Protein AF-A0A2E1I6K4-F1 (afdb_monomer_lite)

Sequence (758 aa):
MSAMRRIFVHVVLMLFLFMPVGGMLGSVEAQEEPMENNSPLDIWSTDYVDDYYPWGGDDAAQFKEYHTYFTMKDRMQHLAENNRNIMTFHEGLNGGENARGQTTTASTYEGWFYNHRSPWVKITVNPQGGDCNDFVGDCGNYPERPDVLLVGNHHAREWMSYEVPMMFLEMVAHYYGKAGVDNDGDGLIDEDPYGDADGDGIIDDDGDCLSLNASSQDSNGDGTPCGPGDHGVDEDISEQWITDLVNTREIYLIPMLNVDGVRYDREVYCGETAWENCAKSGWRKNLRDNTLTDAGPIPNLNEDVDDACDGVDLNRNYQYEWGAPLGATGPLIPGDCIAGTTNNDVYNGPVDTNDDDNDGIYNEDAVDGDDNDGDGLIDEDWVGGNTEPETKMIQDLTEMNDDNGDGASEFKVVFNWHSFSELILYPWGHCTDCQTPDHDFLVYHGDEMAVMTNYENIQSSDLYPTTGDFCDWHYGVHNSYCFTMEIGNNFHEHPDDIDHISVLNMGPTFYMVEVADDPAFRAVFGLGMDEVQWMQSPTNITIPEEGDIPIELCLHPNFPLTNDVNRSHVMHRQVTPTRMQNDFGPTEWKEVQPWSMTGFEQTTIRCELLDGSNGTTAIANIPVPETSVGEIHYRAMLGTTNGAFPINYPAPGEEPGDYYVMTLPYRAGFGSSLLALFMFMIVAGVVWGGLVFTLREMFSGDEEDNYQTEMVEKSMEKSRPSRDYGAMTVAQLRTELSENGLPTSGTKAVLIDRLKGV

Radius of gyration: 45.85 Å; chains: 1; bounding box: 124×93×140 Å

Secondary structure (DSSP, 8-state):
--SHHHHHHHHHHHHSSSS------------------B-HHHHS-HHHHTT--TT--STGGGTSSPPPHHHHHHHHHHHHHH-TTTEEEEES----B-TTS-B--GGGGB-TTT-PBPEEEEE-SSTTSSEEETTTTEEEE-TTSPEEEEEE-SSTT-THHHHHHHHHHHHHHHHTT------SSSS--S---SS-SSSSS-S-SS-TTTTB-TTSS-SS-SS-TT-TTSTTTS-S--HHHHHHHHHH-EEEEES-S-HHHHHHIIIIIS-TTHHHH-TT----S------GGG-SSS--TTPPP-TTT----GGG-SSTTTT--SSSS--SSS----TTS---TT---PBP---SSSSS--S---TTS--SSSSS--S-S-SB---SHHHHHHHHHHHT--SSSSSS--EEEEEEEE-SSSEEEES-SS-SS---TTHHHHHHHHHHHHHTT--EEEEHHHH---SS-HHHHHHHHH--EEEEEE-SS-SS--TTTHHHHHHHTHHHHHHHHHHTT-HHHHHHHHTTTTTS-EEPPTTT----SSS-EEEEEEE-TT------TTTSEEEEEEEEE-----TTS-S--EEEPPPEEEE-EEEEEEEE-TTS-EEEEEEEEE---TT--EEEEEEEEE--SS-SS-EEESPTTTSTTSSEEEEE---S----HHHHHHHHHHHIIIIIHHHHHHHHHHHHGGGS-TTTGGGTTTSSSS-PPP--TTSS-HHHHHHHHHHTT----S-HHHHHHHHHT-

Structure (mmCIF, N/CA/C/O backbone):
data_AF-A0A2E1I6K4-F1
#
_entry.id   AF-A0A2E1I6K4-F1
#
loop_
_atom_site.group_PDB
_atom_site.id
_atom_site.type_symbol
_atom_site.label_atom_id
_atom_site.label_alt_id
_atom_site.label_comp_id
_atom_site.label_asym_id
_atom_site.label_entity_id
_atom_site.label_seq_id
_atom_site.pdbx_PDB_ins_code
_atom_site.Cartn_x
_atom_site.Cartn_y
_atom_site.Cartn_z
_atom_site.occupancy
_atom_site.B_iso_or_equiv
_atom_site.auth_seq_id
_atom_site.auth_comp_id
_atom_site.auth_asym_id
_atom_site.auth_atom_id
_atom_site.pdbx_PDB_model_num
ATOM 1 N N . MET A 1 1 ? -36.941 -48.952 50.793 1.00 47.78 1 MET A N 1
ATOM 2 C CA . MET A 1 1 ? -36.691 -48.078 49.620 1.00 47.78 1 MET A CA 1
ATOM 3 C C . MET A 1 1 ? -35.196 -47.904 49.293 1.00 47.78 1 MET A C 1
ATOM 5 O O . MET A 1 1 ? -34.815 -46.907 48.706 1.00 47.78 1 MET A O 1
ATOM 9 N N . SER A 1 2 ? -34.339 -48.889 49.604 1.00 49.97 2 SER A N 1
ATOM 10 C CA . SER A 1 2 ? -32.887 -48.850 49.322 1.00 49.97 2 SER A CA 1
ATOM 11 C C . SER A 1 2 ? -32.443 -49.924 48.301 1.00 49.97 2 SER A C 1
ATOM 13 O O . SER A 1 2 ? -31.351 -49.852 47.751 1.00 49.97 2 SER A O 1
ATOM 15 N N . ALA A 1 3 ? -33.321 -50.881 47.962 1.00 40.56 3 ALA A N 1
ATOM 16 C CA . ALA A 1 3 ? -33.013 -51.988 47.048 1.00 40.56 3 ALA A CA 1
ATOM 17 C C . ALA A 1 3 ? -33.219 -51.659 45.552 1.00 40.56 3 ALA A C 1
ATOM 19 O O . ALA A 1 3 ? -32.509 -52.197 44.713 1.00 40.56 3 ALA A O 1
ATOM 20 N N . MET A 1 4 ? -34.121 -50.732 45.205 1.00 41.19 4 MET A N 1
ATOM 21 C CA . MET A 1 4 ? -34.384 -50.356 43.801 1.00 41.19 4 MET A CA 1
ATOM 22 C C . MET A 1 4 ? -33.303 -49.431 43.212 1.00 41.19 4 MET A C 1
ATOM 24 O O . MET A 1 4 ? -33.085 -49.425 42.008 1.00 41.19 4 MET A O 1
ATOM 28 N N . ARG A 1 5 ? -32.560 -48.706 44.063 1.00 42.28 5 ARG A N 1
ATOM 29 C CA . ARG A 1 5 ? -31.491 -47.781 43.642 1.00 42.28 5 ARG A CA 1
ATOM 30 C C . ARG A 1 5 ? -30.142 -48.468 43.386 1.00 42.28 5 ARG A C 1
ATOM 32 O O . ARG A 1 5 ? -29.312 -47.911 42.686 1.00 42.28 5 ARG A O 1
ATOM 39 N N . ARG A 1 6 ? -29.921 -49.683 43.911 1.00 41.84 6 ARG A N 1
ATOM 40 C CA . ARG A 1 6 ? -28.684 -50.457 43.667 1.00 41.84 6 ARG A CA 1
ATOM 41 C C . ARG A 1 6 ? -28.729 -51.285 42.380 1.00 41.84 6 ARG A C 1
ATOM 43 O O . ARG A 1 6 ? -27.679 -51.523 41.797 1.00 41.84 6 ARG A O 1
ATOM 50 N N . ILE A 1 7 ? -29.921 -51.667 41.916 1.00 45.66 7 ILE A N 1
ATOM 51 C CA . ILE A 1 7 ? -30.103 -52.445 40.678 1.00 45.66 7 ILE A CA 1
ATOM 52 C C . ILE A 1 7 ? -29.889 -51.563 39.437 1.00 45.66 7 ILE A C 1
ATOM 54 O O . ILE A 1 7 ? -29.285 -52.019 38.474 1.00 45.66 7 ILE A O 1
ATOM 58 N N . PHE A 1 8 ? -30.265 -50.280 39.488 1.00 42.78 8 PHE A N 1
ATOM 59 C CA . PHE A 1 8 ? -30.057 -49.355 38.365 1.00 42.78 8 PHE A CA 1
ATOM 60 C C . PHE A 1 8 ? -28.569 -49.022 38.137 1.00 42.78 8 PHE A C 1
ATOM 62 O O . PHE A 1 8 ? -28.118 -48.946 37.003 1.00 42.78 8 PHE A O 1
ATOM 69 N N . VAL A 1 9 ? -27.774 -48.935 39.212 1.00 48.09 9 VAL A N 1
ATOM 70 C CA . VAL A 1 9 ? -26.325 -48.662 39.128 1.00 48.09 9 VAL A CA 1
ATOM 71 C C . VAL A 1 9 ? -25.533 -49.870 38.601 1.00 48.09 9 VAL A C 1
ATOM 73 O O . VAL A 1 9 ? -24.546 -49.685 37.903 1.00 48.09 9 VAL A O 1
ATOM 76 N N . HIS A 1 10 ? -25.973 -51.107 38.862 1.00 41.62 10 HIS A N 1
ATOM 77 C CA . HIS A 1 10 ? -25.269 -52.308 38.378 1.00 41.62 10 HIS A CA 1
ATOM 78 C C . HIS A 1 10 ? -25.609 -52.679 36.926 1.00 41.62 10 HIS A C 1
ATOM 80 O O . HIS A 1 10 ? -24.786 -53.302 36.265 1.00 41.62 10 HIS A O 1
ATOM 86 N N . VAL A 1 11 ? -26.780 -52.288 36.410 1.00 46.94 11 VAL A N 1
ATOM 87 C CA . VAL A 1 11 ? -27.155 -52.537 35.004 1.00 46.94 11 VAL A CA 1
ATOM 88 C C . VAL A 1 11 ? -26.460 -51.553 34.057 1.00 46.94 11 VAL A C 1
ATOM 90 O O . VAL A 1 11 ? -26.028 -51.961 32.985 1.00 46.94 11 VAL A O 1
ATOM 93 N N . VAL A 1 12 ? -26.257 -50.298 34.473 1.00 49.78 12 VAL A N 1
ATOM 94 C CA . VAL A 1 12 ? -25.535 -49.300 33.661 1.00 49.78 12 VAL A CA 1
ATOM 95 C C . VAL A 1 12 ? -24.022 -49.573 33.640 1.00 49.78 12 VAL A C 1
ATOM 97 O O . VAL A 1 12 ? -23.400 -49.452 32.592 1.00 49.78 12 VAL A O 1
ATOM 100 N N . LEU A 1 13 ? -23.433 -50.064 34.739 1.00 39.19 13 LEU A N 1
ATOM 101 C CA . LEU A 1 13 ? -22.014 -50.465 34.777 1.00 39.19 13 LEU A CA 1
ATOM 102 C C . LEU A 1 13 ? -21.707 -51.757 33.995 1.00 39.19 13 LEU A C 1
ATOM 104 O O . LEU A 1 13 ? -20.587 -51.921 33.520 1.00 39.19 13 LEU A O 1
ATOM 108 N N . MET A 1 14 ? -22.676 -52.665 33.817 1.00 36.84 14 MET A N 1
ATOM 109 C CA . MET A 1 14 ? -22.483 -53.880 33.005 1.00 36.84 14 MET A CA 1
ATOM 110 C C . MET A 1 14 ? -22.569 -53.636 31.491 1.00 36.84 14 MET A C 1
ATOM 112 O O . MET A 1 14 ? -22.054 -54.452 30.730 1.00 36.84 14 MET A O 1
ATOM 116 N N . LEU A 1 15 ? -23.170 -52.524 31.051 1.00 40.12 15 LEU A N 1
ATOM 117 C CA . LEU A 1 15 ? -23.231 -52.134 29.635 1.00 40.12 15 LEU A CA 1
ATOM 118 C C . LEU A 1 15 ? -21.926 -51.491 29.127 1.00 40.12 15 LEU A C 1
ATOM 120 O O . LEU A 1 15 ? -21.690 -51.502 27.926 1.00 40.12 15 LEU A O 1
ATOM 124 N N . PHE A 1 16 ? -21.040 -51.042 30.024 1.00 41.34 16 PHE A N 1
ATOM 125 C CA . PHE A 1 16 ? -19.706 -50.527 29.675 1.00 41.34 16 PHE A CA 1
ATOM 126 C C . PHE A 1 16 ? -18.591 -51.594 29.681 1.00 41.34 16 PHE A C 1
ATOM 128 O O . PHE A 1 16 ? -17.470 -51.308 29.277 1.00 41.34 16 PHE A O 1
ATOM 135 N N . LEU A 1 17 ? -18.871 -52.831 30.115 1.00 35.97 17 LEU A N 1
ATOM 136 C CA . LEU A 1 17 ? -17.870 -53.908 30.251 1.00 35.97 17 LEU A CA 1
ATOM 137 C C . LEU A 1 17 ? -17.866 -54.931 29.096 1.00 35.97 17 LEU A C 1
ATOM 139 O O . LEU A 1 17 ? -17.086 -55.880 29.132 1.00 35.97 17 LEU A O 1
ATOM 143 N N . PHE A 1 18 ? -18.705 -54.746 28.070 1.00 35.41 18 PHE A N 1
ATOM 144 C CA . PHE A 1 18 ? -18.802 -55.636 26.902 1.00 35.41 18 PHE A CA 1
ATOM 145 C C . PHE A 1 18 ? -18.763 -54.889 25.557 1.00 35.41 18 PHE A C 1
ATOM 147 O O . PHE A 1 18 ? -19.497 -55.239 24.635 1.00 35.41 18 PHE A O 1
ATOM 154 N N . MET A 1 19 ? -17.878 -53.901 25.404 1.00 34.75 19 MET A N 1
ATOM 155 C CA . MET A 1 19 ? -17.410 -53.513 24.068 1.00 34.75 19 MET A CA 1
ATOM 156 C C . MET A 1 19 ? -15.907 -53.786 23.958 1.00 34.75 19 MET A C 1
ATOM 158 O O . MET A 1 19 ? -15.156 -53.421 24.865 1.00 34.75 19 MET A O 1
ATOM 162 N N . PRO A 1 20 ? -15.463 -54.528 22.929 1.00 32.62 20 PRO A N 1
ATOM 163 C CA . PRO A 1 20 ? -14.108 -55.042 22.879 1.00 32.62 20 PRO A CA 1
ATOM 164 C C . PRO A 1 20 ? -13.126 -53.929 22.510 1.00 32.62 20 PRO A C 1
ATOM 166 O O . PRO A 1 20 ? -13.200 -53.348 21.434 1.00 32.62 20 PRO A O 1
ATOM 169 N N . VAL A 1 21 ? -12.160 -53.702 23.400 1.00 41.03 21 VAL A N 1
ATOM 170 C CA . VAL A 1 21 ? -10.876 -53.078 23.077 1.00 41.03 21 VAL A CA 1
ATOM 171 C C . VAL A 1 21 ? -10.078 -54.096 22.261 1.00 41.03 21 VAL A C 1
ATOM 173 O O . VAL A 1 21 ? -9.564 -55.078 22.799 1.00 41.03 21 VAL A O 1
ATOM 176 N N . GLY A 1 22 ? -10.020 -53.875 20.953 1.00 31.50 22 GLY A N 1
ATOM 177 C CA . GLY A 1 22 ? -9.116 -54.537 20.023 1.00 31.50 22 GLY A CA 1
ATOM 178 C C . GLY A 1 22 ? -8.504 -53.467 19.135 1.00 31.50 22 GLY A C 1
ATOM 179 O O . GLY A 1 22 ? -9.198 -52.901 18.302 1.00 31.50 22 GLY A O 1
ATOM 180 N N . GLY A 1 23 ? -7.226 -53.161 19.355 1.00 41.59 23 GLY A N 1
ATOM 181 C CA . GLY A 1 23 ? -6.471 -52.276 18.483 1.00 41.59 23 GLY A CA 1
ATOM 182 C C . GLY A 1 23 ? -6.215 -52.933 17.130 1.00 41.59 23 GLY A C 1
ATOM 183 O O . GLY A 1 23 ? -5.705 -54.049 17.074 1.00 41.59 23 GLY A O 1
ATOM 184 N N . MET A 1 24 ? -6.544 -52.209 16.070 1.00 30.83 24 MET A N 1
ATOM 185 C CA . MET A 1 24 ? -5.808 -52.133 14.812 1.00 30.83 24 MET A CA 1
ATOM 186 C C . MET A 1 24 ? -6.120 -50.762 14.214 1.00 30.83 24 MET A C 1
ATOM 188 O O . MET A 1 24 ? -7.252 -50.297 14.309 1.00 30.83 24 MET A O 1
ATOM 192 N N . LEU A 1 25 ? -5.089 -50.132 13.659 1.00 41.72 25 LEU A N 1
ATOM 193 C CA . LEU A 1 25 ? -5.160 -48.950 12.807 1.00 41.72 25 LEU A CA 1
ATOM 194 C C . LEU A 1 25 ? -6.304 -49.124 11.799 1.00 41.72 25 LEU A C 1
ATOM 196 O O . LEU A 1 25 ? -6.245 -50.020 10.959 1.00 41.72 25 LEU A O 1
ATOM 200 N N . GLY A 1 26 ? -7.351 -48.319 11.936 1.00 25.94 26 GLY A N 1
ATOM 201 C CA . GLY A 1 26 ? -8.392 -48.153 10.936 1.00 25.94 26 GLY A CA 1
ATOM 202 C C . GLY A 1 26 ? -8.377 -46.684 10.574 1.00 25.94 26 GLY A C 1
ATOM 203 O O . GLY A 1 26 ? -8.695 -45.856 11.425 1.00 25.94 26 GLY A O 1
ATOM 204 N N . SER A 1 27 ? -7.908 -46.390 9.367 1.00 28.23 27 SER A N 1
ATOM 205 C CA . SER A 1 27 ? -8.111 -45.112 8.701 1.00 28.23 27 SER A CA 1
ATOM 206 C C . SER A 1 27 ? -9.570 -44.701 8.874 1.00 28.23 27 SER A C 1
ATOM 208 O O . SER A 1 27 ? -10.481 -45.504 8.656 1.00 28.23 27 SER A O 1
ATOM 210 N N . VAL A 1 28 ? -9.790 -43.462 9.301 1.00 30.80 28 VAL A N 1
ATOM 211 C CA . VAL A 1 28 ? -11.018 -42.776 8.921 1.00 30.80 28 VAL A CA 1
ATOM 212 C C . VAL A 1 28 ? -10.899 -42.684 7.405 1.00 30.80 28 VAL A C 1
ATOM 214 O O . VAL A 1 28 ? -10.069 -41.936 6.906 1.00 30.80 28 VAL A O 1
ATOM 217 N N . GLU A 1 29 ? -11.593 -43.557 6.677 1.00 30.25 29 GLU A N 1
ATOM 218 C CA . GLU A 1 29 ? -11.907 -43.263 5.284 1.00 30.25 29 GLU A CA 1
ATOM 219 C C . GLU A 1 29 ? -12.803 -42.028 5.374 1.00 30.25 29 GLU A C 1
ATOM 221 O O . GLU A 1 29 ? -13.985 -42.127 5.717 1.00 30.25 29 GLU A O 1
ATOM 226 N N . ALA A 1 30 ? -12.191 -40.856 5.164 1.00 33.91 30 ALA A N 1
ATOM 227 C CA . ALA A 1 30 ? -12.890 -39.756 4.532 1.00 33.91 30 ALA A CA 1
ATOM 228 C C . ALA A 1 30 ? -13.662 -40.378 3.370 1.00 33.91 30 ALA A C 1
ATOM 230 O O . ALA A 1 30 ? -13.156 -41.266 2.674 1.00 33.91 30 ALA A O 1
ATOM 231 N N . GLN A 1 31 ? -14.929 -40.022 3.242 1.00 29.38 31 GLN A N 1
ATOM 232 C CA . GLN A 1 31 ? -15.663 -40.393 2.055 1.00 29.38 31 GLN A CA 1
ATOM 233 C C . GLN A 1 31 ? -15.020 -39.581 0.927 1.00 29.38 31 GLN A C 1
ATOM 235 O O . GLN A 1 31 ? -15.431 -38.455 0.705 1.00 29.38 31 GLN A O 1
ATOM 240 N N . GLU A 1 32 ? -13.955 -40.122 0.320 1.00 36.25 32 GLU A N 1
ATOM 241 C CA . GLU A 1 32 ? -13.401 -39.657 -0.947 1.00 36.25 32 GLU A CA 1
ATOM 242 C C . GLU A 1 32 ? -14.590 -39.660 -1.916 1.00 36.25 32 GLU A C 1
ATOM 244 O O . GLU A 1 32 ? -15.056 -40.721 -2.357 1.00 36.25 32 GLU A O 1
ATOM 249 N N . GLU A 1 33 ? -15.142 -38.470 -2.173 1.00 39.31 33 GLU A N 1
ATOM 250 C CA . GLU A 1 33 ? -15.745 -38.160 -3.467 1.00 39.31 33 GLU A CA 1
ATOM 251 C C . GLU A 1 33 ? -14.795 -38.755 -4.520 1.00 39.31 33 GLU A C 1
ATOM 253 O O . GLU A 1 33 ? -13.571 -38.687 -4.346 1.00 39.31 33 GLU A O 1
ATOM 258 N N . PRO A 1 34 ? -15.296 -39.486 -5.529 1.00 39.22 34 PRO A N 1
ATOM 259 C CA . PRO A 1 34 ? -14.400 -40.088 -6.497 1.00 39.22 34 PRO A CA 1
ATOM 260 C C . PRO A 1 34 ? -13.595 -38.944 -7.103 1.00 39.22 34 PRO A C 1
ATOM 262 O O . PRO A 1 34 ? -14.219 -38.108 -7.739 1.00 39.22 34 PRO A O 1
ATOM 265 N N . MET A 1 35 ? -12.270 -38.916 -6.889 1.00 49.12 35 MET A N 1
ATOM 266 C CA . MET A 1 35 ? -11.374 -38.024 -7.625 1.00 49.12 35 MET A CA 1
ATOM 267 C C . MET A 1 35 ? -11.777 -38.145 -9.089 1.00 49.12 35 MET A C 1
ATOM 269 O O . MET A 1 35 ? -11.538 -39.185 -9.728 1.00 49.12 35 MET A O 1
ATOM 273 N N . GLU A 1 36 ? -12.483 -37.135 -9.588 1.00 57.41 36 GLU A N 1
ATOM 274 C CA . GLU A 1 36 ? -12.584 -36.972 -11.013 1.00 57.41 36 GLU A CA 1
ATOM 275 C C . GLU A 1 36 ? -11.144 -36.784 -11.485 1.00 57.41 36 GLU A C 1
ATOM 277 O O . GLU A 1 36 ? -10.257 -36.368 -10.750 1.00 57.41 36 GLU A O 1
ATOM 282 N N . ASN A 1 37 ? -10.832 -37.345 -12.639 1.00 73.00 37 ASN A N 1
ATOM 283 C CA . ASN A 1 37 ? -9.461 -37.339 -13.129 1.00 73.00 37 ASN A CA 1
ATOM 284 C C . ASN A 1 37 ? -9.452 -36.424 -14.341 1.00 73.00 37 ASN A C 1
ATOM 286 O O . ASN A 1 37 ? -9.089 -36.865 -15.440 1.00 73.00 37 ASN A O 1
ATOM 290 N N . ASN A 1 38 ? -9.981 -35.220 -14.113 1.00 85.06 38 ASN A N 1
ATOM 291 C CA . ASN A 1 38 ? -10.265 -34.220 -15.121 1.00 85.06 38 ASN A CA 1
ATOM 292 C C . ASN A 1 38 ? -8.943 -33.651 -15.642 1.00 85.06 38 ASN A C 1
ATOM 294 O O . ASN A 1 38 ? -7.914 -33.646 -14.954 1.00 85.06 38 ASN A O 1
ATOM 298 N N . SER A 1 39 ? -8.935 -33.288 -16.919 1.00 89.62 39 SER A N 1
ATOM 299 C CA . SER A 1 39 ? -7.906 -32.411 -17.467 1.00 89.62 39 SER A CA 1
ATOM 300 C C . SER A 1 39 ? -8.380 -30.960 -17.375 1.00 89.62 39 SER A C 1
ATOM 302 O O . SER A 1 39 ? -9.590 -30.760 -17.375 1.00 89.62 39 SER A O 1
ATOM 304 N N . PRO A 1 40 ? -7.475 -29.965 -17.367 1.00 89.88 40 PRO A N 1
ATOM 305 C CA . PRO A 1 40 ? -7.857 -28.550 -17.276 1.00 89.88 40 PRO A CA 1
ATOM 306 C C . PRO A 1 40 ? -8.967 -28.151 -18.263 1.00 89.88 40 PRO A C 1
ATOM 308 O O . PRO A 1 40 ? -9.987 -27.606 -17.881 1.00 89.88 40 PRO A O 1
ATOM 311 N N . LEU A 1 41 ? -8.858 -28.576 -19.528 1.00 90.81 41 LEU A N 1
ATOM 312 C CA . LEU A 1 41 ? -9.855 -28.294 -20.577 1.00 90.81 41 LEU A CA 1
ATOM 313 C C . LEU A 1 41 ? -11.182 -29.073 -20.454 1.00 90.81 41 LEU A C 1
ATOM 315 O O . LEU A 1 41 ? -12.042 -28.951 -21.332 1.00 90.81 41 LEU A O 1
ATOM 319 N N . ASP A 1 42 ? -11.318 -29.956 -19.462 1.00 89.31 42 ASP A N 1
ATOM 320 C CA . ASP A 1 42 ? -12.601 -30.582 -19.130 1.00 89.31 42 ASP A CA 1
ATOM 321 C C . ASP A 1 42 ? -13.444 -29.694 -18.197 1.00 89.31 42 ASP A C 1
ATOM 323 O O . ASP A 1 42 ? -14.663 -29.885 -18.174 1.00 89.31 42 ASP A O 1
ATOM 327 N N . ILE A 1 43 ? -12.806 -28.759 -17.481 1.00 87.38 43 ILE A N 1
ATOM 328 C CA . ILE A 1 43 ? -13.412 -27.830 -16.516 1.00 87.38 43 ILE A CA 1
ATOM 329 C C . ILE A 1 43 ? -13.427 -26.435 -17.146 1.00 87.38 43 ILE A C 1
ATOM 331 O O . ILE A 1 43 ? -14.481 -25.956 -17.558 1.00 87.38 43 ILE A O 1
ATOM 335 N N . TRP A 1 44 ? -12.240 -25.888 -17.397 1.00 91.88 44 TRP A N 1
ATOM 336 C CA . TRP A 1 44 ? -12.051 -24.505 -17.803 1.00 91.88 44 TRP A CA 1
ATOM 337 C C . TRP A 1 44 ? -12.025 -24.283 -19.316 1.00 91.88 44 TRP A C 1
ATOM 339 O O . TRP A 1 44 ? -11.786 -25.173 -20.151 1.00 91.88 44 TRP A O 1
ATOM 349 N N . SER A 1 45 ? -12.236 -23.026 -19.684 1.00 91.62 45 SER A N 1
ATOM 350 C CA . SER A 1 45 ? -12.104 -22.516 -21.038 1.00 91.62 45 SER A CA 1
ATOM 351 C C . SER A 1 45 ? -10.655 -22.566 -21.535 1.00 91.62 45 SER A C 1
ATOM 353 O O . SER A 1 45 ? -9.686 -22.583 -20.782 1.00 91.62 45 SER A O 1
ATOM 355 N N . THR A 1 46 ? -10.485 -22.563 -22.860 1.00 92.38 46 THR A N 1
ATOM 356 C CA . THR A 1 46 ? -9.142 -22.491 -23.458 1.00 92.38 46 THR A CA 1
ATOM 357 C C . THR A 1 46 ? -8.442 -21.175 -23.170 1.00 92.38 46 THR A C 1
ATOM 359 O O . THR A 1 46 ? -7.222 -21.148 -23.174 1.00 92.38 46 THR A O 1
ATOM 362 N N . ASP A 1 47 ? -9.206 -20.095 -23.001 1.00 91.44 47 ASP A N 1
ATOM 363 C CA . ASP A 1 47 ? -8.633 -18.768 -22.797 1.00 91.44 47 ASP A CA 1
ATOM 364 C C . ASP A 1 47 ? -8.040 -18.679 -21.384 1.00 91.44 47 ASP A C 1
ATOM 366 O O . ASP A 1 47 ? -6.918 -18.210 -21.251 1.00 91.44 47 ASP A O 1
ATOM 370 N N . TYR A 1 48 ? -8.720 -19.235 -20.377 1.00 90.50 48 TYR A N 1
ATOM 371 C CA . TYR A 1 48 ? -8.197 -19.353 -19.017 1.00 90.50 48 TYR A CA 1
ATOM 372 C C . TYR A 1 48 ? -6.929 -20.218 -18.944 1.00 90.50 48 TYR A C 1
ATOM 374 O O . TYR A 1 48 ? -5.879 -19.742 -18.536 1.00 90.50 48 TYR A O 1
ATOM 382 N N . VAL A 1 49 ? -6.981 -21.450 -19.467 1.00 90.12 49 VAL A N 1
ATOM 383 C CA . VAL A 1 49 ? -5.844 -22.396 -19.417 1.00 90.12 49 VAL A CA 1
ATOM 384 C C . VAL A 1 49 ? -4.596 -21.893 -20.159 1.00 90.12 49 VAL A C 1
ATOM 386 O O . VAL A 1 49 ? -3.485 -22.318 -19.851 1.00 90.12 49 VAL A O 1
ATOM 389 N N . ASP A 1 50 ? -4.766 -21.036 -21.170 1.00 90.12 50 ASP A N 1
ATOM 390 C CA . ASP A 1 50 ? -3.663 -20.437 -21.936 1.00 90.12 50 ASP A CA 1
ATOM 391 C C . ASP A 1 50 ? -3.281 -19.018 -21.417 1.00 90.12 50 ASP A C 1
ATOM 393 O O . ASP A 1 50 ? -2.506 -18.307 -22.076 1.00 90.12 50 ASP A O 1
ATOM 397 N N . ASP A 1 51 ? -3.834 -18.592 -20.274 1.00 90.25 51 ASP A N 1
ATOM 398 C CA . ASP A 1 51 ? -3.649 -17.286 -19.623 1.00 90.25 51 ASP A CA 1
ATOM 399 C C . ASP A 1 51 ? -3.901 -16.103 -20.582 1.00 90.25 51 ASP A C 1
ATOM 401 O O . ASP A 1 51 ? -3.077 -15.197 -20.757 1.00 90.25 51 ASP A O 1
ATOM 405 N N . TYR A 1 52 ? -5.032 -16.149 -21.292 1.00 92.69 52 TYR A N 1
ATOM 406 C CA . TYR A 1 52 ? -5.528 -15.082 -22.160 1.00 92.69 52 TYR A CA 1
ATOM 407 C C . TYR A 1 52 ? -6.642 -14.294 -21.478 1.00 92.69 52 TYR A C 1
ATOM 409 O O . TYR A 1 52 ? -7.780 -14.742 -21.347 1.00 92.69 52 TYR A O 1
ATOM 417 N N . TYR A 1 53 ? -6.335 -13.050 -21.128 1.00 93.38 53 TYR A N 1
ATOM 418 C CA . TYR A 1 53 ? -7.234 -12.217 -20.343 1.00 93.38 53 TYR A CA 1
ATOM 419 C C . TYR A 1 53 ? -8.341 -11.542 -21.172 1.00 93.38 53 TYR A C 1
ATOM 421 O O . TYR A 1 53 ? -8.105 -11.061 -22.292 1.00 93.38 53 TYR A O 1
ATOM 429 N N . PRO A 1 54 ? -9.548 -11.367 -20.601 1.00 91.75 54 PRO A N 1
ATOM 430 C CA . PRO A 1 54 ? -10.748 -10.963 -21.339 1.00 91.75 54 PRO A CA 1
ATOM 431 C C . PRO A 1 54 ? -10.731 -9.520 -21.871 1.00 91.75 54 PRO A C 1
ATOM 433 O O . PRO A 1 54 ? -11.542 -9.164 -22.736 1.00 91.75 54 PRO A O 1
ATOM 436 N N . TRP A 1 55 ? -9.829 -8.655 -21.394 1.00 93.31 55 TRP A N 1
ATOM 437 C CA . TRP A 1 55 ? -9.648 -7.310 -21.957 1.00 93.31 55 TRP A CA 1
ATOM 438 C C . TRP A 1 55 ? -8.951 -7.317 -23.325 1.00 93.31 55 TRP A C 1
ATOM 440 O O . TRP A 1 55 ? -9.145 -6.374 -24.103 1.00 93.31 55 TRP A O 1
ATOM 450 N N . GLY A 1 56 ? -8.202 -8.376 -23.648 1.00 92.38 56 GLY A N 1
ATOM 451 C CA . GLY A 1 56 ? -7.411 -8.499 -24.869 1.00 92.38 56 GLY A CA 1
ATOM 452 C C . GLY A 1 56 ? -6.407 -7.354 -25.075 1.00 92.38 56 GLY A C 1
ATOM 453 O O . GLY A 1 56 ? -6.249 -6.449 -24.256 1.00 92.38 56 GLY A O 1
ATOM 454 N N . GLY A 1 57 ? -5.747 -7.340 -26.232 1.00 92.12 57 GLY A N 1
ATOM 455 C CA . GLY A 1 57 ? -4.804 -6.277 -26.572 1.00 92.12 57 GLY A CA 1
ATOM 456 C C . GLY A 1 57 ? -3.628 -6.778 -27.389 1.00 92.12 57 GLY A C 1
ATOM 457 O O . GLY A 1 57 ? -3.769 -7.714 -28.177 1.00 92.12 57 GLY A O 1
ATOM 458 N N . ASP A 1 58 ? -2.508 -6.081 -27.253 1.00 94.56 58 ASP A N 1
ATOM 459 C CA . ASP A 1 58 ? -1.196 -6.562 -27.668 1.00 94.56 58 ASP A CA 1
ATOM 460 C C . ASP A 1 58 ? -0.578 -7.458 -26.585 1.00 94.56 58 ASP A C 1
ATOM 462 O O . ASP A 1 58 ? -1.189 -7.703 -25.546 1.00 94.56 58 ASP A O 1
ATOM 466 N N . ASP A 1 59 ? 0.617 -7.976 -26.863 1.00 95.12 59 ASP A N 1
ATOM 467 C CA . ASP A 1 59 ? 1.299 -8.932 -25.992 1.00 95.12 59 ASP A CA 1
ATOM 468 C C . ASP A 1 59 ? 1.589 -8.313 -24.608 1.00 95.12 59 ASP A C 1
ATOM 470 O O . ASP A 1 59 ? 1.434 -9.000 -23.602 1.00 95.12 59 ASP A O 1
ATOM 474 N N . ALA A 1 60 ? 1.897 -7.008 -24.536 1.00 94.06 60 ALA A N 1
ATOM 475 C CA . ALA A 1 60 ? 2.091 -6.293 -23.271 1.00 94.06 60 ALA A CA 1
ATOM 476 C C . ALA A 1 60 ? 0.798 -6.230 -22.447 1.00 94.06 60 ALA A C 1
ATOM 478 O O . ALA A 1 60 ? 0.787 -6.610 -21.281 1.00 94.06 60 ALA A O 1
ATOM 479 N N . ALA A 1 61 ? -0.330 -5.855 -23.064 1.00 95.06 61 ALA A N 1
ATOM 480 C CA . ALA A 1 61 ? -1.629 -5.879 -22.390 1.00 95.06 61 ALA A CA 1
ATOM 481 C C . ALA A 1 61 ? -2.099 -7.301 -22.029 1.00 95.06 61 ALA A C 1
ATOM 483 O O . ALA A 1 61 ? -3.083 -7.454 -21.315 1.00 95.06 61 ALA A O 1
ATOM 484 N N . GLN A 1 62 ? -1.463 -8.348 -22.553 1.00 95.62 62 GLN A N 1
ATOM 485 C CA . GLN A 1 62 ? -1.698 -9.741 -22.166 1.00 95.62 62 GLN A CA 1
ATOM 486 C C . GLN A 1 62 ? -0.606 -10.287 -21.240 1.00 95.62 62 GLN A C 1
ATOM 488 O O . GLN A 1 62 ? -0.591 -11.486 -20.998 1.00 95.62 62 GLN A O 1
ATOM 493 N N . PHE A 1 63 ? 0.299 -9.433 -20.748 1.00 96.25 63 PHE A N 1
ATOM 494 C CA . PHE A 1 63 ? 1.399 -9.804 -19.853 1.00 96.25 63 PHE A CA 1
ATOM 495 C C . PHE A 1 63 ? 2.310 -10.902 -20.420 1.00 96.25 63 PHE A C 1
ATOM 497 O O . PHE A 1 63 ? 2.976 -11.609 -19.683 1.00 96.25 63 PHE A O 1
ATOM 504 N N . LYS A 1 64 ? 2.394 -11.012 -21.753 1.00 94.44 64 LYS A N 1
ATOM 505 C CA . LYS A 1 64 ? 3.336 -11.906 -22.454 1.00 94.44 64 LYS A CA 1
ATOM 506 C C . LYS A 1 64 ? 4.648 -11.192 -22.822 1.00 94.44 64 LYS A C 1
ATOM 508 O O . LYS A 1 64 ? 5.562 -11.796 -23.380 1.00 94.44 64 LYS A O 1
ATOM 513 N N . GLU A 1 65 ? 4.736 -9.886 -22.563 1.00 94.94 65 GLU A N 1
ATOM 514 C CA . GLU A 1 65 ? 5.954 -9.076 -22.652 1.00 94.94 65 GLU A CA 1
ATOM 515 C C . GLU A 1 65 ? 5.900 -7.902 -21.662 1.00 94.94 65 GLU A C 1
ATOM 517 O O . GLU A 1 65 ? 4.824 -7.444 -21.285 1.00 94.94 65 GLU A O 1
ATOM 522 N N . TYR A 1 66 ? 7.067 -7.366 -21.301 1.00 96.88 66 TYR A N 1
ATOM 523 C CA . TYR A 1 66 ? 7.172 -6.217 -20.403 1.00 96.88 66 TYR A CA 1
ATOM 524 C C . TYR A 1 66 ? 6.763 -4.889 -21.057 1.00 96.88 66 TYR A C 1
ATOM 526 O O . TYR A 1 66 ? 7.332 -4.472 -22.078 1.00 96.88 66 TYR A O 1
ATOM 534 N N . HIS A 1 67 ? 5.908 -4.124 -20.386 1.00 96.88 67 HIS A N 1
ATOM 535 C CA . HIS A 1 67 ? 5.536 -2.764 -20.739 1.00 96.88 67 HIS A CA 1
ATOM 536 C C . HIS A 1 67 ? 6.737 -1.813 -20.711 1.00 96.88 67 HIS A C 1
ATOM 538 O O . HIS A 1 67 ? 7.365 -1.568 -19.685 1.00 96.88 67 HIS A O 1
ATOM 544 N N . THR A 1 68 ? 7.060 -1.208 -21.854 1.00 96.56 68 THR A N 1
ATOM 545 C CA . THR A 1 68 ? 7.966 -0.047 -21.895 1.00 96.56 68 THR A CA 1
ATOM 546 C C . THR A 1 68 ? 7.310 1.155 -21.220 1.00 96.56 68 THR A C 1
ATOM 548 O O . THR A 1 68 ? 6.085 1.239 -21.169 1.00 96.56 68 THR A O 1
ATOM 551 N N . TYR A 1 69 ? 8.094 2.165 -20.828 1.00 96.44 69 TYR A N 1
ATOM 552 C CA . TYR A 1 69 ? 7.543 3.435 -20.330 1.00 96.44 69 TYR A CA 1
ATOM 553 C C . TYR A 1 69 ? 6.424 3.997 -21.228 1.00 96.44 69 TYR A C 1
ATOM 555 O O . TYR A 1 69 ? 5.379 4.425 -20.743 1.00 96.44 69 TYR A O 1
ATOM 563 N N . PHE A 1 70 ? 6.627 3.981 -22.550 1.00 96.50 70 PHE A N 1
ATOM 564 C CA . PHE A 1 70 ? 5.661 4.546 -23.491 1.00 96.50 70 PHE A CA 1
ATOM 565 C C . PHE A 1 70 ? 4.414 3.675 -23.643 1.00 96.50 70 PHE A C 1
ATOM 567 O O . PHE A 1 70 ? 3.312 4.214 -23.649 1.00 96.50 70 PHE A O 1
ATOM 574 N N . THR A 1 71 ? 4.566 2.351 -23.743 1.00 96.50 71 THR A N 1
ATOM 575 C CA . THR A 1 71 ? 3.413 1.444 -23.870 1.00 96.50 71 THR A CA 1
ATOM 576 C C . THR A 1 71 ? 2.602 1.392 -22.579 1.00 96.50 71 THR A C 1
ATOM 578 O O . THR A 1 71 ? 1.379 1.471 -22.647 1.00 96.50 71 THR A O 1
ATOM 581 N N . MET A 1 72 ? 3.262 1.378 -21.416 1.00 97.31 72 MET A N 1
ATOM 582 C CA . MET A 1 72 ? 2.620 1.477 -20.103 1.00 97.31 72 MET A CA 1
ATOM 583 C C . MET A 1 72 ? 1.797 2.762 -19.997 1.00 97.31 72 MET A C 1
ATOM 585 O O . MET A 1 72 ? 0.597 2.725 -19.742 1.00 97.31 72 MET A O 1
ATOM 589 N N . LYS A 1 73 ? 2.425 3.912 -20.270 1.00 97.56 73 LYS A N 1
ATOM 590 C CA . LYS A 1 73 ? 1.772 5.221 -20.211 1.00 97.56 73 LYS A CA 1
ATOM 591 C C . LYS A 1 73 ? 0.576 5.311 -21.159 1.00 97.56 73 LYS A C 1
ATOM 593 O O . LYS A 1 73 ? -0.499 5.741 -20.741 1.00 97.56 73 LYS A O 1
ATOM 598 N N . ASP A 1 74 ? 0.752 4.922 -22.421 1.00 97.44 74 ASP A N 1
ATOM 599 C CA . ASP A 1 74 ? -0.323 4.953 -23.416 1.00 97.44 74 ASP A CA 1
ATOM 600 C C . ASP A 1 74 ? -1.486 4.039 -22.990 1.00 97.44 74 ASP A C 1
ATOM 602 O O . ASP A 1 74 ? -2.655 4.402 -23.160 1.00 97.44 74 ASP A O 1
ATOM 606 N N . ARG A 1 75 ? -1.187 2.884 -22.375 1.00 97.38 75 ARG A N 1
ATOM 607 C CA . ARG A 1 75 ? -2.200 1.965 -21.850 1.00 97.38 75 ARG A CA 1
ATOM 608 C C . ARG A 1 75 ? -2.934 2.543 -20.640 1.00 97.38 75 ARG A C 1
ATOM 610 O O . ARG A 1 75 ? -4.162 2.570 -20.654 1.00 97.38 75 ARG A O 1
ATOM 617 N N . MET A 1 76 ? -2.225 3.097 -19.657 1.00 98.38 76 MET A N 1
ATOM 618 C CA . MET A 1 76 ? -2.829 3.772 -18.498 1.00 98.38 76 MET A CA 1
ATOM 619 C C . MET A 1 76 ? -3.764 4.912 -18.932 1.00 98.38 76 MET A C 1
ATOM 621 O O . MET A 1 76 ? -4.896 5.016 -18.452 1.00 98.38 76 MET A O 1
ATOM 625 N N . GLN A 1 77 ? -3.332 5.736 -19.893 1.00 98.00 77 GLN A N 1
ATOM 626 C CA . GLN A 1 77 ? -4.166 6.791 -20.476 1.00 98.00 77 GLN A CA 1
ATOM 627 C C . GLN A 1 77 ? -5.415 6.218 -21.143 1.00 98.00 77 GLN A C 1
ATOM 629 O O . GLN A 1 77 ? -6.519 6.720 -20.925 1.00 98.00 77 GLN A O 1
ATOM 634 N N . HIS A 1 78 ? -5.259 5.155 -21.933 1.00 97.56 78 HIS A N 1
ATOM 635 C CA . HIS A 1 78 ? -6.374 4.491 -22.597 1.00 97.56 78 HIS A CA 1
ATOM 636 C C . HIS A 1 78 ? -7.418 3.965 -21.601 1.00 97.56 78 HIS A C 1
ATOM 638 O O . HIS A 1 78 ? -8.617 4.198 -21.786 1.00 97.56 78 HIS A O 1
ATOM 644 N N . LEU A 1 79 ? -6.974 3.297 -20.534 1.00 97.94 79 LEU A N 1
ATOM 645 C CA . LEU A 1 79 ? -7.849 2.758 -19.493 1.00 97.94 79 LEU A CA 1
ATOM 646 C C . LEU A 1 79 ? -8.590 3.878 -18.755 1.00 97.94 79 LEU A C 1
ATOM 648 O O . LEU A 1 79 ? -9.817 3.820 -18.636 1.00 97.94 79 LEU A O 1
ATOM 652 N N . ALA A 1 80 ? -7.891 4.944 -18.358 1.00 97.69 80 ALA A N 1
ATOM 653 C CA . ALA A 1 80 ? -8.511 6.088 -17.694 1.00 97.69 80 ALA A CA 1
ATOM 654 C C . ALA A 1 80 ? -9.514 6.829 -18.600 1.00 97.69 80 ALA A C 1
ATOM 656 O O . ALA A 1 80 ? -10.587 7.249 -18.158 1.00 97.69 80 ALA A O 1
ATOM 657 N N . GLU A 1 81 ? -9.217 6.968 -19.896 1.00 96.88 81 GLU A N 1
ATOM 658 C CA . GLU A 1 81 ? -10.120 7.611 -20.852 1.00 96.88 81 GLU A CA 1
ATOM 659 C C . GLU A 1 81 ? -11.410 6.826 -21.102 1.00 96.88 81 GLU A C 1
ATOM 661 O O . GLU A 1 81 ? -12.442 7.454 -21.386 1.00 96.88 81 GLU A O 1
ATOM 666 N N . ASN A 1 82 ? -11.357 5.496 -20.998 1.00 97.00 82 ASN A N 1
ATOM 667 C CA . ASN A 1 82 ? -12.508 4.609 -21.143 1.00 97.00 82 ASN A CA 1
ATOM 668 C C . ASN A 1 82 ? -13.298 4.443 -19.837 1.00 97.00 82 ASN A C 1
ATOM 670 O O . ASN A 1 82 ? -14.507 4.223 -19.898 1.00 97.00 82 ASN A O 1
ATOM 674 N N . ASN A 1 83 ? -12.656 4.644 -18.683 1.00 97.62 83 ASN A N 1
ATOM 675 C CA . ASN A 1 83 ? -13.234 4.467 -17.348 1.00 97.62 83 ASN A CA 1
ATOM 676 C C . ASN A 1 83 ? -13.307 5.777 -16.542 1.00 97.62 83 ASN A C 1
ATOM 678 O O . ASN A 1 83 ? -13.089 5.806 -15.334 1.00 97.62 83 ASN A O 1
ATOM 682 N N . ARG A 1 84 ? -13.663 6.897 -17.187 1.00 95.94 84 ARG A N 1
ATOM 683 C CA . ARG A 1 84 ? -13.681 8.250 -16.568 1.00 95.94 84 ARG A CA 1
ATOM 684 C C . ARG A 1 84 ? -14.603 8.404 -15.356 1.00 95.94 84 ARG A C 1
ATOM 686 O O . ARG A 1 84 ? -14.551 9.419 -14.665 1.00 95.94 84 ARG A O 1
ATOM 693 N N . ASN A 1 85 ? -15.525 7.466 -15.163 1.00 96.06 85 ASN A N 1
ATOM 694 C CA . ASN A 1 85 ? -16.407 7.407 -14.001 1.00 96.06 85 ASN A CA 1
ATOM 695 C C . ASN A 1 85 ? -15.685 6.959 -12.725 1.00 96.06 85 ASN A C 1
ATOM 697 O O . ASN A 1 85 ? -16.235 7.198 -11.649 1.00 96.06 85 ASN A O 1
ATOM 701 N N . ILE A 1 86 ? -14.509 6.336 -12.855 1.00 97.50 86 ILE A N 1
ATOM 702 C CA . ILE A 1 86 ? -13.700 5.851 -11.733 1.00 97.50 86 ILE A CA 1
ATOM 703 C C . ILE A 1 86 ? -12.215 6.220 -11.804 1.00 97.50 86 ILE A C 1
ATOM 705 O O . ILE A 1 86 ? -11.563 6.217 -10.775 1.00 97.50 86 ILE A O 1
ATOM 709 N N . MET A 1 87 ? -11.666 6.553 -12.974 1.00 98.00 87 MET A N 1
ATOM 710 C CA . MET A 1 87 ? -10.225 6.758 -13.148 1.00 98.00 87 MET A CA 1
ATOM 711 C C . MET A 1 87 ? -9.882 8.172 -13.619 1.00 98.00 87 MET A C 1
ATOM 713 O O . MET A 1 87 ? -10.553 8.736 -14.493 1.00 98.00 87 MET A O 1
ATOM 717 N N . THR A 1 88 ? -8.788 8.720 -13.087 1.00 97.62 88 THR A N 1
ATOM 718 C CA . THR A 1 88 ? -8.100 9.898 -13.635 1.00 97.62 88 THR A CA 1
ATOM 719 C C . THR A 1 88 ? -6.612 9.620 -13.793 1.00 97.62 88 THR A C 1
ATOM 721 O O . THR A 1 88 ? -5.985 9.058 -12.904 1.00 97.62 88 THR A O 1
ATOM 724 N N . PHE A 1 89 ? -6.065 9.979 -14.954 1.00 97.94 89 PHE A N 1
ATOM 725 C CA . PHE A 1 89 ? -4.654 9.790 -15.285 1.00 97.94 89 PHE A CA 1
ATOM 726 C C . PHE A 1 89 ? -3.873 11.086 -15.071 1.00 97.94 89 PHE A C 1
ATOM 728 O O . PHE A 1 89 ? -4.334 12.155 -15.484 1.00 97.94 89 PHE A O 1
ATOM 735 N N . HIS A 1 90 ? -2.669 10.956 -14.518 1.00 97.00 90 HIS A N 1
ATOM 736 C CA . HIS A 1 90 ? -1.786 12.051 -14.134 1.00 97.00 90 HIS A CA 1
ATOM 737 C C . HIS A 1 90 ? -0.322 11.736 -14.471 1.00 97.00 90 HIS A C 1
ATOM 739 O O . HIS A 1 90 ? 0.053 10.584 -14.693 1.00 97.00 90 HIS A O 1
ATOM 745 N N . GLU A 1 91 ? 0.518 12.774 -14.519 1.00 93.88 91 GLU A N 1
ATOM 746 C CA . GLU A 1 91 ? 1.964 12.643 -14.751 1.00 93.88 91 GLU A CA 1
ATOM 747 C C . GLU A 1 91 ? 2.755 13.628 -13.892 1.00 93.88 91 GLU A C 1
ATOM 749 O O . GLU A 1 91 ? 2.691 14.847 -14.109 1.00 93.88 91 GLU A O 1
ATOM 754 N N . GLY A 1 92 ? 3.548 13.098 -12.959 1.00 93.94 92 GLY A N 1
ATOM 755 C CA . GLY A 1 92 ? 4.146 13.903 -11.896 1.00 93.94 92 GLY A CA 1
ATOM 756 C C . GLY A 1 92 ? 3.067 14.664 -11.122 1.00 93.94 92 GLY A C 1
ATOM 757 O O . GLY A 1 92 ? 1.915 14.232 -11.077 1.00 93.94 92 GLY A O 1
ATOM 758 N N . LEU A 1 93 ? 3.427 15.818 -10.562 1.00 96.19 93 LEU A N 1
ATOM 759 C CA . LEU A 1 93 ? 2.494 16.730 -9.891 1.00 96.19 93 LEU A CA 1
ATOM 760 C C . LEU A 1 93 ? 2.454 18.083 -10.621 1.00 96.19 93 LEU A C 1
ATOM 762 O O . LEU A 1 93 ? 3.381 18.435 -11.361 1.00 96.19 93 LEU A O 1
ATOM 766 N N . ASN A 1 94 ? 1.399 18.876 -10.417 1.00 94.75 94 ASN A N 1
ATOM 767 C CA . ASN A 1 94 ? 1.316 20.229 -10.988 1.00 94.75 94 ASN A CA 1
ATOM 768 C C . ASN A 1 94 ? 2.324 21.195 -10.340 1.00 94.75 94 ASN A C 1
ATOM 770 O O . ASN A 1 94 ? 2.848 22.097 -11.011 1.00 94.75 94 ASN A O 1
ATOM 774 N N . GLY A 1 95 ? 2.608 20.986 -9.053 1.00 91.25 95 GLY A N 1
ATOM 775 C CA . GLY A 1 95 ? 3.458 21.837 -8.232 1.00 91.25 95 GLY A CA 1
ATOM 776 C C . GLY A 1 95 ? 2.765 23.125 -7.782 1.00 91.25 95 GLY A C 1
ATOM 777 O O . GLY A 1 95 ? 1.677 23.487 -8.232 1.00 91.25 95 GLY A O 1
ATOM 778 N N . GLY A 1 96 ? 3.409 23.839 -6.869 1.00 93.31 96 GLY A N 1
ATOM 779 C CA . GLY A 1 96 ? 2.836 24.988 -6.178 1.00 93.31 96 GLY A CA 1
ATOM 780 C C . GLY A 1 96 ? 3.572 25.218 -4.868 1.00 93.31 96 GLY A C 1
ATOM 781 O O . GLY A 1 96 ? 4.762 24.957 -4.790 1.00 93.31 96 GLY A O 1
ATOM 782 N N . GLU A 1 97 ? 2.889 25.712 -3.844 1.00 94.06 97 GLU A N 1
ATOM 783 C CA . GLU A 1 97 ? 3.433 25.713 -2.482 1.00 94.06 97 GLU A CA 1
ATOM 784 C C . GLU A 1 97 ? 3.041 24.386 -1.821 1.00 94.06 97 GLU A C 1
ATOM 786 O O . GLU A 1 97 ? 1.849 24.081 -1.776 1.00 94.06 97 GLU A O 1
ATOM 791 N N . ASN A 1 98 ? 4.020 23.578 -1.403 1.00 90.88 98 ASN A N 1
ATOM 792 C CA . ASN A 1 98 ? 3.764 22.310 -0.708 1.00 90.88 98 ASN A CA 1
ATOM 793 C C . ASN A 1 98 ? 3.449 22.539 0.785 1.00 90.88 98 ASN A C 1
ATOM 795 O O . ASN A 1 98 ? 3.515 23.671 1.273 1.00 90.88 98 ASN A O 1
ATOM 799 N N . ALA A 1 99 ? 3.138 21.466 1.520 1.00 87.56 99 ALA A N 1
ATOM 800 C CA . ALA A 1 99 ? 2.811 21.509 2.950 1.00 87.56 99 ALA A CA 1
ATOM 801 C C . ALA A 1 99 ? 3.918 22.167 3.799 1.00 87.56 99 ALA A C 1
ATOM 803 O O . ALA A 1 99 ? 3.641 22.814 4.809 1.00 87.56 99 ALA A O 1
ATOM 804 N N . ARG A 1 100 ? 5.166 22.088 3.323 1.00 86.75 100 ARG A N 1
ATOM 805 C CA . ARG A 1 100 ? 6.378 22.638 3.947 1.00 86.75 100 ARG A CA 1
ATOM 806 C C . ARG A 1 100 ? 6.660 24.099 3.553 1.00 86.75 100 ARG A C 1
ATOM 808 O O . ARG A 1 100 ? 7.700 24.648 3.905 1.00 86.75 100 ARG A O 1
ATOM 815 N N . GLY A 1 101 ? 5.773 24.756 2.796 1.00 86.69 101 GLY A N 1
ATOM 816 C CA . GLY A 1 101 ? 5.934 26.152 2.357 1.00 86.69 101 GLY A CA 1
ATOM 817 C C . GLY A 1 101 ? 6.954 26.357 1.226 1.00 86.69 101 GLY A C 1
ATOM 818 O O . GLY A 1 101 ? 7.319 27.490 0.894 1.00 86.69 101 GLY A O 1
ATOM 819 N N . GLN A 1 102 ? 7.432 25.276 0.608 1.00 86.81 102 GLN A N 1
ATOM 820 C CA . GLN A 1 102 ? 8.397 25.316 -0.485 1.00 86.81 102 GLN A CA 1
ATOM 821 C C . GLN A 1 102 ? 7.669 25.453 -1.825 1.00 86.81 102 GLN A C 1
ATOM 823 O O . GLN A 1 102 ? 6.676 24.782 -2.095 1.00 86.81 102 GLN A O 1
ATOM 828 N N . THR A 1 103 ? 8.170 26.329 -2.701 1.00 90.88 103 THR A N 1
ATOM 829 C CA . THR A 1 103 ? 7.592 26.505 -4.042 1.00 90.88 103 THR A CA 1
ATOM 830 C C . THR A 1 103 ? 8.194 25.512 -5.035 1.00 90.88 103 THR A C 1
ATOM 832 O O . THR A 1 103 ? 9.359 25.639 -5.417 1.00 90.88 103 THR A O 1
ATOM 835 N N . THR A 1 104 ? 7.376 24.586 -5.521 1.00 93.25 104 THR A N 1
ATOM 836 C CA . THR A 1 104 ? 7.694 23.616 -6.568 1.00 93.25 104 THR A CA 1
ATOM 837 C C . THR A 1 104 ? 7.010 23.974 -7.888 1.00 93.25 104 THR A C 1
ATOM 839 O O . THR A 1 104 ? 6.182 24.883 -7.995 1.00 93.25 104 THR A O 1
ATOM 842 N N . THR A 1 105 ? 7.404 23.281 -8.950 1.00 93.06 105 THR A N 1
ATOM 843 C CA . THR A 1 105 ? 6.790 23.394 -10.275 1.00 93.06 105 THR A CA 1
ATOM 844 C C . THR A 1 105 ? 6.616 22.006 -10.858 1.00 93.06 105 THR A C 1
ATOM 846 O O . THR A 1 105 ? 7.275 21.070 -10.428 1.00 93.06 105 THR A O 1
ATOM 849 N N . ALA A 1 106 ? 5.818 21.874 -11.908 1.00 90.94 106 ALA A N 1
ATOM 850 C CA . ALA A 1 106 ? 5.635 20.584 -12.557 1.00 90.94 106 ALA A CA 1
ATOM 851 C C . ALA A 1 106 ? 6.947 19.934 -13.071 1.00 90.94 106 ALA A C 1
ATOM 853 O O . ALA A 1 106 ? 7.037 18.716 -13.154 1.00 90.94 106 ALA A O 1
ATOM 854 N N . SER A 1 107 ? 7.979 20.731 -13.385 1.00 91.12 107 SER A N 1
ATOM 855 C CA . SER A 1 107 ? 9.313 20.230 -13.765 1.00 91.12 107 SER A CA 1
ATOM 856 C C . SER A 1 107 ? 10.185 19.804 -12.580 1.00 91.12 107 SER A C 1
ATOM 858 O O . SER A 1 107 ? 11.266 19.271 -12.782 1.00 91.12 107 SER A O 1
ATOM 860 N N . THR A 1 108 ? 9.754 20.059 -11.342 1.00 90.50 108 THR A N 1
ATOM 861 C CA . THR A 1 108 ? 10.452 19.601 -10.129 1.00 90.50 108 THR A CA 1
ATOM 862 C C . THR A 1 108 ? 10.447 18.075 -10.016 1.00 90.50 108 THR A C 1
ATOM 864 O O . THR A 1 108 ? 11.354 17.524 -9.407 1.00 90.50 108 THR A O 1
ATOM 867 N N . TYR A 1 109 ? 9.462 17.416 -10.631 1.00 92.50 109 TYR A N 1
ATOM 868 C CA . TYR A 1 109 ? 9.228 15.968 -10.574 1.00 92.50 109 TYR A CA 1
ATOM 869 C C . TYR A 1 109 ? 9.603 15.260 -11.888 1.00 92.50 109 TYR A C 1
ATOM 871 O O . TYR A 1 109 ? 9.098 14.182 -12.191 1.00 92.50 109 TYR A O 1
ATOM 879 N N . GLU A 1 110 ? 10.415 15.905 -12.727 1.00 92.62 110 GLU A N 1
ATOM 880 C CA . GLU A 1 110 ? 10.962 15.301 -13.945 1.00 92.62 110 GLU A CA 1
ATOM 881 C C . GLU A 1 110 ? 12.291 14.611 -13.608 1.00 92.62 110 GLU A C 1
ATOM 883 O O . GLU A 1 110 ? 13.134 15.199 -12.930 1.00 92.62 110 GLU A O 1
ATOM 888 N N . GLY A 1 111 ? 12.476 13.377 -14.085 1.00 88.56 111 GLY A N 1
ATOM 889 C CA . GLY A 1 111 ? 13.718 12.621 -13.902 1.00 88.56 111 GLY A CA 1
ATOM 890 C C . GLY A 1 111 ? 14.941 13.340 -14.485 1.00 88.56 111 GLY A C 1
ATOM 891 O O . GLY A 1 111 ? 14.837 14.120 -15.436 1.00 88.56 111 GLY A O 1
ATOM 892 N N . TRP A 1 112 ? 16.119 13.086 -13.915 1.00 88.12 112 TRP A N 1
ATOM 893 C CA . TRP A 1 112 ? 17.339 13.856 -14.191 1.00 88.12 112 TRP A CA 1
ATOM 894 C C . TRP A 1 112 ? 17.848 13.805 -15.636 1.00 88.12 112 TRP A C 1
ATOM 896 O O . TRP A 1 112 ? 18.442 14.778 -16.106 1.00 88.12 112 TRP A O 1
ATOM 906 N N . PHE A 1 113 ? 17.655 12.690 -16.338 1.00 89.00 113 PHE A N 1
ATOM 907 C CA . PHE A 1 113 ? 18.305 12.427 -17.619 1.00 89.00 113 PHE A CA 1
ATOM 908 C C . PHE A 1 113 ? 17.324 12.522 -18.786 1.00 89.00 113 PHE A C 1
ATOM 910 O O . PHE A 1 113 ? 17.532 13.298 -19.724 1.00 89.00 113 PHE A O 1
ATOM 917 N N . TYR A 1 114 ? 16.216 11.777 -18.738 1.00 90.81 114 TYR A N 1
ATOM 918 C CA . TYR A 1 114 ? 15.222 11.807 -19.815 1.00 90.81 114 TYR A CA 1
ATOM 919 C C . TYR A 1 114 ? 14.157 12.887 -19.619 1.00 90.81 114 TYR A C 1
ATOM 921 O O . TYR A 1 114 ? 13.431 13.179 -20.573 1.00 90.81 114 TYR A O 1
ATOM 929 N N . ASN A 1 115 ? 14.104 13.534 -18.448 1.00 91.44 115 ASN A N 1
ATOM 930 C CA . ASN A 1 115 ? 13.105 14.551 -18.099 1.00 91.44 115 ASN A CA 1
ATOM 931 C C . ASN A 1 115 ? 11.670 14.028 -18.263 1.00 91.44 115 ASN A C 1
ATOM 933 O O . ASN A 1 115 ? 10.770 14.739 -18.719 1.00 91.44 115 ASN A O 1
ATOM 937 N N . HIS A 1 116 ? 11.465 12.747 -17.961 1.00 92.12 116 HIS A N 1
ATOM 938 C CA . HIS A 1 116 ? 10.144 12.145 -17.945 1.00 92.12 116 HIS A CA 1
ATOM 939 C C . HIS A 1 116 ? 9.552 12.227 -16.544 1.00 92.12 116 HIS A C 1
ATOM 941 O O . HIS A 1 116 ? 10.266 12.181 -15.548 1.00 92.12 116 HIS A O 1
ATOM 947 N N . ARG A 1 117 ? 8.229 12.350 -16.487 1.00 93.00 117 ARG A N 1
ATOM 948 C CA . ARG A 1 117 ? 7.475 12.301 -15.238 1.00 93.00 117 ARG A CA 1
ATOM 949 C C . ARG A 1 117 ? 6.914 10.908 -15.039 1.00 93.00 117 ARG A C 1
ATOM 951 O O . ARG A 1 117 ? 6.514 10.265 -16.017 1.00 93.00 117 ARG A O 1
ATOM 958 N N . SER A 1 118 ? 6.839 10.495 -13.784 1.00 96.56 118 SER A N 1
ATOM 959 C CA . SER A 1 118 ? 6.236 9.226 -13.393 1.00 96.56 118 SER A CA 1
ATOM 960 C C . SER A 1 118 ? 4.717 9.287 -13.623 1.00 96.56 118 SER A C 1
ATOM 962 O O . SER A 1 118 ? 4.059 10.220 -13.141 1.00 96.56 118 SER A O 1
ATOM 964 N N . PRO A 1 119 ? 4.149 8.368 -14.424 1.00 97.56 119 PRO A N 1
ATOM 965 C CA . PRO A 1 119 ? 2.719 8.318 -14.683 1.00 97.56 119 PRO A CA 1
ATOM 966 C C . PRO A 1 119 ? 2.003 7.648 -13.509 1.00 97.56 119 PRO A C 1
ATOM 968 O O . PRO A 1 119 ? 2.513 6.689 -12.931 1.00 97.56 119 PRO A O 1
ATOM 971 N N . TRP A 1 120 ? 0.803 8.119 -13.187 1.00 98.19 120 TRP A N 1
ATOM 972 C CA . TRP A 1 120 ? -0.004 7.534 -12.120 1.00 98.19 120 TRP A CA 1
ATOM 973 C C . TRP A 1 120 ? -1.502 7.691 -12.385 1.00 98.19 120 TRP A C 1
ATOM 975 O O . TRP A 1 120 ? -1.927 8.511 -13.206 1.00 98.19 120 TRP A O 1
ATOM 985 N N . VAL A 1 121 ? -2.311 6.859 -11.732 1.00 98.44 121 VAL A N 1
ATOM 986 C CA . VAL A 1 121 ? -3.774 6.862 -11.858 1.00 98.44 121 VAL A CA 1
ATOM 987 C C . VAL A 1 121 ? -4.397 6.957 -10.471 1.00 98.44 121 VAL A C 1
ATOM 989 O O . VAL A 1 121 ? -4.034 6.192 -9.582 1.00 98.44 121 VAL A O 1
ATOM 992 N N . LYS A 1 122 ? -5.372 7.857 -10.307 1.00 98.00 122 LYS A N 1
ATOM 993 C CA . LYS A 1 122 ? -6.300 7.833 -9.169 1.00 98.00 122 LYS A CA 1
ATOM 994 C C . LYS A 1 122 ? -7.537 7.033 -9.553 1.00 98.00 122 LYS A C 1
ATOM 996 O O . LYS A 1 122 ? -8.156 7.325 -10.584 1.00 98.00 122 LYS A O 1
ATOM 1001 N N . ILE A 1 123 ? -7.904 6.060 -8.725 1.00 98.56 123 ILE A N 1
ATOM 1002 C CA . ILE A 1 123 ? -9.062 5.187 -8.899 1.00 98.56 123 ILE A CA 1
ATOM 1003 C C . ILE A 1 123 ? -10.011 5.390 -7.713 1.00 98.56 123 ILE A C 1
ATOM 1005 O O . ILE A 1 123 ? -9.695 5.045 -6.580 1.00 98.56 123 ILE A O 1
ATOM 1009 N N . THR A 1 124 ? -11.182 5.966 -7.968 1.00 97.62 124 THR A N 1
ATOM 1010 C CA . THR A 1 124 ? -12.251 6.133 -6.974 1.00 97.62 124 THR A CA 1
ATOM 1011 C C . THR A 1 124 ? -13.573 6.430 -7.666 1.00 97.62 124 THR A C 1
ATOM 1013 O O . THR A 1 124 ? -13.605 7.054 -8.729 1.00 97.62 124 THR A O 1
ATOM 1016 N N . VAL A 1 125 ? -14.704 6.039 -7.078 1.00 96.75 125 VAL A N 1
ATOM 1017 C CA . VAL A 1 125 ? -16.008 6.399 -7.647 1.00 96.75 125 VAL A CA 1
ATOM 1018 C C . VAL A 1 125 ? -16.240 7.910 -7.634 1.00 96.75 125 VAL A C 1
ATOM 1020 O O . VAL A 1 125 ? -16.087 8.585 -6.615 1.00 96.75 125 VAL A O 1
ATOM 1023 N N . ASN A 1 126 ? -16.718 8.436 -8.766 1.00 94.56 126 ASN A N 1
ATOM 1024 C CA . ASN A 1 126 ? -16.951 9.867 -8.970 1.00 94.56 126 ASN A CA 1
ATOM 1025 C C . ASN A 1 126 ? -15.674 10.716 -8.757 1.00 94.56 126 ASN A C 1
ATOM 1027 O O . ASN A 1 126 ? -15.688 11.645 -7.942 1.00 94.56 126 ASN A O 1
ATOM 1031 N N . PRO A 1 127 ? -14.607 10.478 -9.546 1.00 93.38 127 PRO A N 1
ATOM 1032 C CA . PRO A 1 127 ? -13.312 11.151 -9.399 1.00 93.38 127 PRO A CA 1
ATOM 1033 C C . PRO A 1 127 ? -13.346 12.627 -9.843 1.00 93.38 127 PRO A C 1
ATOM 1035 O O . PRO A 1 127 ? -12.347 13.327 -9.805 1.00 93.38 127 PRO A O 1
ATOM 1038 N N . GLN A 1 128 ? -14.500 13.106 -10.321 1.00 90.25 128 GLN A N 1
ATOM 1039 C CA . GLN A 1 128 ? -14.733 14.504 -10.710 1.00 90.25 128 GLN A CA 1
ATOM 1040 C C . GLN A 1 128 ? -15.573 15.272 -9.679 1.00 90.25 128 GLN A C 1
ATOM 1042 O O . GLN A 1 128 ? -15.935 16.427 -9.913 1.00 90.25 128 GLN A O 1
ATOM 1047 N N . GLY A 1 129 ? -15.988 14.595 -8.604 1.00 90.88 129 GLY A N 1
ATOM 1048 C CA . GLY A 1 129 ? -16.601 15.213 -7.434 1.00 90.88 129 GLY A CA 1
ATOM 1049 C C . GLY A 1 129 ? -15.544 15.570 -6.395 1.00 90.88 129 GLY A C 1
ATOM 1050 O O . GLY A 1 129 ? -14.428 15.912 -6.768 1.00 90.88 129 GLY A O 1
ATOM 1051 N N . GLY A 1 130 ? -15.917 15.460 -5.118 1.00 91.06 130 GLY A N 1
ATOM 1052 C CA . GLY A 1 130 ? -15.023 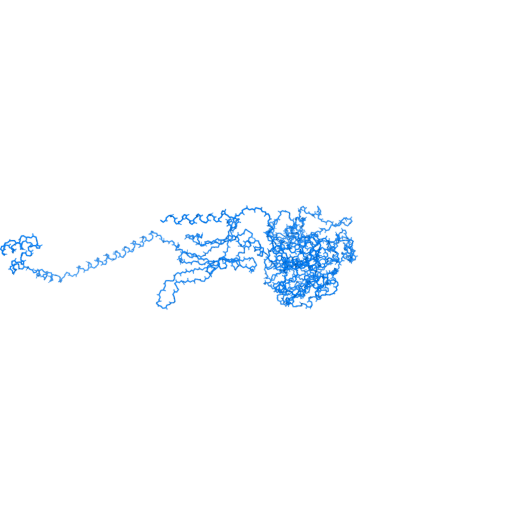15.713 -3.988 1.00 91.06 130 GLY A CA 1
ATOM 1053 C C . GLY A 1 130 ? -14.423 17.116 -3.977 1.00 91.06 130 GLY A C 1
ATOM 1054 O O . GLY A 1 130 ? -14.861 18.008 -4.718 1.00 91.06 130 GLY A O 1
ATOM 1055 N N . ASP A 1 131 ? -13.424 17.284 -3.123 1.00 94.19 131 ASP A N 1
ATOM 1056 C CA . ASP A 1 131 ? -12.508 18.413 -3.197 1.00 94.19 131 ASP A CA 1
ATOM 1057 C C . ASP A 1 131 ? -11.417 18.140 -4.249 1.00 94.19 131 ASP A C 1
ATOM 1059 O O . ASP A 1 131 ? -11.265 17.022 -4.749 1.00 94.19 131 ASP A O 1
ATOM 1063 N N . CYS A 1 132 ? -10.727 19.202 -4.668 1.00 94.31 132 CYS A N 1
ATOM 1064 C CA . CYS A 1 132 ? -9.635 19.128 -5.637 1.00 94.31 132 CYS A CA 1
ATOM 1065 C C . CYS A 1 132 ? -8.379 19.741 -5.035 1.00 94.31 132 CYS A C 1
ATOM 1067 O O . CYS A 1 132 ? -8.431 20.861 -4.512 1.00 94.31 132 CYS A O 1
ATOM 1069 N N . ASN A 1 133 ? -7.255 19.053 -5.194 1.00 93.56 133 ASN A N 1
ATOM 1070 C CA . ASN A 1 133 ? -5.949 19.549 -4.812 1.00 93.56 133 ASN A CA 1
ATOM 1071 C C . ASN A 1 133 ? -5.221 20.061 -6.065 1.00 93.56 133 ASN A C 1
ATOM 1073 O O . ASN A 1 133 ? -4.718 19.298 -6.885 1.00 93.56 133 ASN A O 1
ATOM 1077 N N . ASP A 1 134 ? -5.154 21.387 -6.227 1.00 92.50 134 ASP A N 1
ATOM 1078 C CA . ASP A 1 134 ? -4.524 22.012 -7.400 1.00 92.50 134 ASP A CA 1
ATOM 1079 C C . ASP A 1 134 ? -3.016 21.696 -7.509 1.00 92.50 134 ASP A C 1
ATOM 1081 O O . ASP A 1 134 ? -2.481 21.665 -8.623 1.00 92.50 134 ASP A O 1
ATOM 1085 N N . PHE A 1 135 ? -2.337 21.480 -6.372 1.00 94.38 135 PHE A N 1
ATOM 1086 C CA . PHE A 1 135 ? -0.901 21.195 -6.300 1.00 94.38 135 PHE A CA 1
ATOM 1087 C C . PHE A 1 135 ? -0.587 19.787 -6.818 1.00 94.38 135 PHE A C 1
ATOM 1089 O O . PHE A 1 135 ? 0.305 19.624 -7.656 1.00 94.38 135 PHE A O 1
ATOM 1096 N N . VAL A 1 136 ? -1.333 18.786 -6.345 1.00 93.06 136 VAL A N 1
ATOM 1097 C CA . VAL A 1 136 ? -1.213 17.392 -6.804 1.00 93.06 136 VAL A CA 1
ATOM 1098 C C . VAL A 1 136 ? -1.756 17.285 -8.228 1.00 93.06 136 VAL A C 1
ATOM 1100 O O . VAL A 1 136 ? -1.112 16.724 -9.113 1.00 93.06 136 VAL A O 1
ATOM 1103 N N . GLY A 1 137 ? -2.883 17.949 -8.479 1.00 90.88 137 GLY A N 1
ATOM 1104 C CA . GLY A 1 137 ? -3.593 17.952 -9.749 1.00 90.88 137 GLY A CA 1
ATOM 1105 C C . GLY A 1 137 ? -4.757 16.975 -9.811 1.00 90.88 137 GLY A C 1
ATOM 1106 O O . GLY A 1 137 ? -5.275 16.746 -10.905 1.00 90.88 137 GLY A O 1
ATOM 1107 N N . ASP A 1 138 ? -5.187 16.438 -8.673 1.00 92.88 138 ASP A N 1
ATOM 1108 C CA . ASP A 1 138 ? -6.305 15.516 -8.557 1.00 92.88 138 ASP A CA 1
ATOM 1109 C C . ASP A 1 138 ? -7.572 16.163 -7.980 1.00 92.88 138 ASP A C 1
ATOM 1111 O O . ASP A 1 138 ? -7.607 17.296 -7.495 1.00 92.88 138 ASP A O 1
ATOM 1115 N N . CYS A 1 139 ? -8.659 15.423 -8.149 1.00 93.56 139 CYS A N 1
ATOM 1116 C CA . CYS A 1 139 ? -9.992 15.722 -7.659 1.00 93.56 139 CYS A CA 1
ATOM 1117 C C . CYS A 1 139 ? -10.627 14.419 -7.177 1.00 93.56 139 CYS A C 1
ATOM 1119 O O . CYS A 1 139 ? -10.106 13.325 -7.420 1.00 93.56 139 CYS A O 1
ATOM 1121 N N . GLY A 1 140 ? -11.813 14.535 -6.583 1.00 94.00 140 GLY A N 1
ATOM 1122 C CA . GLY A 1 140 ? -12.525 13.378 -6.062 1.00 94.00 140 GLY A CA 1
ATOM 1123 C C . GLY A 1 140 ? -11.949 12.913 -4.737 1.00 94.00 140 GLY A C 1
ATOM 1124 O O . GLY A 1 140 ? -11.899 11.710 -4.538 1.00 94.00 140 GLY A O 1
ATOM 1125 N N . ASN A 1 141 ? -11.531 13.875 -3.916 1.00 95.06 141 ASN A N 1
ATOM 1126 C CA . ASN A 1 141 ? -11.036 13.720 -2.555 1.00 95.06 141 ASN A CA 1
ATOM 1127 C C . ASN A 1 141 ? -12.214 13.787 -1.573 1.00 95.06 141 ASN A C 1
ATOM 1129 O O . ASN A 1 141 ? -13.012 14.741 -1.629 1.00 95.06 141 ASN A O 1
ATOM 1133 N N . TYR A 1 142 ? -12.376 12.766 -0.739 1.00 94.06 142 TYR A N 1
ATOM 1134 C CA . TYR A 1 142 ? -13.499 12.563 0.169 1.00 94.06 142 TYR A CA 1
ATOM 1135 C C . TYR A 1 142 ? -12.984 12.196 1.573 1.00 94.06 142 TYR A C 1
ATOM 1137 O O . TYR A 1 142 ? -12.544 11.070 1.780 1.00 94.06 142 TYR A O 1
ATOM 1145 N N . PRO A 1 143 ? -13.186 13.056 2.592 1.00 91.25 143 PRO A N 1
ATOM 1146 C CA . PRO A 1 143 ? -12.663 12.830 3.948 1.00 91.25 143 PRO A CA 1
ATOM 1147 C C . PRO A 1 143 ? -13.123 11.527 4.620 1.00 91.25 143 PRO A C 1
ATOM 1149 O O . PRO A 1 143 ? -12.543 11.080 5.605 1.00 91.25 143 PRO A O 1
ATOM 1152 N N . GLU A 1 144 ? -14.251 10.964 4.179 1.00 87.50 144 GLU A N 1
ATOM 1153 C CA . GLU A 1 144 ? -14.791 9.711 4.702 1.00 87.50 144 GLU A CA 1
ATOM 1154 C C . GLU A 1 144 ? -14.238 8.445 4.031 1.00 87.50 144 GLU A C 1
ATOM 1156 O O . GLU A 1 144 ? -14.584 7.344 4.471 1.00 87.50 144 GLU A O 1
ATOM 1161 N N . ARG A 1 145 ? -13.464 8.580 2.949 1.00 90.88 145 ARG A N 1
ATOM 1162 C CA . ARG A 1 145 ? -12.877 7.454 2.226 1.00 90.88 145 ARG A CA 1
ATOM 1163 C C . ARG A 1 145 ? -11.417 7.306 2.644 1.00 90.88 145 ARG A C 1
ATOM 1165 O O . ARG A 1 145 ? -10.705 8.293 2.674 1.00 90.88 145 ARG A O 1
ATOM 1172 N N . PRO A 1 146 ? -10.985 6.096 3.011 1.00 91.38 146 PRO A N 1
ATOM 1173 C CA . PRO A 1 146 ? -9.581 5.823 3.243 1.00 91.38 146 PRO A CA 1
ATOM 1174 C C . PRO A 1 146 ? -8.800 5.787 1.932 1.00 91.38 146 PRO A C 1
ATOM 1176 O O . PRO A 1 146 ? -9.266 5.207 0.936 1.00 91.38 146 PRO A O 1
ATOM 1179 N N . ASP A 1 147 ? -7.581 6.307 2.000 1.00 95.38 147 ASP A N 1
ATOM 1180 C CA . ASP A 1 147 ? -6.684 6.411 0.863 1.00 95.38 147 ASP A CA 1
ATOM 1181 C C . ASP A 1 147 ? -5.621 5.316 0.911 1.00 95.38 147 ASP A C 1
ATOM 1183 O O . ASP A 1 147 ? -5.153 4.896 1.977 1.00 95.38 147 ASP A O 1
ATOM 1187 N N . VAL A 1 148 ? -5.243 4.843 -0.275 1.00 97.38 148 VAL A N 1
ATOM 1188 C CA . VAL A 1 148 ? -4.268 3.767 -0.472 1.00 97.38 148 VAL A CA 1
ATOM 1189 C C . VAL A 1 148 ? -3.242 4.214 -1.491 1.00 97.38 148 VAL A C 1
ATOM 1191 O O . VAL A 1 148 ? -3.612 4.606 -2.598 1.00 97.38 148 VAL A O 1
ATOM 1194 N N . LEU A 1 149 ? -1.961 4.113 -1.144 1.00 98.44 149 LEU A N 1
ATOM 1195 C CA . LEU A 1 149 ? -0.867 4.397 -2.068 1.00 98.44 149 LEU A CA 1
ATOM 1196 C C . LEU A 1 149 ? -0.177 3.095 -2.479 1.00 98.44 149 LEU A C 1
ATOM 1198 O O . LEU A 1 149 ? 0.349 2.358 -1.652 1.00 98.44 149 LEU A O 1
ATOM 1202 N N . LEU A 1 150 ? -0.178 2.824 -3.776 1.00 98.62 150 LEU A N 1
ATOM 1203 C CA . LEU A 1 150 ? 0.374 1.630 -4.396 1.00 98.62 150 LEU A CA 1
ATOM 1204 C C . LEU A 1 150 ? 1.504 2.056 -5.340 1.00 98.62 150 LEU A C 1
ATOM 1206 O O . LEU A 1 150 ? 1.253 2.762 -6.321 1.00 98.62 150 LEU A O 1
ATOM 1210 N N . VAL A 1 151 ? 2.745 1.659 -5.052 1.00 98.56 151 VAL A N 1
ATOM 1211 C CA . VAL A 1 151 ? 3.939 2.149 -5.762 1.00 98.56 151 VAL A CA 1
ATOM 1212 C C . VAL A 1 151 ? 4.812 0.995 -6.218 1.00 98.56 151 VAL A C 1
ATOM 1214 O O . VAL A 1 151 ? 5.161 0.119 -5.438 1.00 98.56 151 VAL A O 1
ATOM 1217 N N . GLY A 1 152 ? 5.182 1.007 -7.492 1.00 97.94 152 GLY A N 1
ATOM 1218 C CA . GLY A 1 152 ? 6.162 0.097 -8.060 1.00 97.94 152 GLY A CA 1
ATOM 1219 C C . GLY A 1 152 ? 7.441 0.814 -8.474 1.00 97.94 152 GLY A C 1
ATOM 1220 O O . GLY A 1 152 ? 7.463 2.022 -8.747 1.00 97.94 152 GLY A O 1
ATOM 1221 N N . ASN A 1 153 ? 8.501 0.022 -8.623 1.00 97.38 153 ASN A N 1
ATOM 1222 C CA . ASN A 1 153 ? 9.706 0.399 -9.351 1.00 97.38 153 ASN A CA 1
ATOM 1223 C C . ASN A 1 153 ? 10.516 1.553 -8.733 1.00 97.38 153 ASN A C 1
ATOM 1225 O O . ASN A 1 153 ? 10.925 2.493 -9.418 1.00 97.38 153 ASN A O 1
ATOM 1229 N N . HIS A 1 154 ? 10.853 1.465 -7.446 1.00 98.00 154 HIS A N 1
ATOM 1230 C CA . HIS A 1 154 ? 11.929 2.304 -6.894 1.00 98.00 154 HIS A CA 1
ATOM 1231 C C . HIS A 1 154 ? 13.285 1.945 -7.512 1.00 98.00 154 HIS A C 1
ATOM 1233 O O . HIS A 1 154 ? 14.113 2.828 -7.751 1.00 98.00 154 HIS A O 1
ATOM 1239 N N . HIS A 1 155 ? 13.517 0.664 -7.824 1.00 98.19 155 HIS A N 1
ATOM 1240 C CA . HIS A 1 155 ? 14.733 0.229 -8.507 1.00 98.19 155 HIS A CA 1
ATOM 1241 C C . HIS A 1 155 ? 14.480 -0.161 -9.965 1.00 98.19 155 HIS A C 1
ATOM 1243 O O . HIS A 1 155 ? 13.601 -0.953 -10.286 1.00 98.19 155 HIS A O 1
ATOM 1249 N N . ALA A 1 156 ? 15.332 0.345 -10.850 1.00 97.75 156 ALA A N 1
ATOM 1250 C CA . ALA A 1 156 ? 15.162 0.269 -12.296 1.00 97.75 156 ALA A CA 1
ATOM 1251 C C . ALA A 1 156 ? 15.071 -1.153 -12.881 1.00 97.75 156 ALA A C 1
ATOM 1253 O O . ALA A 1 156 ? 14.200 -1.418 -13.703 1.00 97.75 156 ALA A O 1
ATOM 1254 N N . ARG A 1 157 ? 15.949 -2.062 -12.453 1.00 97.12 157 ARG A N 1
ATOM 1255 C CA . ARG A 1 157 ? 16.017 -3.455 -12.934 1.00 97.12 157 ARG A CA 1
ATOM 1256 C C . ARG A 1 157 ? 14.841 -4.337 -12.528 1.00 97.12 157 ARG A C 1
ATOM 1258 O O . ARG A 1 157 ? 14.740 -5.453 -13.000 1.00 97.12 157 ARG A O 1
ATOM 1265 N N . GLU A 1 158 ? 13.976 -3.886 -11.631 1.00 97.88 158 GLU A N 1
ATOM 1266 C CA . GLU A 1 158 ? 12.970 -4.739 -10.995 1.00 97.88 158 GLU A CA 1
ATOM 1267 C C . GLU A 1 158 ? 11.692 -4.763 -11.832 1.00 97.88 158 GLU A C 1
ATOM 1269 O O . GLU A 1 158 ? 10.718 -4.094 -11.499 1.00 97.88 158 GLU A O 1
ATOM 1274 N N . TRP A 1 159 ? 11.698 -5.449 -12.979 1.00 97.62 159 TRP A N 1
ATOM 1275 C CA . TRP A 1 159 ? 10.665 -5.202 -13.991 1.00 97.62 159 TRP A CA 1
ATOM 1276 C C . TRP A 1 159 ? 9.276 -5.714 -13.600 1.00 97.62 159 TRP A C 1
ATOM 1278 O O . TRP A 1 159 ? 8.288 -5.049 -13.899 1.00 97.62 159 TRP A O 1
ATOM 1288 N N . MET A 1 160 ? 9.180 -6.809 -12.838 1.00 97.88 160 MET A N 1
ATOM 1289 C CA . MET A 1 160 ? 7.884 -7.275 -12.321 1.00 97.88 160 MET A CA 1
ATOM 1290 C C . MET A 1 160 ? 7.208 -6.259 -11.390 1.00 97.88 160 MET A C 1
ATOM 1292 O O . MET A 1 160 ? 5.981 -6.229 -11.314 1.00 97.88 160 MET A O 1
ATOM 1296 N N . SER A 1 161 ? 7.980 -5.374 -10.746 1.00 97.81 161 SER A N 1
ATOM 1297 C CA . SER A 1 161 ? 7.431 -4.373 -9.823 1.00 97.81 161 SER A CA 1
ATOM 1298 C C . SER A 1 161 ? 6.541 -3.319 -10.482 1.00 97.81 161 SER A C 1
ATOM 1300 O O . SER A 1 161 ? 5.757 -2.692 -9.779 1.00 97.81 161 SER A O 1
ATOM 1302 N N . TYR A 1 162 ? 6.631 -3.122 -11.805 1.00 97.50 162 TYR A N 1
ATOM 1303 C CA . TYR A 1 162 ? 5.706 -2.261 -12.553 1.00 97.50 162 TYR A CA 1
ATOM 1304 C C . TYR A 1 162 ? 4.674 -3.045 -13.376 1.00 97.50 162 TYR A C 1
ATOM 1306 O O . TYR A 1 162 ? 3.664 -2.468 -13.772 1.00 97.50 162 TYR A O 1
ATOM 1314 N N . GLU A 1 163 ? 4.877 -4.350 -13.588 1.00 97.88 163 GLU A N 1
ATOM 1315 C CA . GLU A 1 163 ? 3.899 -5.222 -14.254 1.00 97.88 163 GLU A CA 1
ATOM 1316 C C . GLU A 1 163 ? 2.745 -5.617 -13.333 1.00 97.88 163 GLU A C 1
ATOM 1318 O O . GLU A 1 163 ? 1.584 -5.509 -13.723 1.00 97.88 163 GLU A O 1
ATOM 1323 N N . VAL A 1 164 ? 3.033 -6.009 -12.088 1.00 98.00 164 VAL A N 1
ATOM 1324 C CA . VAL A 1 164 ? 2.001 -6.347 -11.089 1.00 98.00 164 VAL A CA 1
ATOM 1325 C C . VAL A 1 164 ? 0.992 -5.192 -10.898 1.00 98.00 164 VAL A C 1
ATOM 1327 O O . VAL A 1 164 ? -0.210 -5.422 -11.045 1.00 98.00 164 VAL A O 1
ATOM 1330 N N . PRO A 1 165 ? 1.417 -3.924 -10.705 1.00 98.12 165 PRO A N 1
ATOM 1331 C CA . PRO A 1 165 ? 0.504 -2.776 -10.700 1.00 98.12 165 PRO A CA 1
ATOM 1332 C C . PRO A 1 165 ? -0.348 -2.631 -11.968 1.00 98.12 165 PRO A C 1
ATOM 1334 O O . PRO A 1 165 ? -1.506 -2.214 -11.897 1.00 98.12 165 PRO A O 1
ATOM 1337 N N . MET A 1 166 ? 0.213 -2.934 -13.143 1.00 98.25 166 MET A N 1
ATOM 1338 C CA . MET A 1 166 ? -0.522 -2.854 -14.405 1.00 98.25 166 MET A CA 1
ATOM 1339 C C . MET A 1 166 ? -1.600 -3.935 -14.496 1.00 98.25 166 MET A C 1
ATOM 1341 O O . MET A 1 166 ? -2.690 -3.636 -14.984 1.00 98.25 166 MET A O 1
ATOM 1345 N N . MET A 1 167 ? -1.345 -5.140 -13.976 1.00 97.56 167 MET A N 1
ATOM 1346 C CA . MET A 1 167 ? -2.351 -6.206 -13.880 1.00 97.56 167 MET A CA 1
ATOM 1347 C C . MET A 1 167 ? -3.531 -5.761 -13.015 1.00 97.56 167 MET A C 1
ATOM 1349 O O . MET A 1 167 ? -4.679 -5.801 -13.461 1.00 97.56 167 MET A O 1
ATOM 1353 N N . PHE A 1 168 ? -3.249 -5.206 -11.834 1.00 98.06 168 PHE A N 1
ATOM 1354 C CA . PHE A 1 168 ? -4.277 -4.644 -10.960 1.00 98.06 168 PHE A CA 1
ATOM 1355 C C . PHE A 1 168 ? -5.121 -3.572 -11.673 1.00 98.06 168 PHE A C 1
ATOM 1357 O O . PHE A 1 168 ? -6.354 -3.582 -11.601 1.00 98.06 168 PHE A O 1
ATOM 1364 N N . LEU A 1 169 ? -4.479 -2.665 -12.422 1.00 98.38 169 LEU A N 1
ATOM 1365 C CA . LEU A 1 169 ? -5.184 -1.626 -13.176 1.00 98.38 169 LEU A CA 1
ATOM 1366 C C . LEU A 1 169 ? -6.108 -2.204 -14.261 1.00 98.38 169 LEU A C 1
ATOM 1368 O O . LEU A 1 169 ? -7.222 -1.699 -14.433 1.00 98.38 169 LEU A O 1
ATOM 1372 N N . GLU A 1 170 ? -5.669 -3.235 -14.989 1.00 97.75 170 GLU A N 1
ATOM 1373 C CA . GLU A 1 170 ? -6.479 -3.931 -15.998 1.00 97.75 170 GLU A CA 1
ATOM 1374 C C . GLU A 1 170 ? -7.689 -4.620 -15.369 1.00 97.75 170 GLU A C 1
ATOM 1376 O O . GLU A 1 170 ? -8.814 -4.416 -15.837 1.00 97.75 170 GLU A O 1
ATOM 1381 N N . MET A 1 171 ? -7.485 -5.364 -14.276 1.00 95.75 171 MET A N 1
ATOM 1382 C CA . MET A 1 171 ? -8.564 -6.049 -13.562 1.00 95.75 171 MET A CA 1
ATOM 1383 C C . MET A 1 171 ? -9.623 -5.052 -13.091 1.00 95.75 171 MET A C 1
ATOM 1385 O O . MET A 1 171 ? -10.804 -5.200 -13.414 1.00 95.75 171 MET A O 1
ATOM 1389 N N . VAL A 1 172 ? -9.219 -3.969 -12.420 1.00 97.62 172 VAL A N 1
ATOM 1390 C CA . VAL A 1 172 ? -10.163 -2.944 -11.951 1.00 97.62 172 VAL A CA 1
ATOM 1391 C C . VAL A 1 172 ? -10.879 -2.262 -13.122 1.00 97.62 172 VAL A C 1
ATOM 1393 O O . VAL A 1 172 ? -12.098 -2.077 -13.081 1.00 97.62 172 VAL A O 1
ATOM 1396 N N . ALA A 1 173 ? -10.160 -1.911 -14.192 1.00 97.44 173 ALA A N 1
ATOM 1397 C CA . ALA A 1 173 ? -10.748 -1.296 -15.382 1.00 97.44 173 ALA A CA 1
ATOM 1398 C C . ALA A 1 173 ? -11.750 -2.217 -16.096 1.00 97.44 173 ALA A C 1
ATOM 1400 O O . ALA A 1 173 ? -12.719 -1.730 -16.687 1.00 97.44 173 ALA A O 1
ATOM 1401 N N . HIS A 1 174 ? -11.501 -3.526 -16.091 1.00 95.56 174 HIS A N 1
ATOM 1402 C CA . HIS A 1 174 ? -12.310 -4.507 -16.795 1.00 95.56 174 HIS A CA 1
ATOM 1403 C C . HIS A 1 174 ? -13.539 -4.941 -15.995 1.00 95.56 174 HIS A C 1
ATOM 1405 O O . HIS A 1 174 ? -14.615 -5.091 -16.581 1.00 95.56 174 HIS A O 1
ATOM 1411 N N . TYR A 1 175 ? -13.386 -5.161 -14.690 1.00 95.19 175 TYR A N 1
ATOM 1412 C CA . TYR A 1 175 ? -14.395 -5.798 -13.845 1.00 95.19 175 TYR A CA 1
ATOM 1413 C C . TYR A 1 175 ? -15.301 -4.815 -13.097 1.00 95.19 175 TYR A C 1
ATOM 1415 O O . TYR A 1 175 ? -16.443 -5.157 -12.784 1.00 95.19 175 TYR A O 1
ATOM 1423 N N . TYR A 1 176 ? -14.879 -3.562 -12.891 1.00 96.12 176 TYR A N 1
ATOM 1424 C CA . TYR A 1 176 ? -15.701 -2.580 -12.179 1.00 96.12 176 TYR A CA 1
ATOM 1425 C C . TYR A 1 176 ? -17.110 -2.420 -12.782 1.00 96.12 176 TYR A C 1
ATOM 1427 O O . TYR A 1 176 ? -17.295 -2.096 -13.960 1.00 96.12 176 TYR A O 1
ATOM 1435 N N . GLY A 1 177 ? -18.131 -2.575 -11.934 1.00 93.81 177 GLY A N 1
ATOM 1436 C CA . GLY A 1 177 ? -19.536 -2.398 -12.295 1.00 93.81 177 GLY A CA 1
ATOM 1437 C C . GLY A 1 177 ? -20.132 -3.527 -13.140 1.00 93.81 177 GLY A C 1
ATOM 1438 O O . GLY A 1 177 ? -21.265 -3.382 -13.621 1.00 93.81 177 GLY A O 1
ATOM 1439 N N . LYS A 1 178 ? -19.403 -4.631 -13.337 1.00 91.88 178 LYS A N 1
ATOM 1440 C CA . LYS A 1 178 ? -19.971 -5.871 -13.865 1.00 91.88 178 LYS A CA 1
ATOM 1441 C C . LYS A 1 178 ? -20.725 -6.630 -12.773 1.00 91.88 178 LYS A C 1
ATOM 1443 O O . LYS A 1 178 ? -20.647 -6.310 -11.594 1.00 91.88 178 LYS A O 1
ATOM 1448 N N . ALA A 1 179 ? -21.553 -7.565 -13.213 1.00 83.62 179 ALA A N 1
ATOM 1449 C CA . ALA A 1 179 ? -22.159 -8.567 -12.346 1.00 83.62 179 ALA A CA 1
ATOM 1450 C C . ALA A 1 179 ? -21.404 -9.877 -12.572 1.00 83.62 179 ALA A C 1
ATOM 1452 O O . ALA A 1 179 ? -20.989 -10.047 -13.719 1.00 83.62 179 ALA A O 1
ATOM 1453 N N . GLY A 1 180 ? -21.345 -10.741 -11.547 1.00 83.00 180 GLY A N 1
ATOM 1454 C CA . GLY A 1 180 ? -20.677 -12.053 -11.544 1.00 83.00 180 GLY A CA 1
ATOM 1455 C C . GLY A 1 180 ? -20.455 -12.633 -12.936 1.00 83.00 180 GLY A C 1
ATOM 1456 O O . GLY A 1 180 ? -21.443 -12.909 -13.643 1.00 83.00 180 GLY A O 1
ATOM 1457 N N . VAL A 1 181 ? -19.191 -12.717 -13.348 1.00 85.62 181 VAL A N 1
ATOM 1458 C CA . VAL A 1 181 ? -18.777 -13.228 -14.656 1.00 85.62 181 VAL A CA 1
ATOM 1459 C C . VAL A 1 181 ? -17.991 -14.513 -14.477 1.00 85.62 181 VAL A C 1
ATOM 1461 O O . VAL A 1 181 ? -16.845 -14.442 -14.112 1.00 85.62 181 VAL A O 1
ATOM 1464 N N . ASP A 1 182 ? -18.562 -15.619 -14.936 1.00 86.25 182 ASP A N 1
ATOM 1465 C CA . ASP A 1 182 ? -17.866 -16.883 -15.221 1.00 86.25 182 ASP A CA 1
ATOM 1466 C C . ASP A 1 182 ? -16.660 -16.620 -16.154 1.00 86.25 182 ASP A C 1
ATOM 1468 O O . ASP A 1 182 ? -16.842 -16.396 -17.367 1.00 86.25 182 ASP A O 1
ATOM 1472 N N . ASN A 1 183 ? -15.466 -16.471 -15.572 1.00 81.81 183 ASN A N 1
ATOM 1473 C CA . ASN A 1 183 ? -14.284 -15.917 -16.242 1.00 81.81 183 ASN A CA 1
ATOM 1474 C C . ASN A 1 183 ? -13.269 -16.989 -16.665 1.00 81.81 183 ASN A C 1
ATOM 1476 O O . ASN A 1 183 ? -12.548 -16.803 -17.652 1.00 81.81 183 ASN A O 1
ATOM 1480 N N . ASP A 1 184 ? -13.313 -18.120 -15.989 1.00 80.88 184 ASP A N 1
ATOM 1481 C CA . ASP A 1 184 ? -12.576 -19.355 -16.178 1.00 80.88 184 ASP A CA 1
ATOM 1482 C C . ASP A 1 184 ? -13.359 -20.309 -17.105 1.00 80.88 184 ASP A C 1
ATOM 1484 O O . ASP A 1 184 ? -12.766 -20.937 -17.990 1.00 80.88 184 ASP A O 1
ATOM 1488 N N . GLY A 1 185 ? -14.698 -20.283 -17.080 1.00 83.00 185 GLY A N 1
ATOM 1489 C CA . GLY A 1 185 ? -15.579 -20.937 -18.050 1.00 83.00 185 GLY A CA 1
ATOM 1490 C C . GLY A 1 185 ? -16.203 -22.256 -17.594 1.00 83.00 185 GLY A C 1
ATOM 1491 O O . GLY A 1 185 ? -16.738 -22.974 -18.460 1.00 83.00 185 GLY A O 1
ATOM 1492 N N . ASP A 1 186 ? -16.120 -22.602 -16.312 1.00 82.25 186 ASP A N 1
ATOM 1493 C CA . ASP A 1 186 ? -16.665 -23.832 -15.734 1.00 82.25 186 ASP A CA 1
ATOM 1494 C C . ASP A 1 186 ? -18.215 -23.800 -15.581 1.00 82.25 186 ASP A C 1
ATOM 1496 O O . ASP A 1 186 ? -18.899 -24.840 -15.588 1.00 82.25 186 ASP A O 1
ATOM 1500 N N . GLY A 1 187 ? -18.808 -22.598 -15.604 1.00 82.50 187 GLY A N 1
ATOM 1501 C CA . GLY A 1 187 ? -20.241 -22.339 -15.482 1.00 82.50 187 GLY A CA 1
ATOM 1502 C C . GLY A 1 187 ? -20.734 -21.914 -14.095 1.00 82.50 187 GLY A C 1
ATOM 1503 O O . GLY A 1 187 ? -21.968 -21.844 -13.913 1.00 82.50 187 GLY A O 1
ATOM 1504 N N . LEU A 1 188 ? -19.838 -21.661 -13.150 1.00 83.75 188 LEU A N 1
ATOM 1505 C CA . LEU A 1 188 ? -20.089 -21.105 -11.829 1.00 83.75 188 LEU A CA 1
ATOM 1506 C C . LEU A 1 188 ? -19.719 -19.598 -11.805 1.00 83.75 188 LEU A C 1
ATOM 1508 O O . LEU A 1 188 ? -19.556 -18.990 -12.863 1.00 83.75 188 LEU A O 1
ATOM 1512 N N . ILE A 1 189 ? -19.944 -18.945 -10.655 1.00 85.88 189 ILE A N 1
ATOM 1513 C CA . ILE A 1 189 ? -19.607 -17.527 -10.440 1.00 85.88 189 ILE A CA 1
ATOM 1514 C C . ILE A 1 189 ? -19.226 -17.281 -8.973 1.00 85.88 189 ILE A C 1
ATOM 1516 O O . ILE A 1 189 ? -19.890 -17.841 -8.090 1.00 85.88 189 ILE A O 1
ATOM 1520 N N . ASP A 1 190 ? -18.348 -16.307 -8.721 1.00 80.94 190 ASP A N 1
ATOM 1521 C CA . ASP A 1 190 ? -17.916 -15.867 -7.385 1.00 80.94 190 ASP A CA 1
ATOM 1522 C C . ASP A 1 190 ? -17.406 -17.061 -6.537 1.00 80.94 190 ASP A C 1
ATOM 1524 O O . ASP A 1 190 ? -17.945 -17.318 -5.451 1.00 80.94 190 ASP A O 1
ATOM 1528 N N . GLU A 1 191 ? -16.440 -17.816 -7.065 1.00 77.19 191 GLU A N 1
ATOM 1529 C CA . GLU A 1 191 ? -15.980 -19.101 -6.510 1.00 77.19 191 GLU A CA 1
ATOM 1530 C C . GLU A 1 191 ? -14.900 -18.940 -5.452 1.00 77.19 191 GLU A C 1
ATOM 1532 O O . GLU A 1 191 ? -15.207 -19.116 -4.268 1.00 77.19 191 GLU A O 1
ATOM 1537 N N . ASP A 1 192 ? -13.702 -18.516 -5.861 1.00 77.81 192 ASP A N 1
ATOM 1538 C CA . ASP A 1 192 ? -12.536 -18.490 -4.986 1.00 77.81 192 ASP A CA 1
ATOM 1539 C C . ASP A 1 192 ? -12.119 -17.050 -4.650 1.00 77.81 192 ASP A C 1
ATOM 1541 O O . ASP A 1 192 ? -11.567 -16.299 -5.463 1.00 77.81 192 ASP A O 1
ATOM 1545 N N . PRO A 1 193 ? -12.385 -16.573 -3.426 1.00 81.00 193 PRO A N 1
ATOM 1546 C CA . PRO A 1 193 ? -11.689 -15.398 -2.921 1.00 81.00 193 PRO A CA 1
ATOM 1547 C C . PRO A 1 193 ? -10.194 -15.706 -2.719 1.00 81.00 193 PRO A C 1
ATOM 1549 O O . PRO A 1 193 ? -9.786 -16.840 -2.525 1.00 81.00 193 PRO A O 1
ATOM 1552 N N . TYR A 1 194 ? -9.352 -14.672 -2.677 1.00 84.75 194 TYR A N 1
ATOM 1553 C CA . TYR A 1 194 ? -7.934 -14.882 -2.376 1.00 84.75 194 TYR A CA 1
ATOM 1554 C C . TYR A 1 194 ? -7.717 -15.410 -0.949 1.00 84.75 194 TYR A C 1
ATOM 1556 O O . TYR A 1 194 ? -8.129 -14.764 0.020 1.00 84.75 194 TYR A O 1
ATOM 1564 N N . GLY A 1 195 ? -6.949 -16.493 -0.827 1.00 84.44 195 GLY A N 1
ATOM 1565 C CA . GLY A 1 195 ? -6.569 -17.099 0.451 1.00 84.44 195 GLY A CA 1
ATOM 1566 C C . GLY A 1 195 ? -7.465 -18.280 0.832 1.00 84.44 195 GLY A C 1
ATOM 1567 O O . GLY A 1 195 ? -8.105 -18.864 -0.018 1.00 84.44 195 GLY A O 1
ATOM 1568 N N . ASP A 1 196 ? -7.464 -18.655 2.112 1.00 82.31 196 ASP A N 1
ATOM 1569 C CA . ASP A 1 196 ? -8.295 -19.742 2.663 1.00 82.31 196 ASP A CA 1
ATOM 1570 C C . ASP A 1 196 ? -9.539 -19.116 3.309 1.00 82.31 196 ASP A C 1
ATOM 1572 O O . ASP A 1 196 ? -9.503 -18.714 4.482 1.00 82.31 196 ASP A O 1
ATOM 1576 N N . ALA A 1 197 ? -10.610 -18.906 2.535 1.00 79.75 197 ALA A N 1
ATOM 1577 C CA . ALA A 1 197 ? -11.755 -18.153 3.041 1.00 79.75 197 ALA A CA 1
ATOM 1578 C C . ALA A 1 197 ? -12.696 -18.982 3.914 1.00 79.75 197 ALA A C 1
ATOM 1580 O O . ALA A 1 197 ? -13.414 -18.406 4.749 1.00 79.75 197 ALA A O 1
ATOM 1581 N N . ASP A 1 198 ? -12.715 -20.307 3.762 1.00 80.00 198 ASP A N 1
ATOM 1582 C CA . ASP A 1 198 ? -13.523 -21.190 4.602 1.00 80.00 198 ASP A CA 1
ATOM 1583 C C . ASP A 1 198 ? -12.813 -21.633 5.905 1.00 80.00 198 ASP A C 1
ATOM 1585 O O . ASP A 1 198 ? -13.475 -22.021 6.887 1.00 80.00 198 ASP A O 1
ATOM 1589 N N . GLY A 1 199 ? -11.492 -21.438 5.969 1.00 80.19 199 GLY A N 1
ATOM 1590 C CA . GLY A 1 199 ? -10.632 -21.653 7.126 1.00 80.19 199 GLY A CA 1
ATOM 1591 C C . GLY A 1 199 ? -10.288 -23.122 7.376 1.00 80.19 199 GLY A C 1
ATOM 1592 O O . GLY A 1 199 ? -10.032 -23.499 8.534 1.00 80.19 199 GLY A O 1
ATOM 1593 N N . ASP A 1 200 ? -10.359 -23.981 6.358 1.00 81.56 200 ASP A N 1
ATOM 1594 C CA . ASP A 1 200 ? -10.064 -25.407 6.471 1.00 81.56 200 ASP A CA 1
ATOM 1595 C C . ASP A 1 200 ? -8.575 -25.764 6.264 1.00 81.56 200 ASP A C 1
ATOM 1597 O O . ASP A 1 200 ? -8.147 -26.879 6.614 1.00 81.56 200 ASP A O 1
ATOM 1601 N N . GLY A 1 201 ? -7.766 -24.787 5.843 1.00 81.25 201 GLY A N 1
ATOM 1602 C CA . GLY A 1 201 ? -6.339 -24.905 5.563 1.00 81.25 201 GLY A CA 1
ATOM 1603 C C . GLY A 1 201 ? -6.008 -25.275 4.115 1.00 81.25 201 GLY A C 1
ATOM 1604 O O . GLY A 1 201 ? -4.851 -25.626 3.849 1.00 81.25 201 GLY A O 1
ATOM 1605 N N . ILE A 1 202 ? -6.994 -25.259 3.223 1.00 82.69 202 ILE A N 1
ATOM 1606 C CA . ILE A 1 202 ? -6.888 -25.410 1.773 1.00 82.69 202 ILE A CA 1
ATOM 1607 C C . ILE A 1 202 ? -7.381 -24.098 1.157 1.00 82.69 202 ILE A C 1
ATOM 1609 O O . ILE A 1 202 ? -8.317 -23.495 1.647 1.00 82.69 202 ILE A O 1
ATOM 1613 N N . ILE A 1 203 ? -6.693 -23.634 0.121 1.00 84.94 203 ILE A N 1
ATOM 1614 C CA . ILE A 1 203 ? -7.004 -22.361 -0.549 1.00 84.94 203 ILE A CA 1
ATOM 1615 C C . ILE A 1 203 ? -7.876 -22.539 -1.800 1.00 84.94 203 ILE A C 1
ATOM 1617 O O . ILE A 1 203 ? -8.474 -21.582 -2.251 1.00 84.94 203 ILE A O 1
ATOM 1621 N N . ASP A 1 204 ? -7.943 -23.757 -2.343 1.00 84.50 204 ASP A N 1
ATOM 1622 C CA . ASP A 1 204 ? -8.934 -24.176 -3.343 1.00 84.50 204 ASP A CA 1
ATOM 1623 C C . ASP A 1 204 ? -10.284 -24.384 -2.628 1.00 84.50 204 ASP A C 1
ATOM 1625 O O . ASP A 1 204 ? -10.553 -25.474 -2.100 1.00 84.50 204 ASP A O 1
ATOM 1629 N N . ASP A 1 205 ? -11.062 -23.303 -2.506 1.00 82.12 205 ASP A N 1
ATOM 1630 C CA . ASP A 1 205 ? -12.298 -23.237 -1.715 1.00 82.12 205 ASP A CA 1
ATOM 1631 C C . ASP A 1 205 ? -13.464 -23.976 -2.413 1.00 82.12 205 ASP A C 1
ATOM 1633 O O . ASP A 1 205 ? -14.367 -24.520 -1.751 1.00 82.12 205 ASP A O 1
ATOM 1637 N N . ASP A 1 206 ? -13.464 -24.034 -3.746 1.00 81.38 206 ASP A N 1
ATOM 1638 C CA . ASP A 1 206 ? -14.503 -24.678 -4.552 1.00 81.38 206 ASP A CA 1
ATOM 1639 C C . ASP A 1 206 ? -14.185 -26.157 -4.917 1.00 81.38 206 ASP A C 1
ATOM 1641 O O . ASP A 1 206 ? -15.098 -26.991 -5.082 1.00 81.38 206 ASP A O 1
ATOM 1645 N N . GLY A 1 207 ? -12.903 -26.531 -4.883 1.00 85.00 207 GLY A N 1
ATOM 1646 C CA . GLY A 1 207 ? -12.367 -27.879 -5.034 1.00 85.00 207 GLY A CA 1
ATOM 1647 C C . GLY A 1 207 ? -12.060 -28.298 -6.474 1.00 85.00 207 GLY A C 1
ATOM 1648 O O . GLY A 1 207 ? -11.918 -29.511 -6.728 1.00 85.00 207 GLY A O 1
ATOM 1649 N N . ASP A 1 208 ? -12.031 -27.380 -7.432 1.00 86.62 208 ASP A N 1
ATOM 1650 C CA . ASP A 1 208 ? -11.913 -27.700 -8.845 1.00 86.62 208 ASP A CA 1
ATOM 1651 C C . ASP A 1 208 ? -10.475 -28.077 -9.261 1.00 86.62 208 ASP A C 1
ATOM 1653 O O . ASP A 1 208 ? -10.292 -29.085 -9.971 1.00 86.62 208 ASP A O 1
ATOM 1657 N N . CYS A 1 209 ? -9.449 -27.444 -8.685 1.00 89.12 209 CYS A N 1
ATOM 1658 C CA . CYS A 1 209 ? -8.054 -27.836 -8.823 1.00 89.12 209 CYS A CA 1
ATOM 1659 C C . CYS A 1 209 ? -7.845 -29.210 -8.184 1.00 89.12 209 CYS A C 1
ATOM 1661 O O . CYS A 1 209 ? -7.252 -30.129 -8.778 1.00 89.12 209 CYS A O 1
ATOM 1663 N N . LEU A 1 210 ? -8.405 -29.438 -6.996 1.00 89.75 210 LEU A N 1
ATOM 1664 C CA . LEU A 1 210 ? -8.377 -30.733 -6.321 1.00 89.75 210 LEU A CA 1
ATOM 1665 C C . LEU A 1 210 ? -9.084 -31.831 -7.132 1.00 89.75 210 LEU A C 1
ATOM 1667 O O . LEU A 1 210 ? -8.746 -33.016 -6.987 1.00 89.75 210 LEU A O 1
ATOM 1671 N N . SER A 1 211 ? -10.009 -31.463 -8.024 1.00 89.56 211 SER A N 1
ATOM 1672 C CA . SER A 1 211 ? -10.677 -32.367 -8.967 1.00 89.56 211 SER A CA 1
ATOM 1673 C C . SER A 1 211 ? -9.825 -32.735 -10.196 1.00 89.56 211 SER A C 1
ATOM 1675 O O . SER A 1 211 ? -10.174 -33.650 -10.958 1.00 89.56 211 SER A O 1
ATOM 1677 N N . LEU A 1 212 ? -8.688 -32.068 -10.413 1.00 90.12 212 LEU A N 1
ATOM 1678 C CA . LEU A 1 212 ? -7.775 -32.390 -11.502 1.00 90.12 212 LEU A CA 1
ATOM 1679 C C . LEU A 1 212 ? -6.993 -33.683 -11.258 1.00 90.12 212 LEU A C 1
ATOM 1681 O O . LEU A 1 212 ? -6.770 -34.183 -10.155 1.00 90.12 212 LEU A O 1
ATOM 1685 N N . ASN A 1 213 ? -6.472 -34.234 -12.352 1.00 89.50 213 ASN A N 1
ATOM 1686 C CA . ASN A 1 213 ? -5.448 -35.262 -12.264 1.00 89.50 213 ASN A CA 1
ATOM 1687 C C . ASN A 1 213 ? -4.180 -34.703 -11.584 1.00 89.50 213 ASN A C 1
ATOM 1689 O O . ASN A 1 213 ? -3.674 -33.668 -11.997 1.00 89.50 213 ASN A O 1
ATOM 1693 N N . ALA A 1 214 ? -3.568 -35.456 -10.665 1.00 87.81 214 ALA A N 1
ATOM 1694 C CA . ALA A 1 214 ? -2.413 -35.021 -9.858 1.00 87.81 214 ALA A CA 1
ATOM 1695 C C . ALA A 1 214 ? -1.167 -34.526 -10.633 1.00 87.81 214 ALA A C 1
ATOM 1697 O O . ALA A 1 214 ? -0.222 -34.031 -10.035 1.00 87.81 214 ALA A O 1
ATOM 1698 N N . SER A 1 215 ? -1.101 -34.718 -11.955 1.00 88.00 215 SER A N 1
ATOM 1699 C CA . SER A 1 215 ? -0.046 -34.144 -12.806 1.00 88.00 215 SER A CA 1
ATOM 1700 C C . SER A 1 215 ? -0.332 -32.720 -13.291 1.00 88.00 215 SER A C 1
ATOM 1702 O O . SER A 1 215 ? 0.500 -32.173 -14.004 1.00 88.00 215 SER A O 1
ATOM 1704 N N . SER A 1 216 ? -1.533 -32.214 -13.030 1.00 89.50 216 SER A N 1
ATOM 1705 C CA . SER A 1 216 ? -2.060 -30.932 -13.503 1.00 89.50 216 SER A CA 1
ATOM 1706 C C . SER A 1 216 ? -2.447 -30.003 -12.353 1.00 89.50 216 SER A C 1
ATOM 1708 O O . SER A 1 216 ? -2.846 -28.891 -12.631 1.00 89.50 216 SER A O 1
ATOM 1710 N N . GLN A 1 217 ? -2.308 -30.467 -11.109 1.00 91.19 217 GLN A N 1
ATOM 1711 C CA . GLN A 1 217 ? -2.558 -29.692 -9.892 1.00 91.19 217 GLN A CA 1
ATOM 1712 C C . GLN A 1 217 ? -1.408 -28.745 -9.537 1.00 91.19 217 GLN A C 1
ATOM 1714 O O . GLN A 1 217 ? -1.580 -27.908 -8.685 1.00 91.19 217 GLN A O 1
ATOM 1719 N N . ASP A 1 218 ? -0.226 -28.932 -10.124 1.00 90.75 218 ASP A N 1
ATOM 1720 C CA . ASP A 1 218 ? 0.967 -28.098 -9.906 1.00 90.75 218 ASP A CA 1
ATOM 1721 C C . ASP A 1 218 ? 1.285 -27.463 -11.263 1.00 90.75 218 ASP A C 1
ATOM 1723 O O . ASP A 1 218 ? 2.108 -27.959 -12.044 1.00 90.75 218 ASP A O 1
ATOM 1727 N N . SER A 1 219 ? 0.441 -26.500 -11.622 1.00 88.44 219 SER A N 1
ATOM 1728 C CA . SER A 1 219 ? 0.422 -25.810 -12.911 1.00 88.44 219 SER A CA 1
ATOM 1729 C C . SER A 1 219 ? 1.581 -24.819 -13.030 1.00 88.44 219 SER A C 1
ATOM 1731 O O . SER A 1 219 ? 2.200 -24.747 -14.096 1.00 88.44 219 SER A O 1
ATOM 1733 N N . ASN A 1 220 ? 1.948 -24.164 -11.924 1.00 87.25 220 ASN A N 1
ATOM 1734 C CA . ASN A 1 220 ? 3.085 -23.249 -11.844 1.00 87.25 220 ASN A CA 1
ATOM 1735 C C . ASN A 1 220 ? 4.438 -23.965 -11.613 1.00 87.25 220 ASN A C 1
ATOM 1737 O O . ASN A 1 220 ? 5.502 -23.417 -11.912 1.00 87.25 220 ASN A O 1
ATOM 1741 N N . GLY A 1 221 ? 4.425 -25.228 -11.171 1.00 85.94 221 GLY A N 1
ATOM 1742 C CA . GLY A 1 221 ? 5.624 -26.046 -11.000 1.00 85.94 221 GLY A CA 1
ATOM 1743 C C . GLY A 1 221 ? 6.440 -25.727 -9.744 1.00 85.94 221 GLY A C 1
ATOM 1744 O O . GLY A 1 221 ? 7.626 -26.096 -9.698 1.00 85.94 221 GLY A O 1
ATOM 1745 N N . ASP A 1 222 ? 5.854 -25.056 -8.750 1.00 85.19 222 ASP A N 1
ATOM 1746 C CA . ASP A 1 222 ? 6.493 -24.719 -7.474 1.00 85.19 222 ASP A CA 1
ATOM 1747 C C . ASP A 1 222 ? 6.617 -25.943 -6.534 1.00 85.19 222 ASP A C 1
ATOM 1749 O O . ASP A 1 222 ? 7.443 -25.969 -5.610 1.00 85.19 222 ASP A O 1
ATOM 1753 N N . GLY A 1 223 ? 5.888 -27.024 -6.841 1.00 87.38 223 GLY A N 1
ATOM 1754 C CA . GLY A 1 223 ? 5.890 -28.284 -6.104 1.00 87.38 223 GLY A CA 1
ATOM 1755 C C . GLY A 1 223 ? 4.827 -28.396 -5.007 1.00 87.38 223 GLY A C 1
ATOM 1756 O O . GLY A 1 223 ? 4.862 -29.387 -4.259 1.00 87.38 223 GLY A O 1
ATOM 1757 N N . THR A 1 224 ? 3.904 -27.439 -4.921 1.00 89.50 224 THR A N 1
ATOM 1758 C CA . THR A 1 224 ? 2.752 -27.388 -4.017 1.00 89.50 224 THR A CA 1
ATOM 1759 C C . THR A 1 224 ? 1.473 -27.576 -4.836 1.00 89.50 224 THR A C 1
ATOM 1761 O O . THR A 1 224 ? 0.980 -26.619 -5.397 1.00 89.50 224 THR A O 1
ATOM 1764 N N . PRO A 1 225 ? 0.905 -28.795 -4.923 1.00 90.56 225 PRO A N 1
ATOM 1765 C CA . PRO A 1 225 ? -0.300 -29.016 -5.722 1.00 90.56 225 PRO A CA 1
ATOM 1766 C C . PRO A 1 225 ? -1.501 -28.238 -5.171 1.00 90.56 225 PRO A C 1
ATOM 1768 O O . PRO A 1 225 ? -1.793 -28.386 -3.980 1.00 90.56 225 PRO A O 1
ATOM 1771 N N . CYS A 1 226 ? -2.207 -27.518 -6.044 1.00 90.38 226 CYS A N 1
ATOM 1772 C CA . CYS A 1 226 ? -3.302 -26.602 -5.718 1.00 90.38 226 CYS A CA 1
ATOM 1773 C C . CYS A 1 226 ? -2.862 -25.581 -4.664 1.00 90.38 226 CYS A C 1
ATOM 1775 O O . CYS A 1 226 ? -3.515 -25.386 -3.638 1.00 90.38 226 CYS A O 1
ATOM 1777 N N . GLY A 1 227 ? -1.661 -25.042 -4.880 1.00 89.62 227 GLY A N 1
ATOM 1778 C CA . GLY A 1 227 ? -1.057 -23.974 -4.103 1.00 89.62 227 GLY A CA 1
ATOM 1779 C C . GLY A 1 227 ? -1.343 -22.597 -4.713 1.00 89.62 227 GLY A C 1
ATOM 1780 O O . GLY A 1 227 ? -1.963 -22.499 -5.768 1.00 89.62 227 GLY A O 1
ATOM 1781 N N . PRO A 1 228 ? -0.900 -21.509 -4.059 1.00 89.56 228 PRO A N 1
ATOM 1782 C CA . PRO A 1 228 ? -1.135 -20.164 -4.569 1.00 89.56 228 PRO A CA 1
ATOM 1783 C C . PRO A 1 228 ? -0.615 -19.976 -5.998 1.00 89.56 228 PRO A C 1
ATOM 1785 O O . PRO A 1 228 ? 0.517 -20.357 -6.311 1.00 89.56 228 PRO A O 1
ATOM 1788 N N . GLY A 1 229 ? -1.436 -19.365 -6.854 1.00 86.75 229 GLY A N 1
ATOM 1789 C CA . GLY A 1 229 ? -1.145 -19.145 -8.269 1.00 86.75 229 GLY A CA 1
ATOM 1790 C C . GLY A 1 229 ? -1.223 -20.393 -9.152 1.00 86.75 229 GLY A C 1
ATOM 1791 O O . GLY A 1 229 ? -0.862 -20.305 -10.329 1.00 86.75 229 GLY A O 1
ATOM 1792 N N . ASP A 1 230 ? -1.642 -21.546 -8.623 1.00 90.06 230 ASP A N 1
ATOM 1793 C CA . ASP A 1 230 ? -2.106 -22.632 -9.478 1.00 90.06 230 ASP A CA 1
ATOM 1794 C C . ASP A 1 230 ? -3.470 -22.301 -10.092 1.00 90.06 230 ASP A C 1
ATOM 1796 O O . ASP A 1 230 ? -4.293 -21.631 -9.479 1.00 90.06 230 ASP A O 1
ATOM 1800 N N . HIS A 1 231 ? -3.729 -22.802 -11.301 1.00 89.31 231 HIS A N 1
ATOM 1801 C CA . HIS A 1 231 ? -5.065 -22.735 -11.900 1.00 89.31 231 HIS A CA 1
ATOM 1802 C C . HIS A 1 231 ? -6.103 -23.426 -10.995 1.00 89.31 231 HIS A C 1
ATOM 1804 O O . HIS A 1 231 ? -5.871 -24.571 -10.592 1.00 89.31 231 HIS A O 1
ATOM 1810 N N . GLY A 1 232 ? -7.229 -22.756 -10.729 1.00 84.81 232 GLY A N 1
ATOM 1811 C CA . GLY A 1 232 ? -8.315 -23.256 -9.871 1.00 84.81 232 GLY A CA 1
ATOM 1812 C C . GLY A 1 232 ? -8.121 -23.052 -8.372 1.00 84.81 232 GLY A C 1
ATOM 1813 O O . GLY A 1 232 ? -8.407 -23.946 -7.588 1.00 84.81 232 GLY A O 1
ATOM 1814 N N . VAL A 1 233 ? -7.450 -21.975 -7.962 1.00 85.25 233 VAL A N 1
ATOM 1815 C CA . VAL A 1 233 ? -7.152 -21.724 -6.540 1.00 85.25 233 VAL A CA 1
ATOM 1816 C C . VAL A 1 233 ? -7.506 -20.304 -6.119 1.00 85.25 233 VAL A C 1
ATOM 1818 O O . VAL A 1 233 ? -7.958 -20.070 -5.008 1.00 85.25 233 VAL A O 1
ATOM 1821 N N . ASP A 1 234 ? -7.237 -19.328 -6.975 1.00 77.75 234 ASP A N 1
ATOM 1822 C CA . ASP A 1 234 ? -7.504 -17.916 -6.723 1.00 77.75 234 ASP A CA 1
ATOM 1823 C C . ASP A 1 234 ? -8.211 -17.279 -7.923 1.00 77.75 234 ASP A C 1
ATOM 1825 O O . ASP A 1 234 ? -7.866 -16.185 -8.393 1.00 77.75 234 ASP A O 1
ATOM 1829 N N . GLU A 1 235 ? -9.210 -18.000 -8.435 1.00 77.62 235 GLU A N 1
ATOM 1830 C CA . GLU A 1 235 ? -9.979 -17.628 -9.611 1.00 77.62 235 GLU A CA 1
ATOM 1831 C C . GLU A 1 235 ? -11.400 -17.145 -9.317 1.00 77.62 235 GLU A C 1
ATOM 1833 O O . GLU A 1 235 ? -11.899 -17.157 -8.203 1.00 77.62 235 GLU A O 1
ATOM 1838 N N . ASP A 1 236 ? -12.024 -16.579 -10.344 1.00 79.94 236 ASP A N 1
ATOM 1839 C CA . ASP A 1 236 ? -13.359 -15.989 -10.273 1.00 79.94 236 ASP A CA 1
ATOM 1840 C C . ASP A 1 236 ? -13.737 -15.155 -9.036 1.00 79.94 236 ASP A C 1
ATOM 1842 O O . ASP A 1 236 ? -14.822 -15.249 -8.457 1.00 79.94 236 ASP A O 1
ATOM 1846 N N . ILE A 1 237 ? -12.843 -14.231 -8.680 1.00 85.38 237 ILE A N 1
ATOM 1847 C CA . ILE A 1 237 ? -13.094 -13.254 -7.624 1.00 85.38 237 ILE A CA 1
ATOM 1848 C C . ILE A 1 237 ? -14.326 -12.383 -7.897 1.00 85.38 237 ILE A C 1
ATOM 1850 O O . ILE A 1 237 ? -14.587 -11.918 -9.009 1.00 85.38 237 ILE A O 1
ATOM 1854 N N . SER A 1 238 ? -15.027 -12.013 -6.824 1.00 89.50 238 SER A N 1
ATOM 1855 C CA . SER A 1 238 ? -16.272 -11.265 -6.975 1.00 89.50 238 SER A CA 1
ATOM 1856 C C . SER A 1 238 ? -16.098 -9.852 -7.542 1.00 89.50 238 SER A C 1
ATOM 1858 O O . SER A 1 238 ? -15.544 -8.953 -6.896 1.00 89.50 238 SER A O 1
ATOM 1860 N N . GLU A 1 239 ? -16.698 -9.558 -8.702 1.00 92.12 239 GLU A N 1
ATOM 1861 C CA . GLU A 1 239 ? -16.667 -8.192 -9.247 1.00 92.12 239 GLU A CA 1
ATOM 1862 C C . GLU A 1 239 ? -17.470 -7.192 -8.423 1.00 92.12 239 GLU A C 1
ATOM 1864 O O . GLU A 1 239 ? -17.215 -5.978 -8.470 1.00 92.12 239 GLU A O 1
ATOM 1869 N N . GLN A 1 240 ? -18.453 -7.678 -7.661 1.00 92.12 240 GLN A N 1
ATOM 1870 C CA . GLN A 1 240 ? -19.172 -6.841 -6.712 1.00 92.12 240 GLN A CA 1
ATOM 1871 C C . GLN A 1 240 ? -18.224 -6.374 -5.604 1.00 92.12 240 GLN A C 1
ATOM 1873 O O . GLN A 1 240 ? -18.253 -5.193 -5.256 1.00 92.12 240 GLN A O 1
ATOM 1878 N N . TRP A 1 241 ? -17.343 -7.250 -5.121 1.00 92.44 241 TRP A N 1
ATOM 1879 C CA . TRP A 1 241 ? -16.316 -6.891 -4.147 1.00 92.44 241 TRP A CA 1
ATOM 1880 C C . TRP A 1 241 ? -15.330 -5.860 -4.714 1.00 92.44 241 TRP A C 1
ATOM 1882 O O . TRP A 1 241 ? -15.166 -4.800 -4.108 1.00 92.44 241 TRP A O 1
ATOM 1892 N N . ILE A 1 242 ? -14.802 -6.058 -5.932 1.00 94.94 242 ILE A N 1
ATOM 1893 C CA . ILE A 1 242 ? -13.960 -5.050 -6.621 1.00 94.94 242 ILE A CA 1
ATOM 1894 C C . ILE A 1 242 ? -14.693 -3.703 -6.731 1.00 94.94 242 ILE A C 1
ATOM 1896 O O . ILE A 1 242 ? -14.131 -2.631 -6.484 1.00 94.94 242 ILE A O 1
ATOM 1900 N N . THR A 1 243 ? -15.976 -3.742 -7.099 1.00 96.19 243 THR A N 1
ATOM 1901 C CA . THR A 1 243 ? -16.813 -2.544 -7.221 1.00 96.19 243 THR A CA 1
ATOM 1902 C C . THR A 1 243 ? -16.966 -1.827 -5.879 1.00 96.19 243 THR A C 1
ATOM 1904 O O . THR A 1 243 ? -16.914 -0.595 -5.837 1.00 96.19 243 THR A O 1
ATOM 1907 N N . ASP A 1 244 ? -17.135 -2.568 -4.787 1.00 95.19 244 ASP A N 1
ATOM 1908 C CA . ASP A 1 244 ? -17.263 -2.014 -3.442 1.00 95.19 244 ASP A CA 1
ATOM 1909 C C . ASP A 1 244 ? -15.946 -1.419 -2.934 1.00 95.19 244 ASP A C 1
ATOM 1911 O O . ASP A 1 244 ? -15.973 -0.321 -2.368 1.00 95.19 244 ASP A O 1
ATOM 1915 N N . LEU A 1 245 ? -14.798 -2.038 -3.230 1.00 96.19 245 LEU A N 1
ATOM 1916 C CA . LEU A 1 245 ? -13.479 -1.459 -2.950 1.00 96.19 245 LEU A CA 1
ATOM 1917 C C . LEU A 1 245 ? -13.317 -0.097 -3.640 1.00 96.19 245 LEU A C 1
ATOM 1919 O O . LEU A 1 245 ? -13.103 0.914 -2.974 1.00 96.19 245 LEU A O 1
ATOM 1923 N N . VAL A 1 246 ? -13.547 -0.014 -4.956 1.00 97.69 246 VAL A N 1
ATOM 1924 C CA . VAL A 1 246 ? -13.447 1.258 -5.707 1.00 97.69 246 VAL A CA 1
ATOM 1925 C C . VAL A 1 246 ? -14.467 2.304 -5.232 1.00 97.69 246 VAL A C 1
ATOM 1927 O O . VAL A 1 246 ? -14.220 3.511 -5.302 1.00 97.69 246 VAL A O 1
ATOM 1930 N N . ASN A 1 247 ? -15.638 1.873 -4.756 1.00 96.75 247 ASN A N 1
ATOM 1931 C CA . ASN A 1 247 ? -16.664 2.789 -4.259 1.00 96.75 247 ASN A CA 1
ATOM 1932 C C . ASN A 1 247 ? -16.358 3.354 -2.865 1.00 96.75 247 ASN A C 1
ATOM 1934 O O . ASN A 1 247 ? -16.936 4.380 -2.492 1.00 96.75 247 ASN A O 1
ATOM 1938 N N . THR A 1 248 ? -15.506 2.679 -2.095 1.00 95.38 248 THR A N 1
ATOM 1939 C CA . THR A 1 248 ? -15.244 2.984 -0.682 1.00 95.38 248 THR A CA 1
ATOM 1940 C C . THR A 1 248 ? -13.801 3.384 -0.397 1.00 95.38 248 THR A C 1
ATOM 1942 O O . THR A 1 248 ? -13.479 3.607 0.767 1.00 95.38 248 THR A O 1
ATOM 1945 N N . ARG A 1 249 ? -12.947 3.487 -1.421 1.00 96.12 249 ARG A N 1
ATOM 1946 C CA . ARG A 1 249 ? -11.529 3.849 -1.309 1.00 96.12 249 ARG A CA 1
ATOM 1947 C C . ARG A 1 249 ? -11.139 4.933 -2.305 1.00 96.12 249 ARG A C 1
ATOM 1949 O O . ARG A 1 249 ? -11.823 5.156 -3.315 1.00 96.12 249 ARG A O 1
ATOM 1956 N N . GLU A 1 250 ? -10.002 5.553 -2.038 1.00 97.38 250 GLU A N 1
ATOM 1957 C CA . GLU A 1 250 ? -9.257 6.341 -3.012 1.00 97.38 250 GLU A CA 1
ATOM 1958 C C . GLU A 1 250 ? -7.904 5.681 -3.241 1.00 97.38 250 GLU A C 1
ATOM 1960 O O . GLU A 1 250 ? -7.058 5.621 -2.356 1.00 97.38 250 GLU A O 1
ATOM 1965 N N . ILE A 1 251 ? -7.723 5.104 -4.425 1.00 98.44 251 ILE A N 1
ATOM 1966 C CA . ILE A 1 251 ? -6.556 4.274 -4.717 1.00 98.44 251 ILE A CA 1
ATOM 1967 C C . ILE A 1 251 ? -5.637 5.056 -5.647 1.00 98.44 251 ILE A C 1
ATOM 1969 O O . ILE A 1 251 ? -6.024 5.412 -6.764 1.00 98.44 251 ILE A O 1
ATOM 1973 N N . TYR A 1 252 ? -4.420 5.308 -5.189 1.00 98.56 252 TYR A N 1
ATOM 1974 C CA . TYR A 1 252 ? -3.364 5.985 -5.923 1.00 98.56 252 TYR A CA 1
ATOM 1975 C C . TYR A 1 252 ? -2.373 4.939 -6.413 1.00 98.56 252 TYR A C 1
ATOM 1977 O O . TYR A 1 252 ? -1.698 4.298 -5.616 1.00 98.56 252 TYR A O 1
ATOM 1985 N N . LEU A 1 253 ? -2.293 4.759 -7.729 1.00 98.69 253 LEU A N 1
ATOM 1986 C CA . LEU A 1 253 ? -1.453 3.743 -8.351 1.00 98.69 253 LEU A CA 1
ATOM 1987 C C . LEU A 1 253 ? -0.331 4.395 -9.159 1.00 98.69 253 LEU A C 1
ATOM 1989 O O . LEU A 1 253 ? -0.598 5.074 -10.155 1.00 98.69 253 LEU A O 1
ATOM 1993 N N . ILE A 1 254 ? 0.916 4.139 -8.763 1.00 98.62 254 ILE A N 1
ATOM 1994 C CA . ILE A 1 254 ? 2.143 4.581 -9.436 1.00 98.62 254 ILE A CA 1
ATOM 1995 C C . ILE A 1 254 ? 2.928 3.335 -9.880 1.00 98.62 254 ILE A C 1
ATOM 1997 O O . ILE A 1 254 ? 3.790 2.867 -9.140 1.00 98.62 254 ILE A O 1
ATOM 2001 N N . PRO A 1 255 ? 2.671 2.776 -11.078 1.00 98.12 255 PRO A N 1
ATOM 2002 C CA . PRO A 1 255 ? 3.367 1.570 -11.527 1.00 98.12 255 PRO A CA 1
ATOM 2003 C C . PRO A 1 255 ? 4.882 1.752 -11.675 1.00 98.12 255 PRO A C 1
ATOM 2005 O O . PRO A 1 255 ? 5.646 0.872 -11.305 1.00 98.12 255 PRO A O 1
ATOM 2008 N N . MET A 1 256 ? 5.323 2.894 -12.216 1.00 98.06 256 MET A N 1
ATOM 2009 C CA . MET A 1 256 ? 6.731 3.146 -12.534 1.00 98.06 256 MET A CA 1
ATOM 2010 C C . MET A 1 256 ? 7.207 4.459 -11.918 1.00 98.06 256 MET A C 1
ATOM 2012 O O . MET A 1 256 ? 7.066 5.523 -12.530 1.00 98.06 256 MET A O 1
ATOM 2016 N N . LEU A 1 257 ? 7.783 4.383 -10.716 1.00 98.00 257 LEU A N 1
ATOM 2017 C CA . LEU A 1 257 ? 8.376 5.543 -10.056 1.00 98.00 257 LEU A CA 1
ATOM 2018 C C . LEU A 1 257 ? 9.690 5.968 -10.738 1.00 98.00 257 LEU A C 1
ATOM 2020 O O . LEU A 1 257 ? 9.812 7.124 -11.145 1.00 98.00 257 LEU A O 1
ATOM 2024 N N . ASN A 1 258 ? 10.639 5.046 -10.935 1.00 97.62 258 ASN A N 1
ATOM 2025 C CA . ASN A 1 258 ? 11.964 5.310 -11.512 1.00 97.62 258 ASN A CA 1
ATOM 2026 C C . ASN A 1 258 ? 11.992 5.159 -13.046 1.00 97.62 258 ASN A C 1
ATOM 2028 O O . ASN A 1 258 ? 12.694 4.313 -13.611 1.00 97.62 258 ASN A O 1
ATOM 2032 N N . VAL A 1 259 ? 11.239 6.019 -13.739 1.00 96.69 259 VAL A N 1
ATOM 2033 C CA . VAL A 1 259 ? 11.127 5.999 -15.211 1.00 96.69 259 VAL A CA 1
ATOM 2034 C C . VAL A 1 259 ? 12.492 6.079 -15.893 1.00 96.69 259 VAL A C 1
ATOM 2036 O O . VAL A 1 259 ? 12.764 5.350 -16.851 1.00 96.69 259 VAL A O 1
ATOM 2039 N N . ASP A 1 260 ? 13.345 6.982 -15.420 1.00 94.88 260 ASP A N 1
ATOM 2040 C CA . ASP A 1 260 ? 14.642 7.231 -16.034 1.00 94.88 260 ASP A CA 1
ATOM 2041 C C . ASP A 1 260 ? 15.538 5.995 -15.946 1.00 94.88 260 ASP A C 1
ATOM 2043 O O . ASP A 1 260 ? 16.086 5.544 -16.958 1.00 94.88 260 ASP A O 1
ATOM 2047 N N . GLY A 1 261 ? 15.620 5.405 -14.754 1.00 96.12 261 GLY A N 1
ATOM 2048 C CA . GLY A 1 261 ? 16.383 4.197 -14.514 1.00 96.12 261 GLY A CA 1
ATOM 2049 C C . GLY A 1 261 ? 15.879 3.007 -15.334 1.00 96.12 261 GLY A C 1
ATOM 2050 O O . GLY A 1 261 ? 16.701 2.358 -15.980 1.00 96.12 261 GLY A O 1
ATOM 2051 N N . VAL A 1 262 ? 14.564 2.739 -15.381 1.00 96.56 262 VAL A N 1
ATOM 2052 C CA . VAL A 1 262 ? 14.001 1.625 -16.183 1.00 96.56 262 VAL A CA 1
ATOM 2053 C C . VAL A 1 262 ? 14.372 1.765 -17.648 1.00 96.56 262 VAL A C 1
ATOM 2055 O O . VAL A 1 262 ? 14.817 0.809 -18.282 1.00 96.56 262 VAL A O 1
ATOM 2058 N N . ARG A 1 263 ? 14.214 2.969 -18.206 1.00 96.31 263 ARG A N 1
ATOM 2059 C CA . ARG A 1 263 ? 14.560 3.212 -19.607 1.00 96.31 263 ARG A CA 1
ATOM 2060 C C . ARG A 1 263 ? 16.038 2.971 -19.865 1.00 96.31 263 ARG A C 1
ATOM 2062 O O . ARG A 1 263 ? 16.381 2.387 -20.885 1.00 96.31 263 ARG A O 1
ATOM 2069 N N . TYR A 1 264 ? 16.918 3.391 -18.962 1.00 95.81 264 TYR A N 1
ATOM 2070 C CA . TYR A 1 264 ? 18.346 3.127 -19.112 1.00 95.81 264 TYR A CA 1
ATOM 2071 C C . TYR A 1 264 ? 18.683 1.640 -19.017 1.00 95.81 264 TYR A C 1
ATOM 2073 O O . TYR A 1 264 ? 19.432 1.129 -19.852 1.00 95.81 264 TYR A O 1
ATOM 2081 N N . ASP A 1 265 ? 18.082 0.934 -18.063 1.00 96.31 265 ASP A N 1
ATOM 2082 C CA . ASP A 1 265 ? 18.278 -0.499 -17.890 1.00 96.31 265 ASP A CA 1
ATOM 2083 C C . ASP A 1 265 ? 17.865 -1.292 -19.144 1.00 96.31 265 ASP A C 1
ATOM 2085 O O . ASP A 1 265 ? 18.646 -2.073 -19.700 1.00 96.31 265 ASP A O 1
ATOM 2089 N N . ARG A 1 266 ? 16.674 -0.986 -19.666 1.00 94.44 266 ARG A N 1
ATOM 2090 C CA . ARG A 1 266 ? 16.086 -1.615 -20.856 1.00 94.44 266 ARG A CA 1
ATOM 2091 C C . ARG A 1 266 ? 16.757 -1.234 -22.164 1.00 94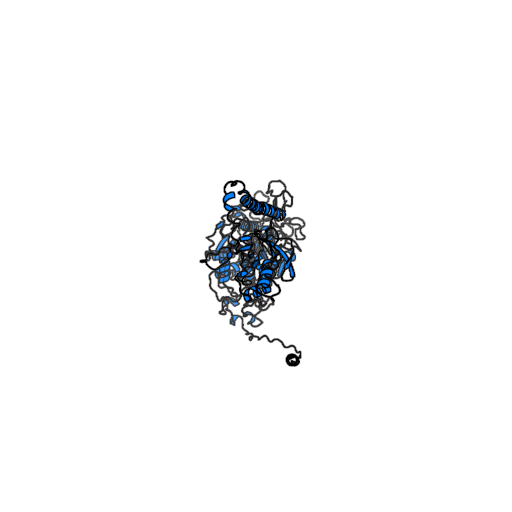.44 266 ARG A C 1
ATOM 2093 O O . ARG A 1 266 ? 16.999 -2.088 -23.010 1.00 94.44 266 ARG A O 1
ATOM 2100 N N . GLU A 1 267 ? 17.022 0.050 -22.378 1.00 94.81 267 GLU A N 1
ATOM 2101 C CA . GLU A 1 267 ? 17.448 0.549 -23.689 1.00 94.81 267 GLU A CA 1
ATOM 2102 C C . GLU A 1 267 ? 18.975 0.504 -23.859 1.00 94.81 267 GLU A C 1
ATOM 2104 O O . GLU A 1 267 ? 19.464 0.448 -24.993 1.00 94.81 267 GLU A O 1
ATOM 2109 N N . VAL A 1 268 ? 19.738 0.537 -22.756 1.00 93.44 268 VAL A N 1
ATOM 2110 C CA . VAL A 1 268 ? 21.197 0.737 -22.785 1.00 93.44 268 VAL A CA 1
ATOM 2111 C C . VAL A 1 268 ? 21.970 -0.319 -21.991 1.00 93.44 268 VAL A C 1
ATOM 2113 O O . VAL A 1 268 ? 22.898 -0.908 -22.550 1.00 93.44 268 VAL A O 1
ATOM 2116 N N . TYR A 1 269 ? 21.626 -0.558 -20.723 1.00 92.94 269 TYR A N 1
ATOM 2117 C CA . TYR A 1 269 ? 22.459 -1.346 -19.807 1.00 92.94 269 TYR A CA 1
ATOM 2118 C C . TYR A 1 269 ? 22.332 -2.862 -20.043 1.00 92.94 269 TYR A C 1
ATOM 2120 O O . TYR A 1 269 ? 23.310 -3.525 -20.403 1.00 92.94 269 TYR A O 1
ATOM 2128 N N . CYS A 1 270 ? 21.127 -3.414 -19.885 1.00 94.00 270 CYS A N 1
ATOM 2129 C CA . CYS A 1 270 ? 20.830 -4.836 -20.065 1.00 94.00 270 CYS A CA 1
ATOM 2130 C C . CYS A 1 270 ? 20.270 -5.154 -21.455 1.00 94.00 270 CYS A C 1
ATOM 2132 O O . CYS A 1 270 ? 20.618 -6.192 -22.031 1.00 94.00 270 CYS A O 1
ATOM 2134 N N . GLY A 1 271 ? 19.471 -4.245 -22.020 1.00 93.94 271 GLY A N 1
ATOM 2135 C CA . GLY A 1 271 ? 18.764 -4.464 -23.281 1.00 93.94 271 GLY A CA 1
ATOM 2136 C C . GLY A 1 271 ? 17.374 -5.079 -23.080 1.00 93.94 271 GLY A C 1
ATOM 2137 O O . GLY A 1 271 ? 17.082 -5.652 -22.039 1.00 93.94 271 GLY A O 1
ATOM 2138 N N . GLU A 1 272 ? 16.537 -5.035 -24.119 1.00 91.69 272 GLU A N 1
ATOM 2139 C CA . GLU A 1 272 ? 15.146 -5.532 -24.083 1.00 91.69 272 GLU A CA 1
ATOM 2140 C C . GLU A 1 272 ? 15.001 -7.033 -23.796 1.00 91.69 272 GLU A C 1
ATOM 2142 O O . GLU A 1 272 ? 13.908 -7.477 -23.493 1.00 91.69 272 GLU A O 1
ATOM 2147 N N . THR A 1 273 ? 16.073 -7.824 -23.908 1.00 93.75 273 THR A N 1
ATOM 2148 C CA . THR A 1 273 ? 16.078 -9.271 -23.623 1.00 93.75 273 THR A CA 1
ATOM 2149 C C . THR A 1 273 ? 16.868 -9.584 -22.352 1.00 93.75 273 THR A C 1
ATOM 2151 O O . THR A 1 273 ? 17.639 -10.547 -22.322 1.00 93.75 273 THR A O 1
ATOM 2154 N N . ALA A 1 274 ? 16.741 -8.730 -21.330 1.00 94.50 274 ALA A N 1
ATOM 2155 C CA . ALA A 1 274 ? 17.548 -8.766 -20.110 1.00 94.50 274 ALA A CA 1
ATOM 2156 C C . ALA A 1 274 ? 17.483 -10.111 -19.366 1.00 94.50 274 ALA A C 1
ATOM 2158 O O . ALA A 1 274 ? 18.458 -10.512 -18.731 1.00 94.50 274 ALA A O 1
ATOM 2159 N N . TRP A 1 275 ? 16.390 -10.862 -19.501 1.00 94.69 275 TRP A N 1
ATOM 2160 C CA . TRP A 1 275 ? 16.251 -12.217 -18.959 1.00 94.69 275 TRP A CA 1
ATOM 2161 C C . TRP A 1 275 ? 17.278 -13.218 -19.530 1.00 94.69 275 TRP A C 1
ATOM 2163 O O . TRP A 1 275 ? 17.638 -14.187 -18.864 1.00 94.69 275 TRP A O 1
ATOM 2173 N N . GLU A 1 276 ? 17.834 -12.995 -20.729 1.00 93.88 276 GLU A N 1
ATOM 2174 C CA . GLU A 1 276 ? 18.825 -13.906 -21.327 1.00 93.88 276 GLU A CA 1
ATOM 2175 C C . GLU A 1 276 ? 20.261 -13.669 -20.825 1.00 93.88 276 GLU A C 1
ATOM 2177 O O . GLU A 1 276 ? 21.069 -14.601 -20.744 1.00 93.88 276 GLU A O 1
ATOM 2182 N N . ASN A 1 277 ? 20.619 -12.415 -20.543 1.00 93.50 277 ASN A N 1
ATOM 2183 C CA . ASN A 1 277 ? 21.997 -11.984 -20.275 1.00 93.50 277 ASN A CA 1
ATOM 2184 C C . ASN A 1 277 ? 22.201 -11.367 -18.886 1.00 93.50 277 ASN A C 1
ATOM 2186 O O . ASN A 1 277 ? 23.335 -11.356 -18.399 1.00 93.50 277 ASN A O 1
ATOM 2190 N N . CYS A 1 278 ? 21.133 -10.882 -18.258 1.00 93.44 278 CYS A N 1
ATOM 2191 C CA . CYS A 1 278 ? 21.149 -10.071 -17.049 1.00 93.44 278 CYS A CA 1
ATOM 2192 C C . CYS A 1 278 ? 20.018 -10.416 -16.060 1.00 93.44 278 CYS A C 1
ATOM 2194 O O . CYS A 1 278 ? 19.705 -9.588 -15.222 1.00 93.44 278 CYS A O 1
ATOM 2196 N N . ALA A 1 279 ? 19.448 -11.625 -16.067 1.00 93.62 279 ALA A N 1
ATOM 2197 C CA . ALA A 1 279 ? 18.302 -11.991 -15.213 1.00 93.62 279 ALA A CA 1
ATOM 2198 C C . ALA A 1 279 ? 18.410 -11.569 -13.726 1.00 93.62 279 ALA A C 1
ATOM 2200 O O . ALA A 1 279 ? 17.447 -11.088 -13.143 1.00 93.62 279 ALA A O 1
ATOM 2201 N N . LYS A 1 280 ? 19.601 -11.693 -13.115 1.00 94.62 280 LYS A N 1
ATOM 2202 C CA . LYS A 1 280 ? 19.873 -11.340 -11.700 1.00 94.62 280 LYS A CA 1
ATOM 2203 C C . LYS A 1 280 ? 20.831 -10.155 -11.516 1.00 94.62 280 LYS A C 1
ATOM 2205 O O . LYS A 1 280 ? 21.504 -10.043 -10.493 1.00 94.62 280 LYS A O 1
ATOM 2210 N N . SER A 1 281 ? 20.958 -9.293 -12.517 1.00 92.62 281 SER A N 1
ATOM 2211 C CA . SER A 1 281 ? 21.775 -8.072 -12.468 1.00 92.62 281 SER A CA 1
ATOM 2212 C C . SER A 1 281 ? 21.069 -6.951 -13.220 1.00 92.62 281 SER A C 1
ATOM 2214 O O . SER A 1 281 ? 20.149 -7.230 -13.961 1.00 92.62 281 SER A O 1
ATOM 2216 N N . GLY A 1 282 ? 21.527 -5.713 -13.117 1.00 92.88 282 GLY A N 1
ATOM 2217 C CA . GLY A 1 282 ? 20.963 -4.615 -13.901 1.00 92.88 282 GLY A CA 1
ATOM 2218 C C . GLY A 1 282 ? 21.216 -3.281 -13.233 1.00 92.88 282 GLY A C 1
ATOM 2219 O O . GLY A 1 282 ? 21.766 -3.233 -12.122 1.00 92.88 282 GLY A O 1
ATOM 2220 N N . TRP A 1 283 ? 20.809 -2.215 -13.905 1.00 95.12 283 TRP A N 1
ATOM 2221 C CA . TRP A 1 283 ? 20.823 -0.875 -13.352 1.00 95.12 283 TRP A CA 1
ATOM 2222 C C . TRP A 1 283 ? 19.795 -0.762 -12.226 1.00 95.12 283 TRP A C 1
ATOM 2224 O O . TRP A 1 283 ? 18.674 -1.240 -12.337 1.00 95.12 283 TRP A O 1
ATOM 2234 N N . ARG A 1 284 ? 20.176 -0.160 -11.100 1.00 94.81 284 ARG A N 1
ATOM 2235 C CA . ARG A 1 284 ? 19.321 -0.096 -9.902 1.00 94.81 284 ARG A CA 1
ATOM 2236 C C . ARG A 1 284 ? 18.775 1.302 -9.638 1.00 94.81 284 ARG A C 1
ATOM 2238 O O . ARG A 1 284 ? 17.593 1.456 -9.369 1.00 94.81 284 ARG A O 1
ATOM 2245 N N . LYS A 1 285 ? 19.658 2.293 -9.661 1.00 93.62 285 LYS A N 1
ATOM 2246 C CA . LYS A 1 285 ? 19.423 3.647 -9.147 1.00 93.62 285 LYS A CA 1
ATOM 2247 C C . LYS A 1 285 ? 18.611 4.501 -10.129 1.00 93.62 285 LYS A C 1
ATOM 2249 O O . LYS A 1 285 ? 18.282 4.049 -11.227 1.00 93.62 285 LYS A O 1
ATOM 2254 N N . ASN A 1 286 ? 18.296 5.742 -9.765 1.00 93.44 286 ASN A N 1
ATOM 2255 C CA . ASN A 1 286 ? 17.897 6.741 -10.764 1.00 93.44 286 ASN A CA 1
ATOM 2256 C C . ASN A 1 286 ? 19.117 7.182 -11.607 1.00 93.44 286 ASN A C 1
ATOM 2258 O O . ASN A 1 286 ? 20.170 6.542 -11.559 1.00 93.44 286 ASN A O 1
ATOM 2262 N N . LEU A 1 287 ? 18.993 8.254 -12.394 1.00 92.00 287 LEU A N 1
ATOM 2263 C CA . LEU A 1 287 ? 20.063 8.744 -13.280 1.00 92.00 287 LEU A CA 1
ATOM 2264 C C . LEU A 1 287 ? 20.599 10.126 -12.895 1.00 92.00 287 LEU A C 1
ATOM 2266 O O . LEU A 1 287 ? 20.978 10.912 -13.761 1.00 92.00 287 LEU A O 1
ATOM 2270 N N . ARG A 1 288 ? 20.623 10.449 -11.598 1.00 87.06 288 ARG A N 1
ATOM 2271 C CA . ARG A 1 288 ? 21.272 11.672 -11.120 1.00 87.06 288 ARG A CA 1
ATOM 2272 C C . ARG A 1 288 ? 22.742 11.705 -11.536 1.00 87.06 288 ARG A C 1
ATOM 2274 O O . ARG A 1 288 ? 23.498 10.816 -11.153 1.00 87.06 288 ARG A O 1
ATOM 2281 N N . ASP A 1 289 ? 23.157 12.764 -12.220 1.00 82.88 289 ASP A N 1
ATOM 2282 C CA . ASP A 1 289 ? 24.576 13.014 -12.468 1.00 82.88 289 ASP A CA 1
ATOM 2283 C C . ASP A 1 289 ? 25.281 13.384 -11.154 1.00 82.88 289 ASP A C 1
ATOM 2285 O O . ASP A 1 289 ? 25.001 14.416 -10.530 1.00 82.88 289 ASP A O 1
ATOM 2289 N N . ASN A 1 290 ? 26.185 12.509 -10.720 1.00 76.81 290 ASN A N 1
ATOM 2290 C CA . ASN A 1 290 ? 27.016 12.730 -9.537 1.00 76.81 290 ASN A CA 1
ATOM 2291 C C . ASN A 1 290 ? 28.450 13.124 -9.914 1.00 76.81 290 ASN A C 1
ATOM 2293 O O . ASN A 1 290 ? 29.287 13.399 -9.042 1.00 76.81 290 ASN A O 1
ATOM 2297 N N . THR A 1 291 ? 28.763 13.157 -11.207 1.00 65.50 291 THR A N 1
ATOM 2298 C CA . THR A 1 291 ? 30.086 13.484 -11.702 1.00 65.50 291 THR A CA 1
ATOM 2299 C C . THR A 1 291 ? 30.289 15.003 -11.693 1.00 65.50 291 THR A C 1
ATOM 2301 O O . THR A 1 291 ? 29.597 15.804 -12.304 1.00 65.50 291 THR A O 1
ATOM 2304 N N . LEU A 1 292 ? 31.298 15.474 -10.951 1.00 60.19 292 LEU A N 1
ATOM 2305 C CA . LEU A 1 292 ? 31.632 16.910 -10.877 1.00 60.19 292 LEU A CA 1
ATOM 2306 C C . LEU A 1 292 ? 32.266 17.457 -12.180 1.00 60.19 292 LEU A C 1
ATOM 2308 O O . LEU A 1 292 ? 32.876 18.534 -12.179 1.00 60.19 292 LEU A O 1
ATOM 2312 N N . THR A 1 293 ? 32.195 16.705 -13.280 1.00 56.69 293 THR A N 1
ATOM 2313 C CA . THR A 1 293 ? 32.664 17.058 -14.632 1.00 56.69 293 THR A CA 1
ATOM 2314 C C . THR A 1 293 ? 31.918 18.271 -15.189 1.00 56.69 293 THR A C 1
ATOM 2316 O O . THR A 1 293 ? 32.520 19.062 -15.926 1.00 56.69 293 THR A O 1
ATOM 2319 N N . ASP A 1 294 ? 30.704 18.503 -14.692 1.00 53.06 294 ASP A N 1
ATOM 2320 C CA . ASP A 1 294 ? 29.797 19.582 -15.073 1.00 53.06 294 ASP A CA 1
ATOM 2321 C C . ASP A 1 294 ? 29.875 20.866 -14.243 1.00 53.06 294 ASP A C 1
ATOM 2323 O O . ASP A 1 294 ? 29.141 21.827 -14.482 1.00 53.06 294 ASP A O 1
ATOM 2327 N N . ALA A 1 295 ? 30.876 20.994 -13.364 1.00 50.91 295 ALA A N 1
ATOM 2328 C CA . ALA A 1 295 ? 31.155 22.220 -12.600 1.00 50.91 295 ALA A CA 1
ATOM 2329 C C . ALA A 1 295 ? 31.594 23.443 -13.459 1.00 50.91 295 ALA A C 1
ATOM 2331 O O . ALA A 1 295 ? 32.117 24.442 -12.946 1.00 50.91 295 ALA A O 1
ATOM 2332 N N . GLY A 1 296 ? 31.432 23.378 -14.783 1.00 50.38 296 GLY A N 1
ATOM 2333 C CA . GLY A 1 296 ? 31.621 24.486 -15.711 1.00 50.38 296 GLY A CA 1
ATOM 2334 C C . GLY A 1 296 ? 30.423 25.452 -15.746 1.00 50.38 296 GLY A C 1
ATOM 2335 O O . GLY A 1 296 ? 29.321 25.126 -15.333 1.00 50.38 296 GLY A O 1
ATOM 2336 N N . PRO A 1 297 ? 30.585 26.675 -16.287 1.00 47.31 297 PRO A N 1
ATOM 2337 C CA . PRO A 1 297 ? 29.498 27.661 -16.386 1.00 47.31 297 PRO A CA 1
ATOM 2338 C C . PRO A 1 297 ? 28.397 27.303 -17.409 1.00 47.31 297 PRO A C 1
ATOM 2340 O O . PRO A 1 297 ? 27.502 28.116 -17.640 1.00 47.31 297 PRO A O 1
ATOM 2343 N N . ILE A 1 298 ? 28.498 26.150 -18.076 1.00 50.84 298 ILE A N 1
ATOM 2344 C CA . ILE A 1 298 ? 27.521 25.617 -19.029 1.00 50.84 298 ILE A CA 1
ATOM 2345 C C . ILE A 1 298 ? 27.368 24.131 -18.673 1.00 50.84 298 ILE A C 1
ATOM 2347 O O . ILE A 1 298 ? 28.358 23.422 -18.854 1.00 50.84 298 ILE A O 1
ATOM 2351 N N . PRO A 1 299 ? 26.193 23.686 -18.193 1.00 51.88 299 PRO A N 1
ATOM 2352 C CA . PRO A 1 299 ? 25.919 22.269 -17.957 1.00 51.88 299 PRO A CA 1
ATOM 2353 C C . PRO A 1 299 ? 26.125 21.472 -19.249 1.00 51.88 299 PRO A C 1
ATOM 2355 O O . PRO A 1 299 ? 25.711 21.932 -20.327 1.00 51.88 299 PRO A O 1
ATOM 2358 N N . ASN A 1 300 ? 26.772 20.314 -19.180 1.00 57.97 300 ASN A N 1
ATOM 2359 C CA . ASN A 1 300 ? 26.893 19.411 -20.310 1.00 57.97 300 ASN A CA 1
ATOM 2360 C C . ASN A 1 300 ? 25.605 18.602 -20.446 1.00 57.97 300 ASN A C 1
ATOM 2362 O O . ASN A 1 300 ? 25.501 17.451 -20.057 1.00 57.97 300 ASN A O 1
ATOM 2366 N N . LEU A 1 301 ? 24.632 19.185 -21.140 1.00 51.97 301 LEU A N 1
ATOM 2367 C CA . LEU A 1 301 ? 23.358 18.533 -21.467 1.00 51.97 301 LEU A CA 1
ATOM 2368 C C . LEU A 1 301 ? 23.490 17.273 -22.367 1.00 51.97 301 LEU A C 1
ATOM 2370 O O . LEU A 1 301 ? 22.488 16.815 -22.901 1.00 51.97 301 LEU A O 1
ATOM 2374 N N . ASN A 1 302 ? 24.707 16.780 -22.634 1.00 56.16 302 ASN A N 1
ATOM 2375 C CA . ASN A 1 302 ? 24.983 15.550 -23.386 1.00 56.16 302 ASN A CA 1
ATOM 2376 C C . ASN A 1 302 ? 26.058 14.688 -22.688 1.00 56.16 302 ASN A C 1
ATOM 2378 O O . ASN A 1 302 ? 26.864 14.056 -23.377 1.00 56.16 302 ASN A O 1
ATOM 2382 N N . GLU A 1 303 ? 26.169 14.746 -21.361 1.00 69.50 303 GLU A N 1
ATOM 2383 C CA . GLU A 1 303 ? 26.949 13.753 -20.618 1.00 69.50 303 GLU A CA 1
ATOM 2384 C C . GLU A 1 303 ? 26.259 12.389 -20.733 1.00 69.50 303 GLU A C 1
ATOM 2386 O O . GLU A 1 303 ? 25.040 12.303 -20.616 1.00 69.50 303 GLU A O 1
ATOM 2391 N N . ASP A 1 304 ? 27.023 11.352 -21.077 1.00 78.06 304 ASP A N 1
ATOM 2392 C CA . ASP A 1 304 ? 26.529 9.975 -21.053 1.00 78.06 304 ASP A CA 1
ATOM 2393 C C . ASP A 1 304 ? 26.551 9.495 -19.594 1.00 78.06 304 ASP A C 1
ATOM 2395 O O . ASP A 1 304 ? 27.471 9.857 -18.863 1.00 78.06 304 ASP A O 1
ATOM 2399 N N . VAL A 1 305 ? 25.588 8.656 -19.201 1.00 82.12 305 VAL A N 1
ATOM 2400 C CA . VAL A 1 305 ? 25.514 8.081 -17.845 1.00 82.12 305 VAL A CA 1
ATOM 2401 C C . VAL A 1 305 ? 26.825 7.363 -17.489 1.00 82.12 305 VAL A C 1
ATOM 2403 O O . VAL A 1 305 ? 27.285 6.485 -18.229 1.00 82.12 305 VAL A O 1
ATOM 2406 N N . ASP A 1 306 ? 27.427 7.718 -16.351 1.00 81.12 306 ASP A N 1
ATOM 2407 C CA . ASP A 1 306 ? 28.568 7.013 -15.768 1.00 81.12 306 ASP A CA 1
ATOM 2408 C C . ASP A 1 306 ? 28.084 5.912 -14.820 1.00 81.12 306 ASP A C 1
ATOM 2410 O O . ASP A 1 306 ? 27.802 6.139 -13.638 1.00 81.12 306 ASP A O 1
ATOM 2414 N N . ASP A 1 307 ? 28.084 4.677 -15.329 1.00 79.75 307 ASP A N 1
ATOM 2415 C CA . ASP A 1 307 ? 27.706 3.472 -14.586 1.00 79.75 307 ASP A CA 1
ATOM 2416 C C . ASP A 1 307 ? 28.461 3.275 -13.259 1.00 79.75 307 ASP A C 1
ATOM 2418 O O . ASP A 1 307 ? 28.063 2.444 -12.444 1.00 79.75 307 ASP A O 1
ATOM 2422 N N . ALA A 1 308 ? 29.596 3.951 -13.049 1.00 74.00 308 ALA A N 1
ATOM 2423 C CA . ALA A 1 308 ? 30.387 3.842 -11.830 1.00 74.00 308 ALA A CA 1
ATOM 2424 C C . ALA A 1 308 ? 29.960 4.815 -10.719 1.00 74.00 308 ALA A C 1
ATOM 2426 O O . ALA A 1 308 ? 30.423 4.657 -9.587 1.00 74.00 308 ALA A O 1
ATOM 2427 N N . CYS A 1 309 ? 29.150 5.830 -11.024 1.00 75.38 309 CYS A N 1
ATOM 2428 C CA . CYS A 1 309 ? 28.986 6.999 -10.159 1.00 75.38 309 CYS A CA 1
ATOM 2429 C C . CYS A 1 309 ? 27.563 7.549 -10.123 1.00 75.38 309 CYS A C 1
ATOM 2431 O O . CYS A 1 309 ? 27.086 7.941 -9.053 1.00 75.38 309 CYS A O 1
ATOM 2433 N N . ASP A 1 310 ? 26.889 7.561 -11.266 1.00 85.19 310 ASP A N 1
ATOM 2434 C CA . ASP A 1 310 ? 25.591 8.203 -11.398 1.00 85.19 310 ASP A CA 1
ATOM 2435 C C . ASP A 1 310 ? 24.499 7.427 -10.677 1.00 85.19 310 ASP A C 1
ATOM 2437 O O . ASP A 1 310 ? 24.601 6.224 -10.413 1.00 85.19 310 ASP A O 1
ATOM 2441 N N . GLY A 1 311 ? 23.458 8.161 -10.319 1.00 88.06 311 GLY A N 1
ATOM 2442 C CA . GLY A 1 311 ? 22.269 7.660 -9.669 1.00 88.06 311 GLY A CA 1
ATOM 2443 C C . GLY A 1 311 ? 22.342 7.639 -8.150 1.00 88.06 311 GLY A C 1
ATOM 2444 O O . GLY A 1 311 ? 23.397 7.433 -7.538 1.00 88.06 311 GLY A O 1
ATOM 2445 N N . VAL A 1 312 ? 21.166 7.788 -7.558 1.00 89.88 312 VAL A N 1
ATOM 2446 C CA . VAL A 1 312 ? 20.843 7.608 -6.144 1.00 89.88 312 VAL A CA 1
ATOM 2447 C C . VAL A 1 312 ? 19.889 6.422 -6.015 1.00 89.88 312 VAL A C 1
ATOM 2449 O O . VAL A 1 312 ? 19.018 6.212 -6.863 1.00 89.88 312 VAL A O 1
ATOM 2452 N N . ASP A 1 313 ? 20.093 5.607 -4.985 1.00 93.25 313 ASP A N 1
ATOM 2453 C CA . ASP A 1 313 ? 19.149 4.559 -4.614 1.00 93.25 313 ASP A CA 1
ATOM 2454 C C . ASP A 1 313 ? 17.920 5.224 -3.983 1.00 93.25 313 ASP A C 1
ATOM 2456 O O . ASP A 1 313 ? 17.995 5.760 -2.874 1.00 93.25 313 ASP A O 1
ATOM 2460 N N . LEU A 1 314 ? 16.800 5.211 -4.711 1.00 96.12 314 LEU A N 1
ATOM 2461 C CA . LEU A 1 314 ? 15.558 5.841 -4.268 1.00 96.12 314 LEU A CA 1
ATOM 2462 C C . LEU A 1 314 ? 15.057 5.231 -2.956 1.00 96.12 314 LEU A C 1
ATOM 2464 O O . LEU A 1 314 ? 14.563 5.964 -2.107 1.00 96.12 314 LEU A O 1
ATOM 2468 N N . ASN A 1 315 ? 15.259 3.927 -2.733 1.00 96.12 315 ASN A N 1
ATOM 2469 C CA . ASN A 1 315 ? 14.846 3.258 -1.498 1.00 96.12 315 ASN A CA 1
ATOM 2470 C C . ASN A 1 315 ? 15.890 3.388 -0.365 1.00 96.12 315 ASN A C 1
ATOM 2472 O O . ASN A 1 315 ? 15.910 2.595 0.573 1.00 96.12 315 ASN A O 1
ATOM 2476 N N . ARG A 1 316 ? 16.812 4.351 -0.472 1.00 92.12 316 ARG A N 1
ATOM 2477 C CA . ARG A 1 316 ? 17.699 4.836 0.607 1.00 92.12 316 ARG A CA 1
ATOM 2478 C C . ARG A 1 316 ? 17.610 6.353 0.774 1.00 92.12 316 ARG A C 1
ATOM 2480 O O . ARG A 1 316 ? 18.439 6.959 1.452 1.00 92.12 316 ARG A O 1
ATOM 2487 N N . ASN A 1 317 ? 16.670 6.980 0.074 1.00 92.19 317 ASN A N 1
ATOM 2488 C CA . ASN A 1 317 ? 16.566 8.420 -0.053 1.00 92.19 317 ASN A CA 1
ATOM 2489 C C . ASN A 1 317 ? 15.318 8.975 0.637 1.00 92.19 317 ASN A C 1
ATOM 2491 O O . ASN A 1 317 ? 14.941 10.088 0.325 1.00 92.19 317 ASN A O 1
ATOM 2495 N N . TYR A 1 318 ? 14.695 8.265 1.573 1.00 93.25 318 TYR A N 1
ATOM 2496 C CA . TYR A 1 318 ? 13.640 8.819 2.430 1.00 93.25 318 TYR A CA 1
ATOM 2497 C C . TYR A 1 318 ? 14.221 9.332 3.751 1.00 93.25 318 TYR A C 1
ATOM 2499 O O . TYR A 1 318 ? 15.304 8.913 4.147 1.00 93.25 318 TYR A O 1
ATOM 2507 N N . GLN A 1 319 ? 13.542 10.276 4.405 1.00 87.44 319 GLN A N 1
ATOM 2508 C CA . GLN A 1 319 ? 14.119 11.067 5.505 1.00 87.44 319 GLN A CA 1
ATOM 2509 C C . GLN A 1 319 ? 14.187 10.335 6.854 1.00 87.44 319 GLN A C 1
ATOM 2511 O O . GLN A 1 319 ? 15.056 10.652 7.666 1.00 87.44 319 GLN A O 1
ATOM 2516 N N . TYR A 1 320 ? 13.301 9.363 7.092 1.00 87.62 320 TYR A N 1
ATOM 2517 C CA . TYR A 1 320 ? 13.229 8.661 8.375 1.00 87.62 320 TYR A CA 1
ATOM 2518 C C . TYR A 1 320 ? 14.487 7.817 8.585 1.00 87.62 320 TYR A C 1
ATOM 2520 O O . TYR A 1 320 ? 14.828 6.976 7.746 1.00 87.62 320 TYR A O 1
ATOM 2528 N N . GLU A 1 321 ? 15.202 8.081 9.681 1.00 84.75 321 GLU A N 1
ATOM 2529 C CA . GLU A 1 321 ? 16.466 7.414 10.030 1.00 84.75 321 GLU A CA 1
ATOM 2530 C C . GLU A 1 321 ? 17.517 7.456 8.897 1.00 84.75 321 GLU A C 1
ATOM 2532 O O . GLU A 1 321 ? 18.364 6.565 8.742 1.00 84.75 321 GLU A O 1
ATOM 2537 N N . TRP A 1 322 ? 17.480 8.508 8.067 1.00 82.38 322 TRP A N 1
ATOM 2538 C CA . TRP A 1 322 ? 18.342 8.639 6.896 1.00 82.38 322 TRP A CA 1
ATOM 2539 C C . TRP A 1 322 ? 19.823 8.709 7.282 1.00 82.38 322 TRP A C 1
ATOM 2541 O O . TRP A 1 322 ? 20.263 9.549 8.066 1.00 82.38 322 TRP A O 1
ATOM 2551 N N . GLY A 1 323 ? 20.641 7.832 6.693 1.00 69.69 323 GLY A N 1
ATOM 2552 C CA . GLY A 1 323 ? 22.093 7.854 6.899 1.00 69.69 323 GLY A CA 1
ATOM 2553 C C . GLY A 1 323 ? 22.559 7.492 8.320 1.00 69.69 323 GLY A C 1
ATOM 2554 O O . GLY A 1 323 ? 23.756 7.624 8.601 1.00 69.69 323 GLY A O 1
ATOM 2555 N N . ALA A 1 324 ? 21.666 7.009 9.196 1.00 61.22 324 ALA A N 1
ATOM 2556 C CA . ALA A 1 324 ? 21.991 6.623 10.567 1.00 61.22 324 ALA A CA 1
ATOM 2557 C C . ALA A 1 324 ? 23.109 5.551 10.615 1.00 61.22 324 ALA A C 1
ATOM 2559 O O . ALA A 1 324 ? 23.096 4.585 9.841 1.00 61.22 324 ALA A O 1
ATOM 2560 N N . PRO A 1 325 ? 24.113 5.677 11.512 1.00 53.66 325 PRO A N 1
ATOM 2561 C CA . PRO A 1 325 ? 25.254 4.770 11.584 1.00 53.66 325 PRO A CA 1
ATOM 2562 C C . PRO A 1 325 ? 24.892 3.499 12.362 1.00 53.66 325 PRO A C 1
ATOM 2564 O O . PRO A 1 325 ? 25.395 3.248 13.459 1.00 53.66 325 PRO A O 1
ATOM 2567 N N . LEU A 1 326 ? 24.031 2.669 11.790 1.00 45.03 326 LEU A N 1
ATOM 2568 C CA . LEU A 1 326 ? 23.806 1.306 12.258 1.00 45.03 326 LEU A CA 1
ATOM 2569 C C . LEU A 1 326 ? 24.654 0.365 11.402 1.00 45.03 326 LEU A C 1
ATOM 2571 O O . LEU A 1 326 ? 25.075 0.723 10.310 1.00 45.03 326 LEU A O 1
ATOM 2575 N N . GLY A 1 327 ? 24.974 -0.833 11.894 1.00 45.28 327 GLY A N 1
ATOM 2576 C CA . GLY A 1 327 ? 25.813 -1.823 11.192 1.00 45.28 327 GLY A CA 1
ATOM 2577 C C . GLY A 1 327 ? 25.313 -2.276 9.805 1.00 45.28 327 GLY A C 1
ATOM 2578 O O . GLY A 1 327 ? 25.894 -3.204 9.243 1.00 45.28 327 GLY A O 1
ATOM 2579 N N . ALA A 1 328 ? 24.268 -1.632 9.281 1.00 39.34 328 ALA A N 1
ATOM 2580 C CA . ALA A 1 328 ? 23.885 -1.517 7.886 1.00 39.34 328 ALA A CA 1
ATOM 2581 C C . ALA A 1 328 ? 25.043 -0.985 7.033 1.00 39.34 328 ALA A C 1
ATOM 2583 O O . ALA A 1 328 ? 25.945 -0.293 7.505 1.00 39.34 328 ALA A O 1
ATOM 2584 N N . THR A 1 329 ? 25.024 -1.281 5.743 1.00 38.72 329 THR A N 1
ATOM 2585 C CA . THR A 1 329 ? 25.981 -0.779 4.756 1.00 38.72 329 THR A CA 1
ATOM 2586 C C . THR A 1 329 ? 25.816 0.722 4.493 1.00 38.72 329 THR A C 1
ATOM 2588 O O . THR A 1 329 ? 25.615 1.138 3.360 1.00 38.72 329 THR A O 1
ATOM 2591 N N . GLY A 1 330 ? 25.970 1.561 5.513 1.00 38.62 330 GLY A N 1
ATOM 2592 C CA . GLY A 1 330 ? 26.544 2.876 5.303 1.00 38.62 330 GLY A CA 1
ATOM 2593 C C . GLY A 1 330 ? 28.004 2.652 4.908 1.00 38.62 330 GLY A C 1
ATOM 2594 O O . GLY A 1 330 ? 28.743 1.989 5.651 1.00 38.62 330 GLY A O 1
ATOM 2595 N N . PRO A 1 331 ? 28.483 3.123 3.745 1.00 35.41 331 PRO A N 1
ATOM 2596 C CA . PRO A 1 331 ? 29.917 3.173 3.556 1.00 35.41 331 PRO A CA 1
ATOM 2597 C C . PRO A 1 331 ? 30.501 3.969 4.739 1.00 35.41 331 PRO A C 1
ATOM 2599 O O . PRO A 1 331 ? 29.980 5.008 5.133 1.00 35.41 331 PRO A O 1
ATOM 2602 N N . LEU A 1 332 ? 31.595 3.465 5.328 1.00 34.66 332 LEU A N 1
ATOM 2603 C CA . LEU A 1 332 ? 32.389 4.092 6.412 1.00 34.66 332 LEU A CA 1
ATOM 2604 C C . LEU A 1 332 ? 32.876 5.530 6.087 1.00 34.66 332 LEU A C 1
ATOM 2606 O O . LEU A 1 332 ? 33.621 6.138 6.855 1.00 34.66 332 LEU A O 1
ATOM 2610 N N . ILE A 1 333 ? 32.485 6.025 4.918 1.00 36.62 333 ILE A N 1
ATOM 2611 C CA . ILE A 1 333 ? 32.604 7.341 4.318 1.00 36.62 333 ILE A CA 1
ATOM 2612 C C . ILE A 1 333 ? 31.248 7.526 3.606 1.00 36.62 333 ILE A C 1
ATOM 2614 O O . ILE A 1 333 ? 30.976 6.675 2.760 1.00 36.62 333 ILE A O 1
ATOM 2618 N N . PRO A 1 334 ? 30.410 8.542 3.913 1.00 38.38 334 PRO A N 1
ATOM 2619 C CA . PRO A 1 334 ? 29.195 8.845 3.139 1.00 38.38 334 PRO A CA 1
ATOM 2620 C C . PRO A 1 334 ? 29.518 8.710 1.655 1.00 38.38 334 PRO A C 1
ATOM 2622 O O . PRO A 1 334 ? 30.570 9.202 1.251 1.00 38.38 334 PRO A O 1
ATOM 2625 N N . GLY A 1 335 ? 28.727 7.938 0.904 1.00 42.78 335 GLY A N 1
ATOM 2626 C CA . GLY A 1 335 ? 29.150 7.387 -0.384 1.00 42.78 335 GLY A CA 1
ATOM 2627 C C . GLY A 1 335 ? 29.750 8.450 -1.302 1.00 42.78 335 GLY A C 1
ATOM 2628 O O . GLY A 1 335 ? 29.020 9.212 -1.919 1.00 42.78 335 GLY A O 1
ATOM 2629 N N . ASP A 1 336 ? 31.078 8.507 -1.397 1.00 45.16 336 ASP A N 1
ATOM 2630 C CA . ASP A 1 336 ? 31.725 9.346 -2.396 1.00 45.16 336 ASP A CA 1
ATOM 2631 C C . ASP A 1 336 ? 31.498 8.668 -3.754 1.00 45.16 336 ASP A C 1
ATOM 2633 O O . ASP A 1 336 ? 31.974 7.553 -3.991 1.00 45.16 336 ASP A O 1
ATOM 2637 N N . CYS A 1 337 ? 30.817 9.355 -4.671 1.00 51.00 337 CYS A N 1
ATOM 2638 C CA . CYS A 1 337 ? 30.952 9.084 -6.097 1.00 51.00 337 CYS A CA 1
ATOM 2639 C C . CYS A 1 337 ? 32.381 9.490 -6.505 1.00 51.00 337 CYS A C 1
ATOM 2641 O O . CYS A 1 337 ? 32.700 10.658 -6.737 1.00 51.00 337 CYS A O 1
ATOM 2643 N N . ILE A 1 338 ? 33.295 8.516 -6.527 1.00 49.50 338 ILE A N 1
ATOM 2644 C CA . ILE A 1 338 ? 34.641 8.702 -7.072 1.00 49.50 338 ILE A CA 1
ATOM 2645 C C . ILE A 1 338 ? 34.669 8.087 -8.467 1.00 49.50 338 ILE A C 1
ATOM 2647 O O . ILE A 1 338 ? 34.791 6.871 -8.623 1.00 49.50 338 ILE A O 1
ATOM 2651 N N . ALA A 1 339 ? 34.629 8.937 -9.492 1.00 43.88 339 ALA A N 1
ATOM 2652 C CA . ALA A 1 339 ? 34.822 8.516 -10.876 1.00 43.88 339 ALA A CA 1
ATOM 2653 C C . ALA A 1 339 ? 36.079 7.623 -11.000 1.00 43.88 339 ALA A C 1
ATOM 2655 O O . ALA A 1 339 ? 37.203 8.037 -10.682 1.00 43.88 339 ALA A O 1
ATOM 2656 N N . GLY A 1 340 ? 35.888 6.373 -11.437 1.00 44.50 340 GLY A N 1
ATOM 2657 C CA . GLY A 1 340 ? 36.943 5.358 -11.543 1.00 44.50 340 GLY A CA 1
ATOM 2658 C C . GLY A 1 340 ? 37.059 4.355 -10.381 1.00 44.50 340 GLY A C 1
ATOM 2659 O O . GLY A 1 340 ? 38.013 3.569 -10.379 1.00 44.50 340 GLY A O 1
ATOM 2660 N N . THR A 1 341 ? 36.131 4.349 -9.416 1.00 52.91 341 THR A N 1
ATOM 2661 C CA . THR A 1 341 ? 35.945 3.255 -8.436 1.00 52.91 341 THR A CA 1
ATOM 2662 C C . THR A 1 341 ? 34.739 2.365 -8.782 1.00 52.91 341 THR A C 1
ATOM 2664 O O . THR A 1 341 ? 34.130 2.530 -9.830 1.00 52.91 341 THR A O 1
ATOM 2667 N N . THR A 1 342 ? 34.435 1.353 -7.963 1.00 55.59 342 THR A N 1
ATOM 2668 C CA . THR A 1 342 ? 33.231 0.508 -8.112 1.00 55.59 342 THR A CA 1
ATOM 2669 C C . THR A 1 342 ? 31.962 1.278 -7.740 1.00 55.59 342 THR A C 1
ATOM 2671 O O . THR A 1 342 ? 31.974 1.937 -6.702 1.00 55.59 342 THR A O 1
ATOM 2674 N N . ASN A 1 343 ? 30.900 1.142 -8.549 1.00 63.75 343 ASN A N 1
ATOM 2675 C CA . ASN A 1 343 ? 29.574 1.718 -8.292 1.00 63.75 343 ASN A CA 1
ATOM 2676 C C . ASN A 1 343 ? 29.066 1.328 -6.899 1.00 63.75 343 ASN A C 1
ATOM 2678 O O . ASN A 1 343 ? 29.177 0.166 -6.495 1.00 63.75 343 ASN A O 1
ATOM 2682 N N . ASN A 1 344 ? 28.536 2.310 -6.171 1.00 72.62 344 ASN A N 1
ATOM 2683 C CA . ASN A 1 344 ? 27.770 2.070 -4.961 1.00 72.62 344 ASN A CA 1
ATOM 2684 C C . ASN A 1 344 ? 26.283 2.022 -5.328 1.00 72.62 344 ASN A C 1
ATOM 2686 O O . ASN A 1 344 ? 25.646 3.066 -5.486 1.00 72.62 344 ASN A O 1
ATOM 2690 N N . ASP A 1 345 ? 25.754 0.805 -5.447 1.00 80.56 345 ASP A N 1
ATOM 2691 C CA . ASP A 1 345 ? 24.349 0.537 -5.777 1.00 80.56 345 ASP A CA 1
ATOM 2692 C C . ASP A 1 345 ? 23.369 1.047 -4.708 1.00 80.56 345 ASP A C 1
ATOM 2694 O O . ASP A 1 345 ? 22.191 1.192 -5.006 1.00 80.56 345 ASP A O 1
ATOM 2698 N N . VAL A 1 346 ? 23.849 1.344 -3.493 1.00 84.00 346 VAL A N 1
ATOM 2699 C CA . VAL A 1 346 ? 23.036 1.795 -2.348 1.00 84.00 346 VAL A CA 1
ATOM 2700 C C . VAL A 1 346 ? 23.391 3.220 -1.906 1.00 84.00 346 VAL A C 1
ATOM 2702 O O . VAL A 1 346 ? 23.372 3.545 -0.721 1.00 84.00 346 VAL A O 1
ATOM 2705 N N . TYR A 1 347 ? 23.807 4.079 -2.842 1.00 84.00 347 TYR A N 1
ATOM 2706 C CA . TYR A 1 347 ? 24.085 5.483 -2.532 1.00 84.00 347 TYR A CA 1
ATOM 2707 C C . TYR A 1 347 ? 22.799 6.213 -2.120 1.00 84.00 347 TYR A C 1
ATOM 2709 O O . TYR A 1 347 ? 21.874 6.313 -2.915 1.00 84.00 347 TYR A O 1
ATOM 2717 N N . ASN A 1 348 ? 22.768 6.747 -0.899 1.00 80.06 348 ASN A N 1
ATOM 2718 C CA . ASN A 1 348 ? 21.594 7.337 -0.245 1.00 80.06 348 ASN A CA 1
ATOM 2719 C C . ASN A 1 348 ? 21.299 8.798 -0.638 1.00 80.06 348 ASN A C 1
ATOM 2721 O O . ASN A 1 348 ? 20.323 9.386 -0.169 1.00 80.06 348 ASN A O 1
ATOM 2725 N N . GLY A 1 349 ? 22.124 9.382 -1.508 1.00 79.12 349 GLY A N 1
ATOM 2726 C CA . GLY A 1 349 ? 21.989 10.759 -1.976 1.00 79.12 349 GLY A CA 1
ATOM 2727 C C . GLY A 1 349 ? 22.860 11.761 -1.211 1.00 79.12 349 GLY A C 1
ATOM 2728 O O . GLY A 1 349 ? 23.608 11.394 -0.298 1.00 79.12 349 GLY A O 1
ATOM 2729 N N . PRO A 1 350 ? 22.839 13.037 -1.628 1.00 77.19 350 PRO A N 1
ATOM 2730 C CA . PRO A 1 350 ? 23.595 14.095 -0.971 1.00 77.19 350 PRO A CA 1
ATOM 2731 C C . PRO A 1 350 ? 23.016 14.437 0.406 1.00 77.19 350 PRO A C 1
ATOM 2733 O O . PRO A 1 350 ? 21.814 14.314 0.630 1.00 77.19 350 PRO A O 1
ATOM 2736 N N . VAL A 1 351 ? 23.891 14.918 1.292 1.00 73.25 351 VAL A N 1
ATOM 2737 C CA . VAL A 1 351 ? 23.496 15.535 2.566 1.00 73.25 351 VAL A CA 1
ATOM 2738 C C . VAL A 1 351 ? 22.786 16.864 2.323 1.00 73.25 351 VAL A C 1
ATOM 2740 O O . VAL A 1 351 ? 23.155 17.593 1.392 1.00 73.25 351 VAL A O 1
ATOM 2743 N N . ASP A 1 352 ? 21.814 17.183 3.171 1.00 70.62 352 ASP A N 1
ATOM 2744 C CA . ASP A 1 352 ? 21.255 18.527 3.243 1.00 70.62 352 ASP A CA 1
ATOM 2745 C C . ASP A 1 352 ? 22.201 19.455 4.033 1.00 70.62 352 ASP A C 1
ATOM 2747 O O . ASP A 1 352 ? 23.028 19.028 4.843 1.00 70.62 352 ASP A O 1
ATOM 2751 N N . THR A 1 353 ? 22.171 20.741 3.701 1.00 65.31 353 THR A N 1
ATOM 2752 C CA . THR A 1 353 ? 22.939 21.801 4.376 1.00 65.31 353 THR A CA 1
ATOM 2753 C C . THR A 1 353 ? 22.095 23.057 4.590 1.00 65.31 353 THR A C 1
ATOM 2755 O O . THR A 1 353 ? 22.651 24.148 4.753 1.00 65.31 353 THR A O 1
ATOM 2758 N N . ASN A 1 354 ? 20.773 22.925 4.478 1.00 68.06 354 ASN A N 1
ATOM 2759 C CA . ASN A 1 354 ? 19.846 23.998 4.800 1.00 68.06 354 ASN A CA 1
ATOM 2760 C C . ASN A 1 354 ? 19.798 24.210 6.320 1.00 68.06 354 ASN A C 1
ATOM 2762 O O . ASN A 1 354 ? 20.208 23.343 7.080 1.00 68.06 354 ASN A O 1
ATOM 2766 N N . ASP A 1 355 ? 19.434 25.437 6.679 1.00 64.38 355 ASP A N 1
ATOM 2767 C CA . ASP A 1 355 ? 19.248 25.953 8.039 1.00 64.38 355 ASP A CA 1
ATOM 2768 C C . ASP A 1 355 ? 17.815 26.502 8.025 1.00 64.38 355 ASP A C 1
ATOM 2770 O O . ASP A 1 355 ? 17.573 27.647 7.603 1.00 64.38 355 ASP A O 1
ATOM 2774 N N . ASP A 1 356 ? 16.880 25.585 8.255 1.00 68.06 356 ASP A N 1
ATOM 2775 C CA . ASP A 1 356 ? 15.441 25.695 8.046 1.00 68.06 356 ASP A CA 1
ATOM 2776 C C . ASP A 1 356 ? 14.791 26.585 9.111 1.00 68.06 356 ASP A C 1
ATOM 2778 O O . ASP A 1 356 ? 13.831 27.307 8.808 1.00 68.06 356 ASP A O 1
ATOM 2782 N N . ASP A 1 357 ? 15.360 26.637 10.316 1.00 64.31 357 ASP A N 1
ATOM 2783 C CA . ASP A 1 357 ? 14.872 27.457 11.425 1.00 64.31 357 ASP A CA 1
ATOM 2784 C C . ASP A 1 357 ? 15.655 28.790 11.609 1.00 64.31 357 ASP A C 1
ATOM 2786 O O . ASP A 1 357 ? 15.188 29.735 12.267 1.00 64.31 357 ASP A O 1
ATOM 2790 N N . ASN A 1 358 ? 16.789 28.937 10.912 1.00 71.12 358 ASN A N 1
ATOM 2791 C CA . ASN A 1 358 ? 17.685 30.094 10.933 1.00 71.12 358 ASN A CA 1
ATOM 2792 C C . ASN A 1 358 ? 18.397 30.365 12.264 1.00 71.12 358 ASN A C 1
ATOM 2794 O O . ASN A 1 358 ? 18.759 31.526 12.545 1.00 71.12 358 ASN A O 1
ATOM 2798 N N . ASP A 1 359 ? 18.641 29.337 13.065 1.00 70.19 359 ASP A N 1
ATOM 2799 C CA . ASP A 1 359 ? 19.434 29.431 14.283 1.00 70.19 359 ASP A CA 1
ATOM 2800 C C . ASP A 1 359 ? 20.964 29.400 14.007 1.00 70.19 359 ASP A C 1
ATOM 2802 O O . ASP A 1 359 ? 21.767 29.967 14.774 1.00 70.19 359 ASP A O 1
ATOM 2806 N N . GLY A 1 360 ? 21.358 28.909 12.824 1.00 64.69 360 GLY A N 1
ATOM 2807 C CA . GLY A 1 360 ? 22.731 28.844 12.324 1.00 64.69 360 GLY A CA 1
ATOM 2808 C C . GLY A 1 360 ? 23.545 27.637 12.803 1.00 64.69 360 GLY A C 1
ATOM 2809 O O . GLY A 1 360 ? 24.787 27.666 12.696 1.00 64.69 360 GLY A O 1
ATOM 2810 N N . ILE A 1 361 ? 22.881 26.631 13.350 1.00 61.16 361 ILE A N 1
ATOM 2811 C CA . ILE A 1 361 ? 23.341 25.260 13.501 1.00 61.16 361 ILE A CA 1
ATOM 2812 C C . ILE A 1 361 ? 22.810 24.496 12.245 1.00 61.16 361 ILE A C 1
ATOM 2814 O O . ILE A 1 361 ? 22.226 25.094 11.347 1.00 61.16 361 ILE A O 1
ATOM 2818 N N . TYR A 1 362 ? 23.289 23.277 12.002 1.00 60.22 362 TYR A N 1
ATOM 2819 C CA . TYR A 1 362 ? 22.912 22.477 10.827 1.00 60.22 362 TYR A CA 1
ATOM 2820 C C . TYR A 1 362 ? 22.942 21.001 11.237 1.00 60.22 362 TYR A C 1
ATOM 2822 O O . TYR A 1 362 ? 23.883 20.616 11.949 1.00 60.22 362 TYR A O 1
ATOM 2830 N N . ASN A 1 363 ? 22.101 20.145 10.639 1.00 57.00 363 ASN A N 1
ATOM 2831 C CA . ASN A 1 363 ? 22.124 18.687 10.846 1.00 57.00 363 ASN A CA 1
ATOM 2832 C C . ASN A 1 363 ? 21.830 18.294 12.300 1.00 57.00 363 ASN A C 1
ATOM 2834 O O . ASN A 1 363 ? 22.664 17.630 12.930 1.00 57.00 363 ASN A O 1
ATOM 2838 N N . GLU A 1 364 ? 20.690 18.744 12.820 1.00 59.22 364 GLU A N 1
ATOM 2839 C CA . GLU A 1 364 ? 20.337 18.673 14.243 1.00 59.22 364 GLU A CA 1
ATOM 2840 C C . GLU A 1 364 ? 19.396 17.527 14.564 1.00 59.22 364 GLU A C 1
ATOM 2842 O O . GLU A 1 364 ? 19.819 16.587 15.251 1.00 59.22 364 GLU A O 1
ATOM 2847 N N . ASP A 1 365 ? 18.195 17.557 13.990 1.00 54.91 365 ASP A N 1
ATOM 2848 C CA . ASP A 1 365 ? 17.132 16.622 14.317 1.00 54.91 365 ASP A CA 1
ATOM 2849 C C . ASP A 1 365 ? 16.817 15.736 13.105 1.00 54.91 365 ASP A C 1
ATOM 2851 O O . ASP A 1 365 ? 16.722 16.170 11.954 1.00 54.91 365 ASP A O 1
ATOM 2855 N N . ALA A 1 366 ? 16.760 14.425 13.343 1.00 65.00 366 ALA A N 1
ATOM 2856 C CA . ALA A 1 366 ? 16.294 13.499 12.320 1.00 65.00 366 ALA A CA 1
ATOM 2857 C C . ALA A 1 366 ? 14.768 13.591 12.255 1.00 65.00 366 ALA A C 1
ATOM 2859 O O . ALA A 1 366 ? 14.148 14.046 13.202 1.00 65.00 366 ALA A O 1
ATOM 2860 N N . VAL A 1 367 ? 14.163 13.155 11.148 1.00 70.38 367 VAL A N 1
ATOM 2861 C CA . VAL A 1 367 ? 12.698 13.082 11.057 1.00 70.38 367 VAL A CA 1
ATOM 2862 C C . VAL A 1 367 ? 12.236 11.832 11.810 1.00 70.38 367 VAL A C 1
ATOM 2864 O O . VAL A 1 367 ? 11.988 10.805 11.181 1.00 70.38 367 VAL A O 1
ATOM 2867 N N . ASP A 1 368 ? 12.227 11.885 13.140 1.00 63.84 368 ASP A N 1
ATOM 2868 C CA . ASP A 1 368 ? 11.916 10.779 14.061 1.00 63.84 368 ASP A CA 1
ATOM 2869 C C . ASP A 1 368 ? 11.032 11.190 15.261 1.00 63.84 368 ASP A C 1
ATOM 2871 O O . ASP A 1 368 ? 10.575 10.328 16.021 1.00 63.84 368 ASP A O 1
ATOM 2875 N N . GLY A 1 369 ? 10.709 12.481 15.378 1.00 65.50 369 GLY A N 1
ATOM 2876 C CA . GLY A 1 369 ? 9.884 13.079 16.420 1.00 65.50 369 GLY A CA 1
ATOM 2877 C C . GLY A 1 369 ? 10.632 13.412 17.715 1.00 65.50 369 GLY A C 1
ATOM 2878 O O . GLY A 1 369 ? 9.977 13.803 18.692 1.00 65.50 369 GLY A O 1
ATOM 2879 N N . ASP A 1 370 ? 11.959 13.252 17.751 1.00 74.06 370 ASP A N 1
ATOM 2880 C CA . ASP A 1 370 ? 12.803 13.546 18.908 1.00 74.06 370 ASP A CA 1
ATOM 2881 C C . ASP A 1 370 ? 13.544 14.897 18.758 1.00 74.06 370 ASP A C 1
ATOM 2883 O O . ASP A 1 370 ? 14.223 15.165 17.775 1.00 74.06 370 ASP A O 1
ATOM 2887 N N . ASP A 1 371 ? 13.456 15.733 19.803 1.00 69.50 371 ASP A N 1
ATOM 2888 C CA . ASP A 1 371 ? 14.233 16.979 19.983 1.00 69.50 371 ASP A CA 1
ATOM 2889 C C . ASP A 1 371 ? 15.662 16.612 20.439 1.00 69.50 371 ASP A C 1
ATOM 2891 O O . ASP A 1 371 ? 15.919 16.410 21.643 1.00 69.50 371 ASP A O 1
ATOM 2895 N N . ASN A 1 372 ? 16.586 16.414 19.491 1.00 70.81 372 ASN A N 1
ATOM 2896 C CA . ASN A 1 372 ? 17.910 15.852 19.778 1.00 70.81 372 ASN A CA 1
ATOM 2897 C C . ASN A 1 372 ? 18.873 16.884 20.374 1.00 70.81 372 ASN A C 1
ATOM 2899 O O . ASN A 1 372 ? 19.835 16.517 21.074 1.00 70.81 372 ASN A O 1
ATOM 2903 N N . ASP A 1 373 ? 18.618 18.166 20.138 1.00 64.50 373 ASP A N 1
ATOM 2904 C CA . ASP A 1 373 ? 19.478 19.278 20.523 1.00 64.50 373 ASP A CA 1
ATOM 2905 C C . ASP A 1 373 ? 18.954 20.056 21.767 1.00 64.50 373 ASP A C 1
ATOM 2907 O O . ASP A 1 373 ? 19.740 20.627 22.547 1.00 64.50 373 ASP A O 1
ATOM 2911 N N . GLY A 1 374 ? 17.661 19.921 22.075 1.00 71.06 374 GLY A N 1
ATOM 2912 C CA . GLY A 1 374 ? 16.977 20.425 23.260 1.00 71.06 374 GLY A CA 1
ATOM 2913 C C . GLY A 1 374 ? 16.498 21.874 23.160 1.00 71.06 374 GLY A C 1
ATOM 2914 O O . GLY A 1 374 ? 16.335 22.516 24.218 1.00 71.06 374 GLY A O 1
ATOM 2915 N N . ASP A 1 375 ? 16.350 22.428 21.959 1.00 68.75 375 ASP A N 1
ATOM 2916 C CA . ASP A 1 375 ? 15.900 23.800 21.733 1.00 68.75 375 ASP A CA 1
ATOM 2917 C C . ASP A 1 375 ? 14.358 23.961 21.772 1.00 68.75 375 ASP A C 1
ATOM 2919 O O . ASP A 1 375 ? 13.843 25.066 22.018 1.00 68.75 375 ASP A O 1
ATOM 2923 N N . GLY A 1 376 ? 13.636 22.835 21.731 1.00 69.94 376 GLY A N 1
ATOM 2924 C CA . GLY A 1 376 ? 12.182 22.732 21.813 1.00 69.94 376 GLY A CA 1
ATOM 2925 C C . GLY A 1 376 ? 11.460 22.758 20.466 1.00 69.94 376 GLY A C 1
ATOM 2926 O O . GLY A 1 376 ? 10.228 22.910 20.468 1.00 69.94 376 GLY A O 1
ATOM 2927 N N . LEU A 1 377 ? 12.207 22.664 19.375 1.00 67.62 377 LEU A N 1
ATOM 2928 C CA . LEU A 1 377 ? 11.771 22.341 18.028 1.00 67.62 377 LEU A CA 1
ATOM 2929 C C . LEU A 1 377 ? 11.979 20.813 17.797 1.00 67.62 377 LEU A C 1
ATOM 2931 O O . LEU A 1 377 ? 12.556 20.150 18.659 1.00 67.62 377 LEU A O 1
ATOM 2935 N N . ILE A 1 378 ? 11.300 20.216 16.810 1.00 70.38 378 ILE A N 1
ATOM 2936 C CA . ILE A 1 378 ? 11.449 18.785 16.469 1.00 70.38 378 ILE A CA 1
ATOM 2937 C C . ILE A 1 378 ? 11.500 18.604 14.950 1.00 70.38 378 ILE A C 1
ATOM 2939 O O . ILE A 1 378 ? 10.699 19.195 14.223 1.00 70.38 378 ILE A O 1
ATOM 2943 N N . ASP A 1 379 ? 12.338 17.679 14.484 1.00 65.44 379 ASP A N 1
ATOM 2944 C CA . ASP A 1 379 ? 12.467 17.315 13.067 1.00 65.44 379 ASP A CA 1
ATOM 2945 C C . ASP A 1 379 ? 12.946 18.475 12.160 1.00 65.44 379 ASP A C 1
ATOM 2947 O O . ASP A 1 379 ? 12.548 18.562 10.992 1.00 65.44 379 ASP A O 1
ATOM 2951 N N . GLU A 1 380 ? 13.802 19.374 12.662 1.00 62.97 380 GLU A N 1
ATOM 2952 C CA . GLU A 1 380 ? 14.456 20.429 11.876 1.00 62.97 380 GLU A CA 1
ATOM 2953 C C . GLU A 1 380 ? 15.880 20.076 11.422 1.00 62.97 380 GLU A C 1
ATOM 2955 O O . GLU A 1 380 ? 16.620 19.318 12.052 1.00 62.97 380 GLU A O 1
ATOM 2960 N N . ASP A 1 381 ? 16.282 20.672 10.294 1.00 62.50 381 ASP A N 1
ATOM 2961 C CA . ASP A 1 381 ? 17.648 20.597 9.774 1.00 62.50 381 ASP A CA 1
ATOM 2962 C C . ASP A 1 381 ? 18.153 19.166 9.578 1.00 62.50 381 ASP A C 1
ATOM 2964 O O . ASP A 1 381 ? 19.312 18.867 9.849 1.00 62.50 381 ASP A O 1
ATOM 2968 N N . TRP A 1 382 ? 17.303 18.259 9.092 1.00 70.06 382 TRP A N 1
ATOM 2969 C CA . TRP A 1 382 ? 17.658 16.850 8.911 1.00 70.06 382 TRP A CA 1
ATOM 2970 C C . TRP A 1 382 ? 18.825 16.641 7.929 1.00 70.06 382 TRP A C 1
ATOM 2972 O O . TRP A 1 382 ? 19.022 17.356 6.947 1.00 70.06 382 TRP A O 1
ATOM 2982 N N . VAL A 1 383 ? 19.596 15.570 8.150 1.00 66.75 383 VAL A N 1
ATOM 2983 C CA . VAL A 1 383 ? 20.901 15.345 7.491 1.00 66.75 383 VAL A CA 1
ATOM 2984 C C . VAL A 1 383 ? 20.803 15.053 5.984 1.00 66.75 383 VAL A C 1
ATOM 2986 O O . VAL A 1 383 ? 21.786 15.200 5.251 1.00 66.75 383 VAL A O 1
ATOM 2989 N N . GLY A 1 384 ? 19.640 14.622 5.497 1.00 75.81 384 GLY A N 1
ATOM 2990 C CA . GLY A 1 384 ? 19.382 14.317 4.090 1.00 75.81 384 GLY A CA 1
ATOM 2991 C C . GLY A 1 384 ? 18.091 13.524 3.883 1.00 75.81 384 GLY A C 1
ATOM 2992 O O . GLY A 1 384 ? 17.264 13.415 4.782 1.00 75.81 384 GLY A O 1
ATOM 2993 N N . GLY A 1 385 ? 17.919 12.969 2.683 1.00 83.31 385 GLY A N 1
ATOM 2994 C CA . GLY A 1 385 ? 16.665 12.339 2.258 1.00 83.31 385 GLY A CA 1
ATOM 2995 C C . GLY A 1 385 ? 15.769 13.294 1.461 1.00 83.31 385 GLY A C 1
ATOM 2996 O O . GLY A 1 385 ? 15.938 14.509 1.482 1.00 83.31 385 GLY A O 1
ATOM 2997 N N . ASN A 1 386 ? 14.867 12.716 0.676 1.00 89.31 386 ASN A N 1
ATOM 2998 C CA . ASN A 1 386 ? 13.980 13.335 -0.303 1.00 89.31 386 ASN A CA 1
ATOM 2999 C C . ASN A 1 386 ? 14.689 14.353 -1.211 1.00 89.31 386 ASN A C 1
ATOM 3001 O O . ASN A 1 386 ? 14.222 15.470 -1.437 1.00 89.31 386 ASN A O 1
ATOM 3005 N N . THR A 1 387 ? 15.853 13.975 -1.749 1.00 87.75 387 THR A N 1
ATOM 3006 C CA . THR A 1 387 ? 16.668 14.845 -2.616 1.00 87.75 387 THR A CA 1
ATOM 3007 C C . THR A 1 387 ? 16.428 14.616 -4.106 1.00 87.75 387 THR A C 1
ATOM 3009 O O . THR A 1 387 ? 16.736 15.506 -4.910 1.00 87.75 387 THR A O 1
ATOM 3012 N N . GLU A 1 388 ? 15.829 13.484 -4.466 1.00 91.88 388 GLU A N 1
ATOM 3013 C CA . GLU A 1 388 ? 15.553 13.074 -5.841 1.00 91.88 388 GLU A CA 1
ATOM 3014 C C . GLU A 1 388 ? 14.142 13.495 -6.292 1.00 91.88 388 GLU A C 1
ATOM 3016 O O . GLU A 1 388 ? 13.228 13.558 -5.469 1.00 91.88 388 GLU A O 1
ATOM 3021 N N . PRO A 1 389 ? 13.927 13.824 -7.581 1.00 93.94 389 PRO A N 1
ATOM 3022 C CA . PRO A 1 389 ? 12.612 14.231 -8.081 1.00 93.94 389 PRO A CA 1
ATOM 3023 C C . PRO A 1 389 ? 11.553 13.142 -7.870 1.00 93.94 389 PRO A C 1
ATOM 3025 O O . PRO A 1 389 ? 10.396 13.465 -7.601 1.00 93.94 389 PRO A O 1
ATOM 3028 N N . GLU A 1 390 ? 11.953 11.870 -7.935 1.00 96.56 390 GLU A N 1
ATOM 3029 C CA . GLU A 1 390 ? 11.076 10.725 -7.705 1.00 96.56 390 GLU A CA 1
ATOM 3030 C C . GLU A 1 390 ? 10.645 10.608 -6.230 1.00 96.56 390 GLU A C 1
ATOM 3032 O O . GLU A 1 390 ? 9.452 10.515 -5.947 1.00 96.56 390 GLU A O 1
ATOM 3037 N N . THR A 1 391 ? 11.575 10.687 -5.269 1.00 96.06 391 THR A N 1
ATOM 3038 C CA . THR A 1 391 ? 11.224 10.639 -3.834 1.00 96.06 391 THR A CA 1
ATOM 3039 C C . THR A 1 391 ? 10.492 11.899 -3.375 1.00 96.06 391 THR A C 1
ATOM 3041 O O . THR A 1 391 ? 9.550 11.807 -2.595 1.00 96.06 391 THR A O 1
ATOM 3044 N N . LYS A 1 392 ? 10.812 13.071 -3.940 1.00 94.38 392 LYS A N 1
ATOM 3045 C CA . LYS A 1 392 ? 10.044 14.311 -3.721 1.00 94.38 392 LYS A CA 1
ATOM 3046 C C . LYS A 1 392 ? 8.608 14.221 -4.213 1.00 94.38 392 LYS A C 1
ATOM 3048 O O . LYS A 1 392 ? 7.728 14.814 -3.598 1.00 94.38 392 LYS A O 1
ATOM 3053 N N . MET A 1 393 ? 8.363 13.515 -5.319 1.00 96.25 393 MET A N 1
ATOM 3054 C CA . MET A 1 393 ? 7.002 13.273 -5.793 1.00 96.25 393 MET A CA 1
ATOM 3055 C C . MET A 1 393 ? 6.207 12.473 -4.760 1.00 96.25 393 MET A C 1
ATOM 3057 O O . MET A 1 393 ? 5.091 12.868 -4.449 1.00 96.25 393 MET A O 1
ATOM 3061 N N . ILE A 1 394 ? 6.778 11.397 -4.210 1.00 97.75 394 ILE A N 1
ATOM 3062 C CA . ILE A 1 394 ? 6.138 10.601 -3.149 1.00 97.75 394 ILE A CA 1
ATOM 3063 C C . ILE A 1 394 ? 5.920 11.436 -1.889 1.00 97.75 394 ILE A C 1
ATOM 3065 O O . ILE A 1 394 ? 4.818 11.428 -1.341 1.00 97.75 394 ILE A O 1
ATOM 3069 N N . GLN A 1 395 ? 6.940 12.185 -1.465 1.00 95.31 395 GLN A N 1
ATOM 3070 C CA . GLN A 1 395 ? 6.858 13.057 -0.299 1.00 95.31 395 GLN A CA 1
ATOM 3071 C C . GLN A 1 395 ? 5.700 14.046 -0.434 1.00 95.31 395 GLN A C 1
ATOM 3073 O O . GLN A 1 395 ? 4.812 14.104 0.410 1.00 95.31 395 GLN A O 1
ATOM 3078 N N . ASP A 1 396 ? 5.698 14.812 -1.522 1.00 96.19 396 ASP A N 1
ATOM 3079 C CA . ASP A 1 396 ? 4.695 15.841 -1.735 1.00 96.19 396 ASP A CA 1
ATOM 3080 C C . ASP A 1 396 ? 3.308 15.246 -2.015 1.00 96.19 396 ASP A C 1
ATOM 3082 O O . ASP A 1 396 ? 2.317 15.855 -1.637 1.00 96.19 396 ASP A O 1
ATOM 3086 N N . LEU A 1 397 ? 3.203 14.070 -2.644 1.00 96.75 397 LEU A N 1
ATOM 3087 C CA . LEU A 1 397 ? 1.919 13.384 -2.812 1.00 96.75 397 LEU A CA 1
ATOM 3088 C C . LEU A 1 397 ? 1.344 12.938 -1.460 1.00 96.75 397 LEU A C 1
ATOM 3090 O O . LEU A 1 397 ? 0.152 13.103 -1.233 1.00 96.75 397 LEU A O 1
ATOM 3094 N N . THR A 1 398 ? 2.190 12.419 -0.568 1.00 96.38 398 THR A N 1
ATOM 3095 C CA . THR A 1 398 ? 1.804 11.927 0.765 1.00 96.38 398 THR A CA 1
ATOM 3096 C C . THR A 1 398 ? 1.417 13.062 1.700 1.00 96.38 398 THR A C 1
ATOM 3098 O O . THR A 1 398 ? 0.352 13.029 2.305 1.00 96.38 398 THR A O 1
ATOM 3101 N N . GLU A 1 399 ? 2.248 14.099 1.796 1.00 93.69 399 GLU A N 1
ATOM 3102 C CA . GLU A 1 399 ? 2.016 15.219 2.714 1.00 93.69 399 GLU A CA 1
ATOM 3103 C C . GLU A 1 399 ? 0.883 16.151 2.258 1.00 93.69 399 GLU A C 1
ATOM 3105 O O . GLU A 1 399 ? 0.309 16.869 3.073 1.00 93.69 399 GLU A O 1
ATOM 3110 N N . MET A 1 400 ? 0.571 16.180 0.958 1.00 94.06 400 MET A N 1
ATOM 3111 C CA . MET A 1 400 ? -0.539 16.976 0.419 1.00 94.06 400 MET A CA 1
ATOM 3112 C C . MET A 1 400 ? -1.863 16.206 0.360 1.00 94.06 400 MET A C 1
ATOM 3114 O O . MET A 1 400 ? -2.891 16.806 0.034 1.00 94.06 400 MET A O 1
ATOM 3118 N N . ASN A 1 401 ? -1.839 14.902 0.630 1.00 93.94 401 ASN A N 1
ATOM 3119 C CA . ASN A 1 401 ? -3.023 14.080 0.839 1.00 93.94 401 ASN A CA 1
ATOM 3120 C C . ASN A 1 401 ? -3.502 14.316 2.280 1.00 93.94 401 ASN A C 1
ATOM 3122 O O . ASN A 1 401 ? -3.095 13.580 3.162 1.00 93.94 401 ASN A O 1
ATOM 3126 N N . ASP A 1 402 ? -4.230 15.421 2.488 1.00 92.19 402 ASP A N 1
ATOM 3127 C CA . ASP A 1 402 ? -4.870 15.845 3.752 1.00 92.19 402 ASP A CA 1
ATOM 3128 C C . ASP A 1 402 ? -6.329 16.249 3.459 1.00 92.19 402 ASP A C 1
ATOM 3130 O O . ASP A 1 402 ? -6.712 17.426 3.448 1.00 92.19 402 ASP A O 1
ATOM 3134 N N . ASP A 1 403 ? -7.134 15.257 3.103 1.00 90.00 403 ASP A N 1
ATOM 3135 C CA . ASP A 1 403 ? -8.533 15.394 2.715 1.00 90.00 403 ASP A CA 1
ATOM 3136 C C . ASP A 1 403 ? -9.398 15.929 3.862 1.00 90.00 403 ASP A C 1
ATOM 3138 O O . ASP A 1 403 ? -10.359 16.674 3.635 1.00 90.00 403 ASP A O 1
ATOM 3142 N N . ASN A 1 404 ? -9.067 15.584 5.109 1.00 89.06 404 ASN A N 1
ATOM 3143 C CA . ASN A 1 404 ? -9.842 15.996 6.274 1.00 89.06 404 ASN A CA 1
ATOM 3144 C C . ASN A 1 404 ? -9.367 17.334 6.896 1.00 89.06 404 ASN A C 1
ATOM 3146 O O . ASN A 1 404 ? -10.130 17.981 7.632 1.00 89.06 404 ASN A O 1
ATOM 3150 N N . GLY A 1 405 ? -8.169 17.800 6.532 1.00 87.94 405 GLY A N 1
ATOM 3151 C CA . GLY A 1 405 ? -7.593 19.077 6.944 1.00 87.94 405 GLY A CA 1
ATOM 3152 C C . GLY A 1 405 ? -7.024 19.076 8.365 1.00 87.94 405 GLY A C 1
ATOM 3153 O O . GLY A 1 405 ? -7.019 20.138 9.007 1.00 87.94 405 GLY A O 1
ATOM 3154 N N . ASP A 1 406 ? -6.632 17.914 8.896 1.00 86.25 406 ASP A N 1
ATOM 3155 C CA . ASP A 1 406 ? -6.007 17.778 10.218 1.00 86.25 406 ASP A CA 1
ATOM 3156 C C . ASP A 1 406 ? -4.474 17.811 10.179 1.00 86.25 406 ASP A C 1
ATOM 3158 O O . ASP A 1 406 ? -3.843 17.834 11.241 1.00 86.25 406 ASP A O 1
ATOM 3162 N N . GLY A 1 407 ? -3.891 17.945 8.985 1.00 85.00 407 GLY A N 1
ATOM 3163 C CA . GLY A 1 407 ? -2.455 18.063 8.760 1.00 85.00 407 GLY A CA 1
ATOM 3164 C C . GLY A 1 407 ? -1.719 16.725 8.731 1.00 85.00 407 GLY A C 1
ATOM 3165 O O . GLY A 1 407 ? -0.490 16.731 8.801 1.00 85.00 407 GLY A O 1
ATOM 3166 N N . ALA A 1 408 ? -2.434 15.600 8.667 1.00 86.94 408 ALA A N 1
ATOM 3167 C CA . ALA A 1 408 ? -1.862 14.263 8.566 1.00 86.94 408 ALA A CA 1
ATOM 3168 C C . ALA A 1 408 ? -2.301 13.572 7.272 1.00 86.94 408 ALA A C 1
ATOM 3170 O O . ALA A 1 408 ? -3.355 13.871 6.728 1.00 86.94 408 ALA A O 1
ATOM 3171 N N . SER A 1 409 ? -1.501 12.608 6.808 1.00 91.50 409 SER A N 1
ATOM 3172 C CA . SER A 1 409 ? -1.811 11.884 5.576 1.00 91.50 409 SER A CA 1
ATOM 3173 C C . SER A 1 409 ? -3.019 10.941 5.723 1.00 91.50 409 SER A C 1
ATOM 3175 O O . SER A 1 409 ? -3.141 10.209 6.723 1.00 91.50 409 SER A O 1
ATOM 3177 N N . GLU A 1 410 ? -3.906 10.889 4.724 1.00 91.56 410 GLU A N 1
ATOM 3178 C CA . GLU A 1 410 ? -4.974 9.880 4.660 1.00 91.56 410 GLU A CA 1
ATOM 3179 C C . GLU A 1 410 ? -4.518 8.512 4.170 1.00 91.56 410 GLU A C 1
ATOM 3181 O O . GLU A 1 410 ? -5.264 7.552 4.378 1.00 91.56 410 GLU A O 1
ATOM 3186 N N . PHE A 1 411 ? -3.302 8.373 3.633 1.00 95.12 411 PHE A N 1
ATOM 3187 C CA . PHE A 1 411 ? -2.747 7.073 3.259 1.00 95.12 411 PHE A CA 1
ATOM 3188 C C . PHE A 1 411 ? -2.602 6.155 4.480 1.00 95.12 411 PHE A C 1
ATOM 3190 O O . PHE A 1 411 ? -1.589 6.160 5.181 1.00 95.12 411 PHE A O 1
ATOM 3197 N N . LYS A 1 412 ? -3.629 5.341 4.756 1.00 90.88 412 LYS A N 1
ATOM 3198 C CA . LYS A 1 412 ? -3.642 4.415 5.906 1.00 90.88 412 LYS A CA 1
ATOM 3199 C C . LYS A 1 412 ? -2.821 3.171 5.635 1.00 90.88 412 LYS A C 1
ATOM 3201 O O . LYS A 1 412 ? -2.224 2.614 6.554 1.00 90.88 412 LYS A O 1
ATOM 3206 N N . VAL A 1 413 ? -2.785 2.769 4.373 1.00 95.50 413 VAL A N 1
ATOM 3207 C CA . VAL A 1 413 ? -2.027 1.629 3.884 1.00 95.50 413 VAL A CA 1
ATOM 3208 C C . VAL A 1 413 ? -1.227 2.057 2.667 1.00 95.50 413 VAL A C 1
ATOM 3210 O O . VAL A 1 413 ? -1.718 2.789 1.803 1.00 95.50 413 VAL A O 1
ATOM 3213 N N . VAL A 1 414 ? 0.011 1.583 2.612 1.00 97.88 414 VAL A N 1
ATOM 3214 C CA . VAL A 1 414 ? 0.919 1.827 1.501 1.00 97.88 414 VAL A CA 1
ATOM 3215 C C . VAL A 1 414 ? 1.565 0.509 1.097 1.00 97.88 414 VAL A C 1
ATOM 3217 O O . VAL A 1 414 ? 2.005 -0.264 1.944 1.00 97.88 414 VAL A O 1
ATOM 3220 N N . PHE A 1 415 ? 1.616 0.225 -0.198 1.00 98.38 415 PHE A N 1
ATOM 3221 C CA . PHE A 1 415 ? 2.173 -1.024 -0.701 1.00 98.38 415 PHE A CA 1
ATOM 3222 C C . PHE A 1 415 ? 3.219 -0.755 -1.771 1.00 98.38 415 PHE A C 1
ATOM 3224 O O . PHE A 1 415 ? 2.993 0.038 -2.687 1.00 98.38 415 PHE A O 1
ATOM 3231 N N . ASN A 1 416 ? 4.376 -1.391 -1.615 1.00 97.88 416 ASN A N 1
ATOM 3232 C CA . ASN A 1 416 ? 5.555 -1.129 -2.417 1.00 97.88 416 ASN A CA 1
ATOM 3233 C C . ASN A 1 416 ? 6.058 -2.407 -3.083 1.00 97.88 416 ASN A C 1
ATOM 3235 O O . ASN A 1 416 ? 6.483 -3.337 -2.398 1.00 97.88 416 ASN A O 1
ATOM 3239 N N . TRP A 1 417 ? 6.052 -2.453 -4.410 1.00 98.56 417 TRP A N 1
ATOM 3240 C CA . TRP A 1 417 ? 6.569 -3.604 -5.141 1.00 98.56 417 TRP A CA 1
ATOM 3241 C C . TRP A 1 417 ? 8.042 -3.434 -5.492 1.00 98.56 417 TRP A C 1
ATOM 3243 O O . TRP A 1 417 ? 8.480 -2.425 -6.048 1.00 98.56 417 TRP A O 1
ATOM 3253 N N . HIS A 1 418 ? 8.782 -4.496 -5.226 1.00 98.44 418 HIS A N 1
ATOM 3254 C CA . HIS A 1 418 ? 10.177 -4.715 -5.547 1.00 98.44 418 HIS A CA 1
ATOM 3255 C C . HIS A 1 418 ? 10.338 -6.096 -6.200 1.00 98.44 418 HIS A C 1
ATOM 3257 O O . HIS A 1 418 ? 9.381 -6.854 -6.359 1.00 98.44 418 HIS A O 1
ATOM 3263 N N . SER A 1 419 ? 11.551 -6.425 -6.627 1.00 97.00 419 SER A N 1
ATOM 3264 C CA . SER A 1 419 ? 11.939 -7.804 -6.939 1.00 97.00 419 SER A CA 1
ATOM 3265 C C . SER A 1 419 ? 13.426 -7.956 -6.626 1.00 97.00 419 SER A C 1
ATOM 3267 O O . SER A 1 419 ? 14.194 -7.020 -6.825 1.00 97.00 419 SER A O 1
ATOM 3269 N N . PHE A 1 420 ? 13.921 -9.092 -6.160 1.00 96.31 420 PHE A N 1
ATOM 3270 C CA . PHE A 1 420 ? 13.267 -10.392 -6.056 1.00 96.31 420 PHE A CA 1
ATOM 3271 C C . PHE A 1 420 ? 13.594 -11.022 -4.708 1.00 96.31 420 PHE A C 1
ATOM 3273 O O . PHE A 1 420 ? 14.592 -10.618 -4.104 1.00 96.31 420 PHE A O 1
ATOM 3280 N N . SER A 1 421 ? 12.820 -12.030 -4.291 1.00 96.50 421 SER A N 1
ATOM 3281 C CA . SER A 1 421 ? 13.147 -13.064 -3.280 1.00 96.50 421 SER A CA 1
ATOM 3282 C C . SER A 1 421 ? 11.910 -13.824 -2.773 1.00 96.50 421 SER A C 1
ATOM 3284 O O . SER A 1 421 ? 12.086 -14.684 -1.918 1.00 96.50 421 SER A O 1
ATOM 3286 N N . GLU A 1 422 ? 10.704 -13.519 -3.261 1.00 96.75 422 GLU A N 1
ATOM 3287 C CA . GLU A 1 422 ? 9.434 -14.074 -2.764 1.00 96.75 422 GLU A CA 1
ATOM 3288 C C . GLU A 1 422 ? 9.234 -13.749 -1.277 1.00 96.75 422 GLU A C 1
ATOM 3290 O O . GLU A 1 422 ? 9.016 -14.625 -0.440 1.00 96.75 422 GLU A O 1
ATOM 3295 N N . LEU A 1 423 ? 9.376 -12.460 -0.939 1.00 98.25 423 LEU A N 1
ATOM 3296 C CA . LEU A 1 423 ? 9.288 -11.963 0.438 1.00 98.25 423 LEU A CA 1
ATOM 3297 C C . LEU A 1 423 ? 8.193 -10.916 0.597 1.00 98.25 423 LEU A C 1
ATOM 3299 O O . LEU A 1 423 ? 7.967 -10.088 -0.288 1.00 98.25 423 LEU A O 1
ATOM 3303 N N . ILE A 1 424 ? 7.598 -10.906 1.783 1.00 98.50 424 ILE A N 1
ATOM 3304 C CA . ILE A 1 424 ? 6.753 -9.831 2.293 1.00 98.50 424 ILE A CA 1
ATOM 3305 C C . ILE A 1 424 ? 7.515 -9.193 3.451 1.00 98.50 424 ILE A C 1
ATOM 3307 O O . ILE A 1 424 ? 7.819 -9.846 4.447 1.00 98.50 424 ILE A O 1
ATOM 3311 N N . LEU A 1 425 ? 7.873 -7.923 3.295 1.00 98.19 425 LEU A N 1
ATOM 3312 C CA . LEU A 1 425 ? 8.708 -7.184 4.232 1.00 98.19 425 LEU A CA 1
ATOM 3313 C C . LEU A 1 425 ? 7.889 -6.109 4.936 1.00 98.19 425 LEU A C 1
ATOM 3315 O O . LEU A 1 425 ? 7.290 -5.253 4.281 1.00 98.19 425 LEU A O 1
ATOM 3319 N N . TYR A 1 426 ? 7.931 -6.104 6.265 1.00 97.69 426 TYR A N 1
ATOM 3320 C CA . TYR A 1 426 ? 7.359 -5.042 7.096 1.00 97.69 426 TYR A CA 1
ATOM 3321 C C . TYR A 1 426 ? 8.448 -4.282 7.882 1.00 97.69 426 TYR A C 1
ATOM 3323 O O . TYR A 1 426 ? 9.540 -4.822 8.110 1.00 97.69 426 TYR A O 1
ATOM 3331 N N . PRO A 1 427 ? 8.187 -3.029 8.309 1.00 96.12 427 PRO A N 1
ATOM 3332 C CA . PRO A 1 427 ? 9.114 -2.246 9.123 1.00 96.12 427 PRO A CA 1
ATOM 3333 C C . PRO A 1 427 ? 9.471 -2.914 10.461 1.00 96.12 427 PRO A C 1
ATOM 3335 O O . PRO A 1 427 ? 8.688 -3.650 11.055 1.00 96.12 427 PRO A O 1
ATOM 3338 N N . TRP A 1 428 ? 10.623 -2.634 11.053 1.00 93.88 428 TRP A N 1
ATOM 3339 C CA . TRP A 1 428 ? 11.628 -1.665 10.611 1.00 93.88 428 TRP A CA 1
ATOM 3340 C C . TRP A 1 428 ? 12.731 -2.284 9.753 1.00 93.88 428 TRP A C 1
ATOM 3342 O O . TRP A 1 428 ? 13.154 -3.414 10.007 1.00 93.88 428 TRP A O 1
ATOM 3352 N N . GLY A 1 429 ? 13.252 -1.508 8.806 1.00 90.69 429 GLY A N 1
ATOM 3353 C CA . GLY A 1 429 ? 14.487 -1.768 8.075 1.00 90.69 429 GLY A CA 1
ATOM 3354 C C . GLY A 1 429 ? 15.735 -1.249 8.796 1.00 90.69 429 GLY A C 1
ATOM 3355 O O . GLY A 1 429 ? 16.767 -1.928 8.808 1.00 90.69 429 GLY A O 1
ATOM 3356 N N . HIS A 1 430 ? 15.665 -0.084 9.450 1.00 85.94 430 HIS A N 1
ATOM 3357 C CA . HIS A 1 430 ? 16.853 0.596 9.995 1.00 85.94 430 HIS A CA 1
ATOM 3358 C C . HIS A 1 430 ? 17.479 -0.097 11.203 1.00 85.94 430 HIS A C 1
ATOM 3360 O O . HIS A 1 430 ? 18.704 -0.065 11.364 1.00 85.94 430 HIS A O 1
ATOM 3366 N N . CYS A 1 431 ? 16.682 -0.765 12.034 1.00 83.50 431 CYS A N 1
ATOM 3367 C CA . CYS A 1 431 ? 17.148 -1.397 13.261 1.00 83.50 431 CYS A CA 1
ATOM 3368 C C . CYS A 1 431 ? 16.929 -2.917 13.271 1.00 83.50 431 CYS A C 1
ATOM 3370 O O . CYS A 1 431 ? 15.930 -3.438 12.788 1.00 83.50 431 CYS A O 1
ATOM 3372 N N . THR A 1 432 ? 17.886 -3.641 13.857 1.00 84.06 432 THR A N 1
ATOM 3373 C CA . THR A 1 432 ? 17.802 -5.090 14.113 1.00 84.06 432 THR A CA 1
ATOM 3374 C C . THR A 1 432 ? 17.331 -5.333 15.546 1.00 84.06 432 THR A C 1
ATOM 3376 O O . THR A 1 432 ? 17.724 -4.588 16.447 1.00 84.06 432 THR A O 1
ATOM 3379 N N . ASP A 1 433 ? 16.545 -6.389 15.774 1.00 83.50 433 ASP A N 1
ATOM 3380 C CA . ASP A 1 433 ? 15.971 -6.750 17.084 1.00 83.50 433 ASP A CA 1
ATOM 3381 C C . ASP A 1 433 ? 15.075 -5.650 17.703 1.00 83.50 433 ASP A C 1
ATOM 3383 O O . ASP A 1 433 ? 14.893 -5.588 18.924 1.00 83.50 433 ASP A O 1
ATOM 3387 N N . CYS A 1 434 ? 14.527 -4.764 16.872 1.00 87.81 434 CYS A N 1
ATOM 3388 C CA . CYS A 1 434 ? 13.582 -3.728 17.268 1.00 87.81 434 CYS A CA 1
ATOM 3389 C C . CYS A 1 434 ? 12.190 -4.069 16.740 1.00 87.81 434 CYS A C 1
ATOM 3391 O O . CYS A 1 434 ? 12.040 -4.599 15.644 1.00 87.81 434 CYS A O 1
ATOM 3393 N N . GLN A 1 435 ? 11.168 -3.738 17.518 1.00 91.69 435 GLN A N 1
ATOM 3394 C CA . GLN A 1 435 ? 9.781 -3.950 17.130 1.00 91.69 435 GLN A CA 1
ATOM 3395 C C . GLN A 1 435 ? 9.108 -2.598 16.927 1.00 91.69 435 GLN A C 1
ATOM 3397 O O . GLN A 1 435 ? 9.360 -1.646 17.669 1.00 91.69 435 GLN A O 1
ATOM 3402 N N . THR A 1 436 ? 8.255 -2.527 15.916 1.00 91.19 436 THR A N 1
ATOM 3403 C CA . THR A 1 436 ? 7.304 -1.435 15.729 1.00 91.19 436 THR A CA 1
ATOM 3404 C C . THR A 1 436 ? 6.285 -1.412 16.880 1.00 91.19 436 THR A C 1
ATOM 3406 O O . THR A 1 436 ? 6.044 -2.444 17.515 1.00 91.19 436 THR A O 1
ATOM 3409 N N . PRO A 1 437 ? 5.666 -0.257 17.186 1.00 89.12 437 PRO A N 1
ATOM 3410 C CA . PRO A 1 437 ? 4.542 -0.199 18.122 1.00 89.12 437 PRO A CA 1
ATOM 3411 C C . PRO A 1 437 ? 3.414 -1.192 17.790 1.00 89.12 437 PRO A C 1
ATOM 3413 O O . PRO A 1 437 ? 2.913 -1.857 18.694 1.00 89.12 437 PRO A O 1
ATOM 3416 N N . ASP A 1 438 ? 3.104 -1.352 16.500 1.00 90.50 438 ASP A N 1
ATOM 3417 C CA . ASP A 1 438 ? 2.039 -2.215 15.978 1.00 90.50 438 ASP A CA 1
ATOM 3418 C C . ASP A 1 438 ? 2.584 -3.547 15.416 1.00 90.50 438 ASP A C 1
ATOM 3420 O O . ASP A 1 438 ? 2.049 -4.109 14.463 1.00 90.50 438 ASP A O 1
ATOM 3424 N N . HIS A 1 439 ? 3.675 -4.068 15.990 1.00 92.50 439 HIS A N 1
ATOM 3425 C CA . HIS A 1 439 ? 4.409 -5.217 15.439 1.00 92.50 439 HIS A CA 1
ATOM 3426 C C . HIS A 1 439 ? 3.545 -6.452 15.181 1.00 92.50 439 HIS A C 1
ATOM 3428 O O . HIS A 1 439 ? 3.592 -7.003 14.086 1.00 92.50 439 HIS A O 1
ATOM 3434 N N . ASP A 1 440 ? 2.723 -6.861 16.149 1.00 91.81 440 ASP A N 1
ATOM 3435 C CA . ASP A 1 440 ? 1.857 -8.035 15.982 1.00 91.81 440 ASP A CA 1
ATOM 3436 C C . ASP A 1 440 ? 0.824 -7.828 14.857 1.00 91.81 440 ASP A C 1
ATOM 3438 O O . ASP A 1 440 ? 0.416 -8.790 14.211 1.00 91.81 440 ASP A O 1
ATOM 3442 N N . PHE A 1 441 ? 0.409 -6.581 14.601 1.00 93.44 441 PHE A N 1
ATOM 3443 C CA . PHE A 1 441 ? -0.553 -6.252 13.547 1.00 93.44 441 PHE A CA 1
ATOM 3444 C C . PHE A 1 441 ? 0.088 -6.313 12.163 1.00 93.44 441 PHE A C 1
ATOM 3446 O O . PHE A 1 441 ? -0.508 -6.851 11.233 1.00 93.44 441 PHE A O 1
ATOM 3453 N N . LEU A 1 442 ? 1.319 -5.813 12.035 1.00 95.75 442 LEU A N 1
ATOM 3454 C CA . LEU A 1 442 ? 2.091 -5.934 10.800 1.00 95.75 442 LEU A CA 1
ATOM 3455 C C . LEU A 1 442 ? 2.406 -7.400 10.476 1.00 95.75 442 LEU A C 1
ATOM 3457 O O . LEU A 1 442 ? 2.227 -7.817 9.336 1.00 95.75 442 LEU A O 1
ATOM 3461 N N . VAL A 1 443 ? 2.801 -8.194 11.478 1.00 96.50 443 VAL A N 1
ATOM 3462 C CA . VAL A 1 443 ? 3.026 -9.638 11.301 1.00 96.50 443 VAL A CA 1
ATOM 3463 C C . VAL A 1 443 ? 1.751 -10.321 10.814 1.00 96.50 443 VAL A C 1
ATOM 3465 O O . VAL A 1 443 ? 1.811 -11.038 9.825 1.00 96.50 443 VAL A O 1
ATOM 3468 N N . TYR A 1 444 ? 0.601 -10.040 11.437 1.00 96.00 444 TYR A N 1
ATOM 3469 C CA . TYR A 1 444 ? -0.683 -10.608 11.019 1.00 96.00 444 TYR A CA 1
ATOM 3470 C C . TYR A 1 444 ? -1.002 -10.323 9.546 1.00 96.00 444 TYR A C 1
ATOM 3472 O O . TYR A 1 444 ? -1.233 -11.251 8.782 1.00 96.00 444 TYR A O 1
ATOM 3480 N N . HIS A 1 445 ? -0.969 -9.057 9.122 1.00 96.81 445 HIS A N 1
ATOM 3481 C CA . HIS A 1 445 ? -1.254 -8.712 7.725 1.00 96.81 445 HIS A CA 1
ATOM 3482 C C . HIS A 1 445 ? -0.244 -9.330 6.748 1.00 96.81 445 HIS A C 1
ATOM 3484 O O . HIS A 1 445 ? -0.622 -9.731 5.650 1.00 96.81 445 HIS A O 1
ATOM 3490 N N . GLY A 1 446 ? 1.029 -9.426 7.144 1.00 97.31 446 GLY A N 1
ATOM 3491 C CA . GLY A 1 446 ? 2.044 -10.115 6.354 1.00 97.31 446 GLY A CA 1
ATOM 3492 C C . GLY A 1 446 ? 1.787 -11.620 6.229 1.00 97.31 446 GLY A C 1
ATOM 3493 O O . GLY A 1 446 ? 1.983 -12.171 5.151 1.00 97.31 446 GLY A O 1
ATOM 3494 N N . ASP A 1 447 ? 1.302 -12.272 7.289 1.00 96.31 447 ASP A N 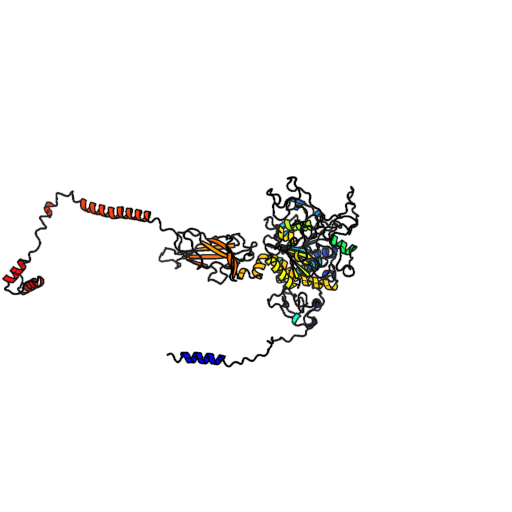1
ATOM 3495 C CA . ASP A 1 447 ? 0.958 -13.697 7.284 1.00 96.31 447 ASP A CA 1
ATOM 3496 C C . ASP A 1 447 ? -0.260 -13.978 6.389 1.00 96.31 447 ASP A C 1
ATOM 3498 O O . ASP A 1 447 ? -0.251 -14.950 5.639 1.00 96.31 447 ASP A O 1
ATOM 3502 N N . GLU A 1 448 ? -1.271 -13.104 6.391 1.00 94.81 448 GLU A N 1
ATOM 3503 C CA . GLU A 1 448 ? -2.423 -13.212 5.481 1.00 94.81 448 GLU A CA 1
ATOM 3504 C C . GLU A 1 448 ? -1.981 -13.115 4.012 1.00 94.81 448 GLU A C 1
ATOM 3506 O O . GLU A 1 448 ? -2.354 -13.944 3.184 1.00 94.81 448 GLU A O 1
ATOM 3511 N N . MET A 1 449 ? -1.106 -12.159 3.684 1.00 96.31 449 MET A N 1
ATOM 3512 C CA . MET A 1 449 ? -0.532 -12.051 2.337 1.00 96.31 449 MET A CA 1
ATOM 3513 C C . MET A 1 449 ? 0.371 -13.244 1.981 1.00 96.31 449 MET A C 1
ATOM 3515 O O . MET A 1 449 ? 0.445 -13.635 0.814 1.00 96.31 449 MET A O 1
ATOM 3519 N N . ALA A 1 450 ? 1.048 -13.840 2.967 1.00 95.38 450 ALA A N 1
ATOM 3520 C CA . ALA A 1 450 ? 1.861 -15.037 2.776 1.00 95.38 450 ALA A CA 1
ATOM 3521 C C . ALA A 1 450 ? 0.998 -16.265 2.458 1.00 95.38 450 ALA A C 1
ATOM 3523 O O . ALA A 1 450 ? 1.388 -17.065 1.613 1.00 95.38 450 ALA A O 1
ATOM 3524 N N . VAL A 1 451 ? -0.192 -16.400 3.056 1.00 92.38 451 VAL A N 1
ATOM 3525 C CA . VAL A 1 451 ? -1.156 -17.455 2.686 1.00 92.38 451 VAL A CA 1
ATOM 3526 C C . VAL A 1 451 ? -1.561 -17.327 1.215 1.00 92.38 451 VAL A C 1
ATOM 3528 O O . VAL A 1 451 ? -1.594 -18.328 0.508 1.00 92.38 451 VAL A O 1
ATOM 3531 N N . MET A 1 452 ? -1.777 -16.100 0.734 1.00 92.81 452 MET A N 1
ATOM 3532 C CA . MET A 1 452 ? -2.200 -15.825 -0.647 1.00 92.81 452 MET A CA 1
ATOM 3533 C C . MET A 1 452 ? -1.106 -16.030 -1.704 1.00 92.81 452 MET A C 1
ATOM 3535 O O . MET A 1 452 ? -1.410 -15.971 -2.886 1.00 92.81 452 MET A O 1
ATOM 3539 N N . THR A 1 453 ? 0.166 -16.189 -1.319 1.00 93.31 453 THR A N 1
ATOM 3540 C CA . THR A 1 453 ? 1.292 -16.192 -2.283 1.00 93.31 453 THR A CA 1
ATOM 3541 C C . THR A 1 453 ? 2.380 -17.216 -2.017 1.00 93.31 453 THR A C 1
ATOM 3543 O O . THR A 1 453 ? 3.249 -17.413 -2.861 1.00 93.31 453 THR A O 1
ATOM 3546 N N . ASN A 1 454 ? 2.378 -17.841 -0.840 1.00 92.56 454 ASN A N 1
ATOM 3547 C CA . ASN A 1 454 ? 3.462 -18.674 -0.324 1.00 92.56 454 ASN A CA 1
ATOM 3548 C C . ASN A 1 454 ? 4.798 -17.925 -0.107 1.00 92.56 454 ASN A C 1
ATOM 3550 O O . ASN A 1 454 ? 5.839 -18.555 0.093 1.00 92.56 454 ASN A O 1
ATOM 3554 N N . TYR A 1 455 ? 4.793 -16.586 -0.132 1.00 96.12 455 TYR A N 1
ATOM 3555 C CA . TYR A 1 455 ? 5.984 -15.776 0.138 1.00 96.12 455 TYR A CA 1
ATOM 3556 C C . TYR A 1 455 ? 6.347 -15.797 1.628 1.00 96.12 455 TYR A C 1
ATOM 3558 O O . TYR A 1 455 ? 5.493 -15.961 2.500 1.00 96.12 455 TYR A O 1
ATOM 3566 N N . GLU A 1 456 ? 7.626 -15.593 1.950 1.00 97.50 456 GLU A N 1
ATOM 3567 C CA . GLU A 1 456 ? 8.075 -15.547 3.344 1.00 97.50 456 GLU A CA 1
ATOM 3568 C C . GLU A 1 456 ? 7.842 -14.150 3.943 1.00 97.50 456 GLU A C 1
ATOM 3570 O O . GLU A 1 456 ? 8.383 -13.149 3.466 1.00 97.50 456 GLU A O 1
ATOM 3575 N N . ASN A 1 457 ? 7.049 -14.083 5.015 1.00 97.88 457 ASN A N 1
ATOM 3576 C CA . ASN A 1 457 ? 6.822 -12.866 5.789 1.00 97.88 457 ASN A CA 1
ATOM 3577 C C . ASN A 1 457 ? 7.939 -12.659 6.822 1.00 97.88 457 ASN A C 1
ATOM 3579 O O . ASN A 1 457 ? 8.084 -13.456 7.753 1.00 97.88 457 ASN A O 1
ATOM 3583 N N . ILE A 1 458 ? 8.723 -11.590 6.675 1.00 96.94 458 ILE A N 1
ATOM 3584 C CA . ILE A 1 458 ? 9.822 -11.257 7.590 1.00 96.94 458 ILE A CA 1
ATOM 3585 C C . ILE A 1 458 ? 9.921 -9.751 7.826 1.00 96.94 458 ILE A C 1
ATOM 3587 O O . ILE A 1 458 ? 9.536 -8.929 6.996 1.00 96.94 458 ILE A O 1
ATOM 3591 N N . GLN A 1 459 ? 10.522 -9.365 8.949 1.00 96.19 459 GLN A N 1
ATOM 3592 C CA . GLN A 1 459 ? 10.890 -7.971 9.159 1.00 96.19 459 GLN A CA 1
ATOM 3593 C C . GLN A 1 459 ? 11.995 -7.575 8.167 1.00 96.19 459 GLN A C 1
ATOM 3595 O O . GLN A 1 459 ? 12.950 -8.324 7.965 1.00 96.19 459 GLN A O 1
ATOM 3600 N N . SER A 1 460 ? 11.911 -6.377 7.583 1.00 94.00 460 SER A N 1
ATOM 3601 C CA . SER A 1 460 ? 12.877 -5.889 6.582 1.00 94.00 460 SER A CA 1
ATOM 3602 C C . SER A 1 460 ? 14.338 -6.023 7.050 1.00 94.00 460 SER A C 1
ATOM 3604 O O . SER A 1 460 ? 15.202 -6.523 6.322 1.00 94.00 460 SER A O 1
ATOM 3606 N N . SER A 1 461 ? 14.619 -5.690 8.315 1.00 91.75 461 SER A N 1
ATOM 3607 C CA . SER A 1 461 ? 15.967 -5.780 8.885 1.00 91.75 461 SER A CA 1
ATOM 3608 C C . SER A 1 461 ? 16.504 -7.205 9.091 1.00 91.75 461 SER A C 1
ATOM 3610 O O . SER A 1 461 ? 17.729 -7.363 9.194 1.00 91.75 461 SER A O 1
ATOM 3612 N N . ASP A 1 462 ? 15.643 -8.232 9.111 1.00 90.56 462 ASP A N 1
ATOM 3613 C CA . ASP A 1 462 ? 16.050 -9.644 9.189 1.00 90.56 462 ASP A CA 1
ATOM 3614 C C . ASP A 1 462 ? 16.671 -10.130 7.871 1.00 90.56 462 ASP A C 1
ATOM 3616 O O . ASP A 1 462 ? 17.547 -11.004 7.884 1.00 90.56 462 ASP A O 1
ATOM 3620 N N . LEU A 1 463 ? 16.287 -9.524 6.740 1.00 87.62 463 LEU A N 1
ATOM 3621 C CA . LEU A 1 463 ? 16.953 -9.734 5.457 1.00 87.62 463 LEU A CA 1
ATOM 3622 C C . LEU A 1 463 ? 18.331 -9.058 5.465 1.00 87.62 463 LEU A C 1
ATOM 3624 O O . LEU A 1 463 ? 19.371 -9.715 5.329 1.00 87.62 463 LEU A O 1
ATOM 3628 N N . TYR A 1 464 ? 18.334 -7.735 5.639 1.00 84.44 464 TYR A N 1
ATOM 3629 C CA . TYR A 1 464 ? 19.501 -6.931 5.992 1.00 84.44 464 TYR A CA 1
ATOM 3630 C C . TYR A 1 464 ? 19.064 -5.522 6.432 1.00 84.44 464 TYR A C 1
ATOM 3632 O O . TYR A 1 464 ? 18.083 -4.998 5.917 1.00 84.44 464 TYR A O 1
ATOM 3640 N N . PRO A 1 465 ? 19.822 -4.845 7.313 1.00 86.50 465 PRO A N 1
ATOM 3641 C CA . PRO A 1 465 ? 19.469 -3.494 7.745 1.00 86.50 465 PRO A CA 1
ATOM 3642 C C . PRO A 1 465 ? 19.525 -2.447 6.617 1.00 86.50 465 PRO A C 1
ATOM 3644 O O . PRO A 1 465 ? 20.518 -2.377 5.878 1.00 86.50 465 PRO A O 1
ATOM 3647 N N . THR A 1 466 ? 18.509 -1.585 6.539 1.00 86.38 466 THR A N 1
ATOM 3648 C CA . THR A 1 466 ? 18.350 -0.498 5.555 1.00 86.38 466 THR A CA 1
ATOM 3649 C C . THR A 1 466 ? 17.988 0.814 6.225 1.00 86.38 466 THR A C 1
ATOM 3651 O O . THR A 1 466 ? 17.121 0.833 7.074 1.00 86.38 466 THR A O 1
ATOM 3654 N N . THR A 1 467 ? 18.608 1.926 5.840 1.00 86.50 467 THR A N 1
ATOM 3655 C CA . THR A 1 467 ? 18.234 3.257 6.346 1.00 86.50 467 THR A CA 1
ATOM 3656 C C . THR A 1 467 ? 17.667 4.121 5.229 1.00 86.50 467 THR A C 1
ATOM 3658 O O . THR A 1 467 ? 18.123 4.021 4.083 1.00 86.50 467 THR A O 1
ATOM 3661 N N . GLY A 1 468 ? 16.694 4.973 5.563 1.00 88.50 468 GLY A N 1
ATOM 3662 C CA . GLY A 1 468 ? 16.019 5.848 4.604 1.00 88.50 468 GLY A CA 1
ATOM 3663 C C . GLY A 1 468 ? 15.220 5.097 3.537 1.00 88.50 468 GLY A C 1
ATOM 3664 O O . GLY A 1 468 ? 15.196 5.538 2.386 1.00 88.50 468 GLY A O 1
ATOM 3665 N N . ASP A 1 469 ? 14.634 3.946 3.874 1.00 93.50 469 ASP A N 1
ATOM 3666 C CA . ASP A 1 469 ? 13.731 3.228 2.974 1.00 93.50 469 ASP A CA 1
ATOM 3667 C C . ASP A 1 469 ? 12.287 3.742 3.067 1.00 93.50 469 ASP A C 1
ATOM 3669 O O . ASP A 1 469 ? 11.888 4.435 4.004 1.00 93.50 469 ASP A O 1
ATOM 3673 N N . PHE A 1 470 ? 11.518 3.423 2.032 1.00 96.81 470 PHE A N 1
ATOM 3674 C CA . PHE A 1 470 ? 10.163 3.911 1.818 1.00 96.81 470 PHE A CA 1
ATOM 3675 C C . PHE A 1 470 ? 9.194 3.499 2.931 1.00 96.81 470 PHE A C 1
ATOM 3677 O O . PHE A 1 470 ? 8.401 4.327 3.382 1.00 96.81 470 PHE A O 1
ATOM 3684 N N . CYS A 1 471 ? 9.254 2.244 3.389 1.00 96.62 471 CYS A N 1
ATOM 3685 C CA . CYS A 1 471 ? 8.297 1.755 4.375 1.00 96.62 471 CYS A CA 1
ATOM 3686 C C . CYS A 1 471 ? 8.612 2.224 5.791 1.00 96.62 471 CYS A C 1
ATOM 3688 O O . CYS A 1 471 ? 7.676 2.545 6.524 1.00 96.62 471 CYS A O 1
ATOM 3690 N N . ASP A 1 472 ? 9.891 2.347 6.151 1.00 95.25 472 ASP A N 1
ATOM 3691 C CA . ASP A 1 472 ? 10.278 2.986 7.409 1.00 95.25 472 ASP A CA 1
ATOM 3692 C C . ASP A 1 472 ? 9.778 4.439 7.470 1.00 95.25 472 ASP A C 1
ATOM 3694 O O . ASP A 1 472 ? 9.232 4.853 8.489 1.00 95.25 472 ASP A O 1
ATOM 3698 N N . TRP A 1 473 ? 9.862 5.198 6.371 1.00 95.19 473 TRP A N 1
ATOM 3699 C CA . TRP A 1 473 ? 9.353 6.575 6.330 1.00 95.19 473 TRP A CA 1
ATOM 3700 C C . TRP A 1 473 ? 7.828 6.664 6.422 1.00 95.19 473 TRP A C 1
ATOM 3702 O O . TRP A 1 473 ? 7.306 7.424 7.237 1.00 95.19 473 TRP A O 1
ATOM 3712 N N . HIS A 1 474 ? 7.098 5.856 5.653 1.00 96.38 474 HIS A N 1
ATOM 3713 C CA . HIS A 1 474 ? 5.635 5.848 5.713 1.00 96.38 474 HIS A CA 1
ATOM 3714 C C . HIS A 1 474 ? 5.097 5.417 7.081 1.00 96.38 474 HIS A C 1
ATOM 3716 O O . HIS A 1 474 ? 4.176 6.043 7.609 1.00 96.38 474 HIS A O 1
ATOM 3722 N N . TYR A 1 475 ? 5.681 4.381 7.684 1.00 95.06 475 TYR A N 1
ATOM 3723 C CA . TYR A 1 475 ? 5.249 3.923 8.999 1.00 95.06 475 TYR A CA 1
ATOM 3724 C C . TYR A 1 475 ? 5.693 4.886 10.109 1.00 95.06 475 TYR A C 1
ATOM 3726 O O . TYR A 1 475 ? 4.883 5.247 10.958 1.00 95.06 475 TYR A O 1
ATOM 3734 N N . GLY A 1 476 ? 6.948 5.342 10.090 1.00 91.44 476 GLY A N 1
ATOM 3735 C CA . GLY A 1 476 ? 7.518 6.169 11.154 1.00 91.44 476 GLY A CA 1
ATOM 3736 C C . GLY A 1 476 ? 7.054 7.620 11.175 1.00 91.44 476 GLY A C 1
ATOM 3737 O O . GLY A 1 476 ? 6.855 8.162 12.258 1.00 91.44 476 GLY A O 1
ATOM 3738 N N . VAL A 1 477 ? 6.836 8.238 10.010 1.00 90.50 477 VAL A N 1
ATOM 3739 C CA . VAL A 1 477 ? 6.413 9.648 9.915 1.00 90.50 477 VAL A CA 1
ATOM 3740 C C . VAL A 1 477 ? 4.896 9.778 9.796 1.00 90.50 477 VAL A C 1
ATOM 3742 O O . VAL A 1 477 ? 4.300 10.683 10.379 1.00 90.50 477 VAL A O 1
ATOM 3745 N N . HIS A 1 478 ? 4.247 8.876 9.055 1.00 91.38 478 HIS A N 1
ATOM 3746 C CA . HIS A 1 478 ? 2.836 9.024 8.679 1.00 91.38 478 HIS A CA 1
ATOM 3747 C C . HIS A 1 478 ? 1.894 8.000 9.327 1.00 91.38 478 HIS A C 1
ATOM 3749 O O . HIS A 1 478 ? 0.684 8.080 9.114 1.00 91.38 478 HIS A O 1
ATOM 3755 N N . ASN A 1 479 ? 2.403 7.075 10.153 1.00 90.69 479 ASN A N 1
ATOM 3756 C CA . ASN A 1 479 ? 1.630 5.968 10.737 1.00 90.69 479 ASN A CA 1
ATOM 3757 C C . ASN A 1 479 ? 0.871 5.141 9.681 1.00 90.69 479 ASN A C 1
ATOM 3759 O O . ASN A 1 479 ? -0.203 4.595 9.954 1.00 90.69 479 ASN A O 1
ATOM 3763 N N . SER A 1 480 ? 1.413 5.060 8.467 1.00 93.62 480 SER A N 1
ATOM 3764 C CA . SER A 1 480 ? 0.854 4.250 7.392 1.00 93.62 480 SER A CA 1
ATOM 3765 C C . SER A 1 480 ? 1.342 2.808 7.516 1.00 93.62 480 SER A C 1
ATOM 3767 O O . SER A 1 480 ? 2.538 2.555 7.664 1.00 93.62 480 SER A O 1
ATOM 3769 N N . TYR A 1 481 ? 0.436 1.839 7.403 1.00 96.19 481 TYR A N 1
ATOM 3770 C CA . TYR A 1 481 ? 0.804 0.425 7.365 1.00 96.19 481 TYR A CA 1
ATOM 3771 C C . TYR A 1 481 ? 1.462 0.134 6.018 1.00 96.19 481 TYR A C 1
ATOM 3773 O O . TYR A 1 481 ? 0.781 0.097 4.994 1.00 96.19 481 TYR A O 1
ATOM 3781 N N . CYS A 1 482 ? 2.788 -0.018 6.023 1.00 97.50 482 CYS A N 1
ATOM 3782 C CA . CYS A 1 482 ? 3.573 -0.204 4.810 1.00 97.50 482 CYS A CA 1
ATOM 3783 C C . CYS A 1 482 ? 4.147 -1.609 4.703 1.00 97.50 482 CYS A C 1
ATOM 3785 O O . CYS A 1 482 ? 4.731 -2.111 5.663 1.00 97.50 482 CYS A O 1
ATOM 3787 N N . PHE A 1 483 ? 4.039 -2.197 3.512 1.00 98.50 483 PHE A N 1
ATOM 3788 C CA . PHE A 1 483 ? 4.704 -3.450 3.173 1.00 98.50 483 PHE A CA 1
ATOM 3789 C C . PHE A 1 483 ? 5.478 -3.310 1.869 1.00 98.50 483 PHE A C 1
ATOM 3791 O O . PHE A 1 483 ? 5.013 -2.684 0.914 1.00 98.50 483 PHE A O 1
ATOM 3798 N N . THR A 1 484 ? 6.663 -3.914 1.839 1.00 98.31 484 THR A N 1
ATOM 3799 C CA . THR A 1 484 ? 7.451 -4.100 0.624 1.00 98.31 484 THR A CA 1
ATOM 3800 C C . THR A 1 484 ? 7.366 -5.554 0.187 1.00 98.31 484 THR A C 1
ATOM 3802 O O . THR A 1 484 ? 7.693 -6.446 0.960 1.00 98.31 484 THR A O 1
ATOM 3805 N N . MET A 1 485 ? 6.952 -5.796 -1.051 1.00 97.88 485 MET A N 1
ATOM 3806 C CA . MET A 1 485 ? 6.880 -7.136 -1.622 1.00 97.88 485 MET A CA 1
ATOM 3807 C C . MET A 1 485 ? 8.023 -7.354 -2.610 1.00 97.88 485 MET A C 1
ATOM 3809 O O . MET A 1 485 ? 8.145 -6.610 -3.576 1.00 97.88 485 MET A O 1
ATOM 3813 N N . GLU A 1 486 ? 8.854 -8.368 -2.386 1.00 98.06 486 GLU A N 1
ATOM 3814 C CA . GLU A 1 486 ? 9.959 -8.748 -3.273 1.00 98.06 486 GLU A CA 1
ATOM 3815 C C . GLU A 1 486 ? 9.491 -9.861 -4.217 1.00 98.06 486 GLU A C 1
ATOM 3817 O O . GLU A 1 486 ? 9.575 -11.043 -3.894 1.00 98.06 486 GLU A O 1
ATOM 3822 N N . ILE A 1 487 ? 8.974 -9.486 -5.385 1.00 97.75 487 ILE A N 1
ATOM 3823 C CA . ILE A 1 487 ? 8.304 -10.393 -6.323 1.00 97.75 487 ILE A CA 1
ATOM 3824 C C . ILE A 1 487 ? 9.296 -11.327 -7.019 1.00 97.75 487 ILE A C 1
ATOM 3826 O O . ILE A 1 487 ? 10.337 -10.884 -7.512 1.00 97.75 487 ILE A O 1
ATOM 3830 N N . GLY A 1 488 ? 8.918 -12.599 -7.140 1.00 94.00 488 GLY A N 1
ATOM 3831 C CA . GLY A 1 488 ? 9.609 -13.572 -7.978 1.00 94.00 488 GLY A CA 1
ATOM 3832 C C . GLY A 1 488 ? 11.051 -13.847 -7.551 1.00 94.00 488 GLY A C 1
ATOM 3833 O O . GLY A 1 488 ? 11.480 -13.581 -6.424 1.00 94.00 488 GLY A O 1
ATOM 3834 N N . ASN A 1 489 ? 11.829 -14.382 -8.488 1.00 92.88 489 ASN A N 1
ATOM 3835 C CA . ASN A 1 489 ? 13.148 -14.970 -8.263 1.00 92.88 489 ASN A CA 1
ATOM 3836 C C . ASN A 1 489 ? 14.279 -14.326 -9.089 1.00 92.88 489 ASN A C 1
ATOM 3838 O O . ASN A 1 489 ? 15.466 -14.662 -8.902 1.00 92.88 489 ASN A O 1
ATOM 3842 N N . ASN A 1 490 ? 13.939 -13.416 -10.002 1.00 96.31 490 ASN A N 1
ATOM 3843 C CA . ASN A 1 490 ? 14.847 -12.651 -10.849 1.00 96.31 490 ASN A CA 1
ATOM 3844 C C . ASN A 1 490 ? 14.409 -11.179 -10.940 1.00 96.31 490 ASN A C 1
ATOM 3846 O O . ASN A 1 490 ? 13.250 -10.840 -10.754 1.00 96.31 490 ASN A O 1
ATOM 3850 N N . PHE A 1 491 ? 15.347 -10.295 -11.289 1.00 97.12 491 PHE A N 1
ATOM 3851 C CA . PHE A 1 491 ? 15.016 -8.905 -11.636 1.00 97.12 491 PHE A CA 1
ATOM 3852 C C . PHE A 1 491 ? 14.315 -8.831 -13.004 1.00 97.12 491 PHE A C 1
ATOM 3854 O O . PHE A 1 491 ? 13.392 -8.046 -13.208 1.00 97.12 491 PHE A O 1
ATOM 3861 N N . HIS A 1 492 ? 14.750 -9.695 -13.926 1.00 97.12 492 HIS A N 1
ATOM 3862 C CA . HIS A 1 492 ? 14.183 -9.856 -15.260 1.00 97.12 492 HIS A CA 1
ATOM 3863 C C . HIS A 1 492 ? 13.710 -11.302 -15.419 1.00 97.12 492 HIS A C 1
ATOM 3865 O O . HIS A 1 492 ? 14.527 -12.182 -15.722 1.00 97.12 492 HIS A O 1
ATOM 3871 N N . GLU A 1 493 ? 12.425 -11.545 -15.171 1.00 95.75 493 GLU A N 1
ATOM 3872 C CA . GLU A 1 493 ? 11.810 -12.860 -15.363 1.00 95.75 493 GLU A CA 1
ATOM 3873 C C . GLU A 1 493 ? 11.697 -13.197 -16.850 1.00 95.75 493 GLU A C 1
ATOM 3875 O O . GLU A 1 493 ? 11.785 -12.328 -17.728 1.00 95.75 493 GLU A O 1
ATOM 3880 N N . HIS A 1 494 ? 11.579 -14.489 -17.153 1.00 94.94 494 HIS A N 1
ATOM 3881 C CA . HIS A 1 494 ? 11.359 -14.895 -18.530 1.00 94.94 494 HIS A CA 1
ATOM 3882 C C . HIS A 1 494 ? 9.947 -14.458 -18.962 1.00 94.94 494 HIS A C 1
ATOM 3884 O O . HIS A 1 494 ? 9.027 -14.542 -18.156 1.00 94.94 494 HIS A O 1
ATOM 3890 N N . PRO A 1 495 ? 9.732 -14.033 -20.222 1.00 91.75 495 PRO A N 1
ATOM 3891 C CA . PRO A 1 495 ? 8.408 -13.608 -20.685 1.00 91.75 495 PRO A CA 1
ATOM 3892 C C . PRO A 1 495 ? 7.290 -14.642 -20.528 1.00 91.75 495 PRO A C 1
ATOM 3894 O O . PRO A 1 495 ? 6.130 -14.263 -20.470 1.00 91.75 495 PRO A O 1
ATOM 3897 N N . ASP A 1 496 ? 7.655 -15.925 -20.459 1.00 91.50 4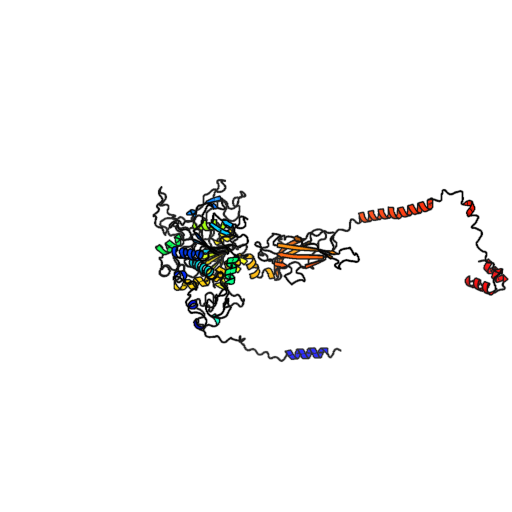96 ASP A N 1
ATOM 3898 C CA . ASP A 1 496 ? 6.717 -17.034 -20.244 1.00 91.50 496 ASP A CA 1
ATOM 3899 C C . ASP A 1 496 ? 6.195 -17.108 -18.791 1.00 91.50 496 ASP A C 1
ATOM 3901 O O . ASP A 1 496 ? 5.282 -17.882 -18.547 1.00 91.50 496 ASP A O 1
ATOM 3905 N N . ASP A 1 497 ? 6.781 -16.349 -17.852 1.00 92.69 497 ASP A N 1
ATOM 3906 C CA . ASP A 1 497 ? 6.430 -16.369 -16.423 1.00 92.69 497 ASP A CA 1
ATOM 3907 C C . ASP A 1 497 ? 5.754 -15.054 -15.957 1.00 92.69 497 ASP A C 1
ATOM 3909 O O . ASP A 1 497 ? 5.332 -14.946 -14.807 1.00 92.69 497 ASP A O 1
ATOM 3913 N N . ILE A 1 498 ? 5.700 -14.016 -16.808 1.00 94.38 498 ILE A N 1
ATOM 3914 C CA . ILE A 1 498 ? 5.255 -12.663 -16.413 1.00 94.38 498 ILE A CA 1
ATOM 3915 C C . ILE A 1 498 ? 3.783 -12.668 -15.998 1.00 94.38 498 ILE A C 1
ATOM 3917 O O . ILE A 1 498 ? 3.439 -12.110 -14.963 1.00 94.38 498 ILE A O 1
ATOM 3921 N N . ASP A 1 499 ? 2.926 -13.273 -16.810 1.00 92.75 499 ASP A N 1
ATOM 3922 C CA . ASP A 1 499 ? 1.483 -13.375 -16.604 1.00 92.75 499 ASP A CA 1
ATOM 3923 C C . ASP A 1 499 ? 1.134 -14.124 -15.314 1.00 92.75 499 ASP A C 1
ATOM 3925 O O . ASP A 1 499 ? 0.418 -13.583 -14.468 1.00 92.75 499 ASP A O 1
ATOM 3929 N N . HIS A 1 500 ? 1.712 -15.307 -15.119 1.00 91.44 500 HIS A N 1
ATOM 3930 C CA . HIS A 1 500 ? 1.529 -16.117 -13.923 1.00 91.44 500 HIS A CA 1
ATOM 3931 C C . HIS A 1 500 ? 1.988 -15.368 -12.663 1.00 91.44 500 HIS A C 1
ATOM 3933 O O . HIS A 1 500 ? 1.217 -15.221 -11.714 1.00 91.44 500 HIS A O 1
ATOM 3939 N N . ILE A 1 501 ? 3.205 -14.807 -12.663 1.00 94.56 501 ILE A N 1
ATOM 3940 C CA . ILE A 1 501 ? 3.707 -14.037 -11.513 1.00 94.56 501 ILE A CA 1
ATOM 3941 C C . ILE A 1 501 ? 2.841 -12.788 -11.286 1.00 94.56 501 ILE A C 1
ATOM 3943 O O . ILE A 1 501 ? 2.595 -12.404 -10.142 1.00 94.56 501 ILE A O 1
ATOM 3947 N N . SER A 1 502 ? 2.346 -12.144 -12.345 1.00 95.06 502 SER A N 1
ATOM 3948 C CA . SER A 1 502 ? 1.436 -11.007 -12.219 1.00 95.06 502 SER A CA 1
ATOM 3949 C C . SER A 1 502 ? 0.129 -11.377 -11.519 1.00 95.06 502 SER A C 1
ATOM 3951 O O . SER A 1 502 ? -0.290 -10.620 -10.644 1.00 95.06 502 SER A O 1
ATOM 3953 N N . VAL A 1 503 ? -0.486 -12.514 -11.860 1.00 92.19 503 VAL A N 1
ATOM 3954 C CA . VAL A 1 503 ? -1.731 -12.995 -11.232 1.00 92.19 503 VAL A CA 1
ATOM 3955 C C . VAL A 1 503 ? -1.502 -13.407 -9.780 1.00 92.19 503 VAL A C 1
ATOM 3957 O O . VAL A 1 503 ? -2.211 -12.906 -8.911 1.00 92.19 503 VAL A O 1
ATOM 3960 N N . LEU A 1 504 ? -0.446 -14.180 -9.496 1.00 92.94 504 LEU A N 1
ATOM 3961 C CA . LEU A 1 504 ? -0.092 -14.635 -8.142 1.00 92.94 504 LEU A CA 1
ATOM 3962 C C . LEU A 1 504 ? -0.043 -13.485 -7.118 1.00 92.94 504 LEU A C 1
ATOM 3964 O O . LEU A 1 504 ? -0.380 -13.647 -5.953 1.00 92.94 504 LEU A O 1
ATOM 3968 N N . ASN A 1 505 ? 0.374 -12.286 -7.535 1.00 95.75 505 ASN A N 1
ATOM 3969 C CA . ASN A 1 505 ? 0.534 -11.141 -6.633 1.00 95.75 505 ASN A CA 1
ATOM 3970 C C . ASN A 1 505 ? -0.736 -10.262 -6.515 1.00 95.75 505 ASN A C 1
ATOM 3972 O O . ASN A 1 505 ? -0.700 -9.199 -5.881 1.00 95.75 505 ASN A O 1
ATOM 3976 N N . MET A 1 506 ? -1.869 -10.665 -7.105 1.00 94.81 506 MET A N 1
ATOM 3977 C CA . MET A 1 506 ? -3.122 -9.897 -7.051 1.00 94.81 506 MET A CA 1
ATOM 3978 C C . MET A 1 506 ? -3.825 -9.991 -5.699 1.00 94.81 506 MET A C 1
ATOM 3980 O O . MET A 1 506 ? -4.323 -8.965 -5.228 1.00 94.81 506 MET A O 1
ATOM 3984 N N . GLY A 1 507 ? -3.787 -11.146 -5.032 1.00 93.69 507 GLY A N 1
ATOM 3985 C CA . GLY A 1 507 ? -4.378 -11.321 -3.700 1.00 93.69 507 GLY A CA 1
ATOM 3986 C C . GLY A 1 507 ? -3.877 -10.300 -2.678 1.00 93.69 507 GLY A C 1
ATOM 3987 O O . GLY A 1 507 ? -4.674 -9.487 -2.200 1.00 93.69 507 GLY A O 1
ATOM 3988 N N . PRO A 1 508 ? -2.557 -10.219 -2.429 1.00 96.31 508 PRO A N 1
ATOM 3989 C CA . PRO A 1 508 ? -1.969 -9.196 -1.564 1.00 96.31 508 PRO A CA 1
ATOM 3990 C C . PRO A 1 508 ? -2.327 -7.767 -1.979 1.00 96.31 508 PRO A C 1
ATOM 3992 O O . PRO A 1 508 ? -2.584 -6.913 -1.134 1.00 96.31 508 PRO A O 1
ATOM 3995 N N . THR A 1 509 ? -2.391 -7.496 -3.285 1.00 96.62 509 THR A N 1
ATOM 3996 C CA . THR A 1 509 ? -2.721 -6.163 -3.802 1.00 96.62 509 THR A CA 1
ATOM 3997 C C . THR A 1 509 ? -4.141 -5.745 -3.417 1.00 96.62 509 THR A C 1
ATOM 3999 O O . THR A 1 509 ? -4.343 -4.651 -2.882 1.00 96.62 509 THR A O 1
ATOM 4002 N N . PHE A 1 510 ? -5.132 -6.607 -3.658 1.00 96.69 510 PHE A N 1
ATOM 4003 C CA . PHE A 1 510 ? -6.515 -6.326 -3.277 1.00 96.69 510 PHE A CA 1
ATOM 4004 C C . PHE A 1 510 ? -6.709 -6.341 -1.760 1.00 96.69 510 PHE A C 1
ATOM 4006 O O . PHE A 1 510 ? -7.427 -5.482 -1.244 1.00 96.69 510 PHE A O 1
ATOM 4013 N N . TYR A 1 511 ? -6.026 -7.235 -1.044 1.00 96.06 511 TYR A N 1
ATOM 4014 C CA . TYR A 1 511 ? -6.027 -7.274 0.416 1.00 96.06 511 TYR A CA 1
ATOM 4015 C C . TYR A 1 511 ? -5.572 -5.939 1.013 1.00 96.06 511 TYR A C 1
ATOM 4017 O O . TYR A 1 511 ? -6.262 -5.364 1.853 1.00 96.06 511 TYR A O 1
ATOM 4025 N N . MET A 1 512 ? -4.467 -5.373 0.521 1.00 96.81 512 MET A N 1
ATOM 4026 C CA . MET A 1 512 ? -3.957 -4.081 0.989 1.00 96.81 512 MET A CA 1
ATOM 4027 C C . MET A 1 512 ? -4.947 -2.931 0.748 1.00 96.81 512 MET A C 1
ATOM 4029 O O . MET A 1 512 ? -5.106 -2.052 1.598 1.00 96.81 512 MET A O 1
ATOM 4033 N N . VAL A 1 513 ? -5.677 -2.955 -0.371 1.00 97.12 513 VAL A N 1
ATOM 4034 C CA . VAL A 1 513 ? -6.767 -1.999 -0.639 1.00 97.12 513 VAL A CA 1
ATOM 4035 C C . VAL A 1 513 ? -7.945 -2.210 0.317 1.00 97.12 513 VAL A C 1
ATOM 4037 O O . VAL A 1 513 ? -8.556 -1.247 0.798 1.00 97.12 513 VAL A O 1
ATOM 4040 N N . GLU A 1 514 ? -8.279 -3.464 0.606 1.00 94.31 514 GLU A N 1
ATOM 4041 C CA . GLU A 1 514 ? -9.364 -3.817 1.508 1.00 94.31 514 GLU A CA 1
ATOM 4042 C C . GLU A 1 514 ? -9.080 -3.338 2.933 1.00 94.31 514 GLU A C 1
ATOM 4044 O O . GLU A 1 514 ? -9.921 -2.647 3.521 1.00 94.31 514 GLU A O 1
ATOM 4049 N N . VAL A 1 515 ? -7.896 -3.643 3.469 1.00 93.62 515 VAL A N 1
ATOM 4050 C CA . VAL A 1 515 ? -7.552 -3.355 4.868 1.00 93.62 515 VAL A CA 1
ATOM 4051 C C . VAL A 1 515 ? -7.310 -1.879 5.162 1.00 93.62 515 VAL A C 1
ATOM 4053 O O . VAL A 1 515 ? -7.240 -1.495 6.326 1.00 93.62 515 VAL A O 1
ATOM 4056 N N . ALA A 1 516 ? -7.253 -1.032 4.135 1.00 93.25 516 ALA A N 1
ATOM 4057 C CA . ALA A 1 516 ? -7.037 0.401 4.287 1.00 93.25 516 ALA A CA 1
ATOM 4058 C C . ALA A 1 516 ? -8.137 1.153 5.053 1.00 93.25 516 ALA A C 1
ATOM 4060 O O . ALA A 1 516 ? -7.898 2.278 5.487 1.00 93.25 516 ALA A O 1
ATOM 4061 N N . ASP A 1 517 ? -9.325 0.570 5.255 1.00 88.12 517 ASP A N 1
ATOM 4062 C CA . ASP A 1 517 ? -10.338 1.193 6.118 1.00 88.12 517 ASP A CA 1
ATOM 4063 C C . ASP A 1 517 ? -9.891 1.328 7.571 1.00 88.12 517 ASP A C 1
ATOM 4065 O O . ASP A 1 517 ? -10.047 2.394 8.175 1.00 88.12 517 ASP A O 1
ATOM 4069 N N . ASP A 1 518 ? -9.351 0.255 8.134 1.00 86.81 518 ASP A N 1
ATOM 4070 C CA . ASP A 1 518 ? -8.844 0.219 9.495 1.00 86.81 518 ASP A CA 1
ATOM 4071 C C . ASP A 1 518 ? -7.929 -1.009 9.687 1.00 86.81 518 ASP A C 1
ATOM 4073 O O . ASP A 1 518 ? -8.385 -2.043 10.193 1.00 86.81 518 ASP A O 1
ATOM 4077 N N . PRO A 1 519 ? -6.644 -0.928 9.286 1.00 89.75 519 PRO A N 1
ATOM 4078 C CA . PRO A 1 519 ? -5.743 -2.082 9.319 1.00 89.75 519 PRO A CA 1
ATOM 4079 C C . PRO A 1 519 ? -5.553 -2.596 10.751 1.00 89.75 519 PRO A C 1
ATOM 4081 O O . PRO A 1 519 ? -5.780 -3.770 11.040 1.00 89.75 519 PRO A O 1
ATOM 4084 N N . ALA A 1 520 ? -5.299 -1.688 11.696 1.00 86.25 520 ALA A N 1
ATOM 4085 C CA . ALA A 1 520 ? -5.165 -2.022 13.111 1.00 86.25 520 ALA A CA 1
ATOM 4086 C C . ALA A 1 520 ? -6.405 -2.750 13.661 1.00 86.25 520 ALA A C 1
ATOM 4088 O O . ALA A 1 520 ? -6.284 -3.729 14.400 1.00 86.25 520 ALA A O 1
ATOM 4089 N N . PHE A 1 521 ? -7.613 -2.302 13.300 1.00 82.19 521 PHE A N 1
ATOM 4090 C CA . PHE A 1 521 ? -8.837 -2.987 13.711 1.00 82.19 521 PHE A CA 1
ATOM 4091 C C . PHE A 1 521 ? -8.934 -4.393 13.127 1.00 82.19 521 PHE A C 1
ATOM 4093 O O . PHE A 1 521 ? -9.248 -5.332 13.855 1.00 82.19 521 PHE A O 1
ATOM 4100 N N . ARG A 1 522 ? -8.668 -4.558 11.830 1.00 86.44 522 ARG A N 1
ATOM 4101 C CA . ARG A 1 522 ? -8.725 -5.875 11.187 1.00 86.44 522 ARG A CA 1
ATOM 4102 C C . ARG A 1 522 ? -7.763 -6.857 11.847 1.00 86.44 522 ARG A C 1
ATOM 4104 O O . ARG A 1 522 ? -8.178 -7.969 12.161 1.00 86.44 522 ARG A O 1
ATOM 4111 N N . ALA A 1 523 ? -6.553 -6.414 12.191 1.00 89.56 523 ALA A N 1
ATOM 4112 C CA . ALA A 1 523 ? -5.600 -7.229 12.936 1.00 89.56 523 ALA A CA 1
ATOM 4113 C C . ALA A 1 523 ? -6.082 -7.606 14.347 1.00 89.56 523 ALA A C 1
ATOM 4115 O O . ALA A 1 523 ? -5.907 -8.745 14.776 1.00 89.56 523 ALA A O 1
ATOM 4116 N N . VAL A 1 524 ? -6.737 -6.692 15.075 1.00 84.62 524 VAL A N 1
ATOM 4117 C CA . VAL A 1 524 ? -7.326 -6.993 16.396 1.00 84.62 524 VAL A CA 1
ATOM 4118 C C . VAL A 1 524 ? -8.320 -8.157 16.317 1.00 84.62 524 VAL A C 1
ATOM 4120 O O . VAL A 1 524 ? -8.314 -9.010 17.205 1.00 84.62 524 VAL A O 1
ATOM 4123 N N . PHE A 1 525 ? -9.148 -8.201 15.270 1.00 83.88 525 PHE A N 1
ATOM 4124 C CA . PHE A 1 525 ? -10.131 -9.270 15.059 1.00 83.88 525 PHE A CA 1
ATOM 4125 C C . PHE A 1 525 ? -9.489 -10.555 14.550 1.00 83.88 525 PHE A C 1
ATOM 4127 O O . PHE A 1 525 ? -9.775 -11.623 15.085 1.00 83.88 525 PHE A O 1
ATOM 4134 N N . GLY A 1 526 ? -8.586 -10.458 13.573 1.00 84.81 526 GLY A N 1
ATOM 4135 C CA . GLY A 1 526 ? -7.867 -11.615 13.038 1.00 84.81 526 GLY A CA 1
ATOM 4136 C C . GLY A 1 526 ? -7.044 -12.348 14.098 1.00 84.81 526 GLY A C 1
ATOM 4137 O O . GLY A 1 526 ? -7.005 -13.574 14.135 1.00 84.81 526 GLY A O 1
ATOM 4138 N N . LEU A 1 527 ? -6.470 -11.605 15.049 1.00 87.38 527 LEU A N 1
ATOM 4139 C CA . LEU A 1 527 ? -5.724 -12.160 16.181 1.00 87.38 527 LEU A CA 1
ATOM 4140 C C . LEU A 1 527 ? -6.617 -12.595 17.362 1.00 87.38 527 LEU A C 1
ATOM 4142 O O . LEU A 1 527 ? -6.096 -13.017 18.397 1.00 87.38 527 LEU A O 1
ATOM 4146 N N . GLY A 1 528 ? -7.946 -12.469 17.252 1.00 84.12 528 GLY A N 1
ATOM 4147 C CA . GLY A 1 528 ? -8.901 -12.822 18.310 1.00 84.12 528 GLY A CA 1
ATOM 4148 C C . GLY A 1 528 ? -8.728 -12.007 19.599 1.00 84.12 528 GLY A C 1
ATOM 4149 O O . GLY A 1 528 ? -9.041 -12.477 20.699 1.00 84.12 528 GLY A O 1
ATOM 4150 N N . MET A 1 529 ? -8.187 -10.787 19.506 1.00 83.81 529 MET A N 1
ATOM 4151 C CA . MET A 1 529 ? -7.924 -9.952 20.679 1.00 83.81 529 MET A CA 1
ATOM 4152 C C . MET A 1 529 ? -9.208 -9.430 21.321 1.00 83.81 529 MET A C 1
ATOM 4154 O O . MET A 1 529 ? -9.200 -9.131 22.514 1.00 83.81 529 MET A O 1
ATOM 4158 N N . ASP A 1 530 ? -10.293 -9.271 20.569 1.00 80.25 530 ASP A N 1
ATOM 4159 C CA . ASP A 1 530 ? -11.603 -8.859 21.077 1.00 80.25 530 ASP A CA 1
ATOM 4160 C C . ASP A 1 530 ? -12.284 -9.969 21.899 1.00 80.25 530 ASP A C 1
ATOM 4162 O O . ASP A 1 530 ? -13.002 -9.672 22.856 1.00 80.25 530 ASP A O 1
ATOM 4166 N N . GLU A 1 531 ? -11.983 -11.240 21.616 1.00 84.00 531 GLU A N 1
ATOM 4167 C CA . GLU A 1 531 ? -12.569 -12.394 22.312 1.00 84.00 531 GLU A CA 1
ATOM 4168 C C . GLU A 1 531 ? -12.049 -12.586 23.745 1.00 84.00 531 GLU A C 1
ATOM 4170 O O . GLU A 1 531 ? -12.729 -13.173 24.592 1.00 84.00 531 GLU A O 1
ATOM 4175 N N . VAL A 1 532 ? -10.836 -12.106 24.040 1.00 85.94 532 VAL A N 1
ATOM 4176 C CA . VAL A 1 532 ? -10.187 -12.280 25.355 1.00 85.94 532 VAL A CA 1
ATOM 4177 C C . VAL A 1 532 ? -10.449 -11.125 26.325 1.00 85.94 532 VAL A C 1
ATOM 4179 O O . VAL A 1 532 ? -10.170 -11.238 27.528 1.00 85.94 532 VAL A O 1
ATOM 4182 N N . GLN A 1 533 ? -10.984 -10.013 25.821 1.00 89.06 533 GLN A N 1
ATOM 4183 C CA . GLN A 1 533 ? -11.262 -8.796 26.580 1.00 89.06 533 GLN A CA 1
ATOM 4184 C C . GLN A 1 533 ? -12.586 -8.888 27.336 1.00 89.06 533 GLN A C 1
ATOM 4186 O O . GLN A 1 533 ? -13.493 -9.639 26.983 1.00 89.06 533 GLN A O 1
ATOM 4191 N N . TRP A 1 534 ? -12.720 -8.115 28.416 1.00 89.19 534 TRP A N 1
ATOM 4192 C CA . TRP A 1 534 ? -13.955 -8.123 29.198 1.00 89.19 534 TRP A CA 1
ATOM 4193 C C . TRP A 1 53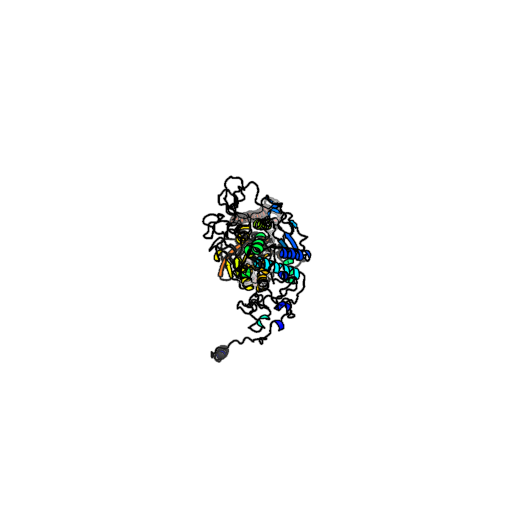4 ? -14.196 -6.827 29.967 1.00 89.19 534 TRP A C 1
ATOM 4195 O O . TRP A 1 534 ? -13.278 -6.159 30.447 1.00 89.19 534 TRP A O 1
ATOM 4205 N N . MET A 1 535 ? -15.479 -6.508 30.151 1.00 89.75 535 MET A N 1
ATOM 4206 C CA . MET A 1 535 ? -15.954 -5.391 30.968 1.00 89.75 535 MET A CA 1
ATOM 4207 C C . MET A 1 535 ? -16.422 -5.872 32.341 1.00 89.75 535 MET A C 1
ATOM 4209 O O . MET A 1 535 ? -17.030 -6.936 32.476 1.00 89.75 535 MET A O 1
ATOM 4213 N N . GLN A 1 536 ? -16.167 -5.082 33.385 1.00 88.88 536 GLN A N 1
ATOM 4214 C CA . GLN A 1 536 ? -16.536 -5.445 34.748 1.00 88.88 536 GLN A CA 1
ATOM 4215 C C . GLN A 1 536 ? -18.052 -5.658 34.900 1.00 88.88 536 GLN A C 1
ATOM 4217 O O . GLN A 1 536 ? -18.877 -4.771 34.653 1.00 88.88 536 GLN A O 1
ATOM 4222 N N . SER A 1 537 ? -18.420 -6.854 35.366 1.00 87.62 537 SER A N 1
ATOM 4223 C CA . SER A 1 537 ? -19.817 -7.221 35.602 1.00 87.62 537 SER A CA 1
ATOM 4224 C C . SER A 1 537 ? -20.421 -6.476 36.806 1.00 87.62 537 SER A C 1
ATOM 4226 O O . SER A 1 537 ? -19.705 -6.156 37.765 1.00 87.62 537 SER A O 1
ATOM 4228 N N . PRO A 1 538 ? -21.757 -6.280 36.846 1.00 87.62 538 PRO A N 1
ATOM 4229 C CA . PRO A 1 538 ? -22.436 -5.571 37.935 1.00 87.62 538 PRO A CA 1
ATOM 4230 C C . PRO A 1 538 ? -22.149 -6.096 39.343 1.00 87.62 538 PRO A C 1
ATOM 4232 O O . PRO A 1 538 ? -22.248 -5.352 40.316 1.00 87.62 538 PRO A O 1
ATOM 4235 N N . THR A 1 539 ? -21.826 -7.384 39.475 1.00 86.25 539 THR A N 1
ATOM 4236 C CA . THR A 1 539 ? -21.541 -8.022 40.766 1.00 86.25 539 THR A CA 1
ATOM 4237 C C . THR A 1 539 ? -20.152 -7.712 41.308 1.00 86.25 539 THR A C 1
ATOM 4239 O O . THR A 1 539 ? -19.944 -7.845 42.514 1.00 86.25 539 THR A O 1
ATOM 4242 N N . ASN A 1 540 ? -19.221 -7.312 40.440 1.00 86.19 540 ASN A N 1
ATOM 4243 C CA . ASN A 1 540 ? -17.828 -7.054 40.797 1.00 86.19 540 ASN A CA 1
ATOM 4244 C C . ASN A 1 540 ? -17.524 -5.560 40.991 1.00 86.19 540 ASN A C 1
ATOM 4246 O O . ASN A 1 540 ? -16.476 -5.237 41.543 1.00 86.19 540 ASN A O 1
ATOM 4250 N N . ILE A 1 541 ? -18.439 -4.662 40.610 1.00 87.50 541 ILE A N 1
ATOM 4251 C CA . ILE A 1 541 ? -18.267 -3.215 40.789 1.00 87.50 541 ILE A CA 1
ATOM 4252 C C . ILE A 1 541 ? -18.343 -2.841 42.274 1.00 87.50 541 ILE A C 1
ATOM 4254 O O . ILE A 1 541 ? -19.356 -3.055 42.950 1.00 87.50 541 ILE A O 1
ATOM 4258 N N . THR A 1 542 ? -17.293 -2.194 42.779 1.00 85.56 542 THR A N 1
ATOM 4259 C CA . THR A 1 542 ? -17.287 -1.587 44.114 1.00 85.56 542 THR A CA 1
ATOM 4260 C C . THR A 1 542 ? -17.731 -0.131 44.043 1.00 85.56 542 THR A C 1
ATOM 4262 O O . THR A 1 542 ? -17.002 0.726 43.555 1.00 85.56 542 THR A O 1
ATOM 4265 N N . ILE A 1 543 ? -18.921 0.166 44.567 1.00 86.00 543 ILE A N 1
ATOM 4266 C CA . ILE A 1 543 ? -19.459 1.531 44.598 1.00 86.00 543 ILE A CA 1
ATOM 4267 C C . ILE A 1 543 ? -18.809 2.315 45.760 1.00 86.00 543 ILE A C 1
ATOM 4269 O O . ILE A 1 543 ? -19.014 1.925 46.916 1.00 86.00 543 ILE A O 1
ATOM 4273 N N . PRO A 1 544 ? -18.065 3.410 45.504 1.00 85.25 544 PRO A N 1
ATOM 4274 C CA . PRO A 1 544 ? -17.438 4.200 46.562 1.00 85.25 544 PRO A CA 1
ATOM 4275 C C . PRO A 1 544 ? -18.469 4.990 47.384 1.00 85.25 544 PRO A C 1
ATOM 4277 O O . PRO A 1 544 ? -19.544 5.342 46.885 1.00 85.25 544 PRO A O 1
ATOM 4280 N N . GLU A 1 545 ? -18.134 5.270 48.652 1.00 80.31 545 GLU A N 1
ATOM 4281 C CA . GLU A 1 545 ? -18.993 6.031 49.580 1.00 80.31 545 GLU A CA 1
ATOM 4282 C C . GLU A 1 545 ? -19.198 7.488 49.127 1.00 80.31 545 GLU A C 1
ATOM 4284 O O . GLU A 1 545 ? -20.293 8.022 49.288 1.00 80.31 545 GLU A O 1
ATOM 4289 N N . GLU A 1 546 ? -18.177 8.093 48.513 1.00 78.25 546 GLU A N 1
ATOM 4290 C CA . GLU A 1 546 ? -18.190 9.446 47.942 1.00 78.25 546 GLU A CA 1
ATOM 4291 C C . GLU A 1 546 ? -17.522 9.419 46.555 1.00 78.25 546 GLU A C 1
ATOM 4293 O O . GLU A 1 546 ? -16.584 8.649 46.336 1.00 78.25 546 GLU A O 1
ATOM 4298 N N . GLY A 1 547 ? -17.997 10.257 45.627 1.00 83.94 547 GLY A N 1
ATOM 4299 C CA . GLY A 1 547 ? -17.433 10.394 44.276 1.00 83.94 547 GLY A CA 1
ATOM 4300 C C . GLY A 1 547 ? -18.071 9.532 43.174 1.00 83.94 547 GLY A C 1
ATOM 4301 O O . GLY A 1 547 ? -19.149 8.940 43.340 1.00 83.94 547 GLY A O 1
ATOM 4302 N N . ASP A 1 548 ? -17.399 9.517 42.024 1.00 89.31 548 ASP A N 1
ATOM 4303 C CA . ASP A 1 548 ? -17.838 8.850 40.794 1.00 89.31 548 ASP A CA 1
ATOM 4304 C C . ASP A 1 548 ? -17.680 7.330 40.888 1.00 89.31 548 ASP A C 1
ATOM 4306 O O . ASP A 1 548 ? -16.928 6.817 41.717 1.00 89.31 548 ASP A O 1
ATOM 4310 N N . ILE A 1 549 ? -18.441 6.592 40.081 1.00 89.69 549 ILE A N 1
ATOM 4311 C CA . ILE A 1 549 ? -18.406 5.125 40.086 1.00 89.69 549 ILE A CA 1
ATOM 4312 C C . ILE A 1 549 ? -17.422 4.669 39.004 1.00 89.69 549 ILE A C 1
ATOM 4314 O O . ILE A 1 549 ? -17.735 4.864 37.827 1.00 89.69 549 ILE A O 1
ATOM 4318 N N . PRO A 1 550 ? -16.271 4.070 39.365 1.00 90.88 550 PRO A N 1
ATOM 4319 C CA . PRO A 1 550 ? -15.327 3.563 38.383 1.00 90.88 550 PRO A CA 1
ATOM 4320 C C . PRO A 1 550 ? -15.876 2.277 37.768 1.00 90.88 550 PRO A C 1
ATOM 4322 O O . PRO A 1 550 ? -16.280 1.355 38.481 1.00 90.88 550 PRO A O 1
ATOM 4325 N N . ILE A 1 551 ? -15.896 2.235 36.443 1.00 90.94 551 ILE A N 1
ATOM 4326 C CA . ILE A 1 551 ? -16.197 1.042 35.665 1.00 90.94 551 ILE A CA 1
ATOM 4327 C C . ILE A 1 551 ? -14.927 0.621 34.951 1.00 90.94 551 ILE A C 1
ATOM 4329 O O . ILE A 1 551 ? -14.376 1.390 34.164 1.00 90.94 551 ILE A O 1
ATOM 4333 N N . GLU A 1 552 ? -14.470 -0.587 35.254 1.00 91.31 552 GLU A N 1
ATOM 4334 C CA . GLU A 1 552 ? -13.234 -1.138 34.710 1.00 91.31 552 GLU A CA 1
ATOM 4335 C C . GLU A 1 552 ? -13.505 -1.960 33.446 1.00 91.31 552 GLU A C 1
ATOM 4337 O O . GLU A 1 552 ? -14.477 -2.719 33.356 1.00 91.31 552 GLU A O 1
ATOM 4342 N N . LEU A 1 553 ? -12.605 -1.820 32.483 1.00 91.06 553 LEU A N 1
ATOM 4343 C CA . LEU A 1 553 ? -12.540 -2.593 31.257 1.00 91.06 553 LEU A CA 1
ATOM 4344 C C . LEU A 1 553 ? -11.121 -3.146 31.128 1.00 91.06 553 LEU A C 1
ATOM 4346 O O . LEU A 1 553 ? -10.155 -2.387 31.217 1.00 91.06 553 LEU A O 1
ATOM 4350 N N . CYS A 1 554 ? -10.998 -4.460 30.969 1.00 90.94 554 CYS A N 1
ATOM 4351 C CA . CYS A 1 554 ? -9.716 -5.124 30.784 1.00 90.94 554 CYS A CA 1
ATOM 4352 C C . CYS A 1 554 ? -9.465 -5.334 29.291 1.00 90.94 554 CYS A C 1
ATOM 4354 O O . CYS A 1 554 ? -10.209 -6.070 28.642 1.00 90.94 554 CYS A O 1
ATOM 4356 N N . LEU A 1 555 ? -8.436 -4.668 28.766 1.00 89.00 555 LEU A N 1
ATOM 4357 C CA . LEU A 1 555 ? -8.084 -4.649 27.348 1.00 89.00 555 LEU A CA 1
ATOM 4358 C C . LEU A 1 555 ? -6.776 -5.401 27.098 1.00 89.00 555 LEU A C 1
ATOM 4360 O O . LEU A 1 555 ? -5.915 -5.465 27.983 1.00 89.00 555 LEU A O 1
ATOM 4364 N N . HIS A 1 556 ? -6.608 -5.937 25.889 1.00 86.00 556 HIS A N 1
ATOM 4365 C CA . HIS A 1 556 ? -5.313 -6.463 25.463 1.00 86.00 556 HIS A CA 1
ATOM 4366 C C . HIS A 1 556 ? -4.261 -5.337 25.480 1.00 86.00 556 HIS A C 1
ATOM 4368 O O . HIS A 1 556 ? -4.610 -4.204 25.145 1.00 86.00 556 HIS A O 1
ATOM 4374 N N . PRO A 1 557 ? -2.998 -5.583 25.892 1.00 80.88 557 PRO A N 1
ATOM 4375 C CA . PRO A 1 557 ? -1.993 -4.523 26.003 1.00 80.88 557 PRO A CA 1
ATOM 4376 C C . PRO A 1 557 ? -1.771 -3.734 24.711 1.00 80.88 557 PRO A C 1
ATOM 4378 O O . PRO A 1 557 ? -1.535 -2.533 24.791 1.00 80.88 557 PRO A O 1
ATOM 4381 N N . ASN A 1 558 ? -1.905 -4.401 23.563 1.00 77.62 558 ASN A N 1
ATOM 4382 C CA . ASN A 1 558 ? -1.705 -3.809 22.239 1.00 77.62 558 ASN A CA 1
ATOM 4383 C C . ASN A 1 558 ? -3.009 -3.254 21.633 1.00 77.62 558 ASN A C 1
ATOM 4385 O O . ASN A 1 558 ? -3.017 -2.830 20.490 1.00 77.62 558 ASN A O 1
ATOM 4389 N N . PHE A 1 559 ? -4.133 -3.258 22.361 1.00 81.19 559 PHE A N 1
ATOM 4390 C CA . PHE A 1 559 ? -5.404 -2.773 21.818 1.00 81.19 559 PHE A CA 1
ATOM 4391 C C . PHE A 1 559 ? -5.373 -1.242 21.591 1.00 81.19 559 PHE A C 1
ATOM 4393 O O . PHE A 1 559 ? -5.181 -0.495 22.562 1.00 81.19 559 PHE A O 1
ATOM 4400 N N . PRO A 1 560 ? -5.633 -0.747 20.364 1.00 74.75 560 PRO A N 1
ATOM 4401 C CA . PRO A 1 560 ? -5.526 0.670 20.009 1.00 74.75 560 PRO A CA 1
ATOM 4402 C C . PRO A 1 560 ? -6.762 1.469 20.465 1.00 74.75 560 PRO A C 1
ATOM 4404 O O . PRO A 1 560 ? -7.607 1.900 19.678 1.00 74.75 560 PRO A O 1
ATOM 4407 N N . LEU A 1 561 ? -6.903 1.669 21.778 1.00 77.69 561 LEU A N 1
ATOM 4408 C CA . LEU A 1 561 ? -8.014 2.436 22.347 1.00 77.69 561 LEU A CA 1
ATOM 4409 C C . LEU A 1 561 ? -7.872 3.936 22.036 1.00 77.69 561 LEU A C 1
ATOM 4411 O O . LEU A 1 561 ? -6.946 4.588 22.518 1.00 77.69 561 LEU A O 1
ATOM 4415 N N . THR A 1 562 ? -8.856 4.518 21.347 1.00 76.50 562 THR A N 1
ATOM 4416 C CA . THR A 1 562 ? -8.961 5.982 21.228 1.00 76.50 562 THR A CA 1
ATOM 4417 C C . THR A 1 562 ? -9.517 6.626 22.503 1.00 76.50 562 THR A C 1
ATOM 4419 O O . THR A 1 562 ? -10.421 6.090 23.145 1.00 76.50 562 THR A O 1
ATOM 4422 N N . ASN A 1 563 ? -9.016 7.813 22.851 1.00 76.19 563 ASN A N 1
ATOM 4423 C CA . ASN A 1 563 ? -9.544 8.626 23.954 1.00 76.19 563 ASN A CA 1
ATOM 4424 C C . ASN A 1 563 ? -10.707 9.542 23.523 1.00 76.19 563 ASN A C 1
ATOM 4426 O O . ASN A 1 563 ? -11.266 10.259 24.357 1.00 76.19 563 ASN A O 1
ATOM 4430 N N . ASP A 1 564 ? -11.080 9.553 22.237 1.00 79.31 564 ASP A N 1
ATOM 4431 C CA . ASP A 1 564 ? -12.228 10.327 21.762 1.00 79.31 564 ASP A CA 1
ATOM 4432 C C . ASP A 1 564 ? -13.537 9.738 22.307 1.00 79.31 564 ASP A C 1
ATOM 4434 O O . ASP A 1 564 ? -13.938 8.624 21.964 1.00 79.31 564 ASP A O 1
ATOM 4438 N N . VAL A 1 565 ? -14.242 10.527 23.122 1.00 83.88 565 VAL A N 1
ATOM 4439 C CA . VAL A 1 565 ? -15.520 10.158 23.746 1.00 83.88 565 VAL A CA 1
ATOM 4440 C C . VAL A 1 565 ? -16.593 9.829 22.705 1.00 83.88 565 VAL A C 1
ATOM 4442 O O . VAL A 1 565 ? -17.506 9.065 23.004 1.00 83.88 565 VAL A O 1
ATOM 4445 N N . ASN A 1 566 ? -16.515 10.358 21.481 1.00 82.00 566 ASN A N 1
ATOM 4446 C CA . ASN A 1 566 ? -17.483 10.014 20.436 1.00 82.00 566 ASN A CA 1
ATOM 4447 C C . ASN A 1 566 ? -17.313 8.576 19.928 1.00 82.00 566 ASN A C 1
ATOM 4449 O O . ASN A 1 566 ? -18.293 7.967 19.499 1.00 82.00 566 ASN A O 1
ATOM 4453 N N . ARG A 1 567 ? -16.094 8.032 20.006 1.00 79.19 567 ARG A N 1
ATOM 4454 C CA . ARG A 1 567 ? -15.733 6.705 19.493 1.00 79.19 567 ARG A CA 1
ATOM 4455 C C . ARG A 1 567 ? -15.649 5.664 20.607 1.00 79.19 567 ARG A C 1
ATOM 4457 O O . ARG A 1 567 ? -16.257 4.606 20.491 1.00 79.19 567 ARG A O 1
ATOM 4464 N N . SER A 1 568 ? -14.991 6.003 21.714 1.00 88.00 568 SER A N 1
ATOM 4465 C CA . SER A 1 568 ? -14.773 5.121 22.863 1.00 88.00 568 SER A CA 1
ATOM 4466 C C . SER A 1 568 ? -15.348 5.713 24.143 1.00 88.00 568 SER A C 1
ATOM 4468 O O . SER A 1 568 ? -14.822 6.672 24.711 1.00 88.00 568 SER A O 1
ATOM 4470 N N . HIS A 1 569 ? -16.447 5.135 24.626 1.00 91.00 569 HIS A N 1
ATOM 4471 C CA . HIS A 1 569 ? -17.134 5.623 25.818 1.00 91.00 569 HIS A CA 1
ATOM 4472 C C . HIS A 1 569 ? -17.988 4.563 26.516 1.00 91.00 569 HIS A C 1
ATOM 4474 O O . HIS A 1 569 ? -18.497 3.612 25.923 1.00 91.00 569 HIS A O 1
ATOM 4480 N N . VAL A 1 570 ? -18.246 4.799 27.801 1.00 93.19 570 VAL A N 1
ATOM 4481 C CA . VAL A 1 570 ? -19.325 4.154 28.546 1.00 93.19 570 VAL A CA 1
ATOM 4482 C C . VAL A 1 570 ? -20.584 5.003 28.430 1.00 93.19 570 VAL A C 1
ATOM 4484 O O . VAL A 1 570 ? -20.649 6.135 28.914 1.00 93.19 570 VAL A O 1
ATOM 4487 N N . MET A 1 571 ? -21.620 4.443 27.811 1.00 92.62 571 MET A N 1
ATOM 4488 C CA . MET A 1 571 ? -22.969 4.985 27.880 1.00 92.62 571 MET A CA 1
ATOM 4489 C C . MET A 1 571 ? -23.615 4.554 29.189 1.00 92.62 571 MET A C 1
ATOM 4491 O O . MET A 1 571 ? -23.713 3.364 29.485 1.00 92.62 571 MET A O 1
ATOM 4495 N N . HIS A 1 572 ? -24.142 5.508 29.944 1.00 92.69 572 HIS A N 1
ATOM 4496 C CA . HIS A 1 572 ? -24.855 5.243 31.184 1.00 92.69 572 HIS A CA 1
ATOM 4497 C C . HIS A 1 572 ? -26.166 6.027 31.259 1.00 92.69 572 HIS A C 1
ATOM 4499 O O . HIS A 1 572 ? -26.299 7.128 30.726 1.00 92.69 572 HIS A O 1
ATOM 4505 N N . ARG A 1 573 ? -27.161 5.474 31.951 1.00 91.25 573 ARG A N 1
ATOM 4506 C CA . ARG A 1 573 ? -28.392 6.188 32.311 1.00 91.25 573 ARG A CA 1
ATOM 4507 C C . ARG A 1 573 ? -28.900 5.752 33.671 1.00 91.25 573 ARG A C 1
ATOM 4509 O O . ARG A 1 573 ? -28.760 4.595 34.066 1.00 91.25 573 ARG A O 1
ATOM 4516 N N . GLN A 1 574 ? -29.544 6.678 34.369 1.00 88.56 574 GLN A N 1
ATOM 4517 C CA . GLN A 1 574 ? -30.139 6.409 35.670 1.00 88.56 574 GLN A CA 1
ATOM 4518 C C . GLN A 1 574 ? -31.635 6.115 35.537 1.00 88.56 574 GLN A C 1
ATOM 4520 O O . GLN A 1 574 ? -32.364 6.817 34.834 1.00 88.56 574 GLN A O 1
ATOM 4525 N N . VAL A 1 575 ? -32.094 5.102 36.263 1.00 86.88 575 VAL A N 1
ATOM 4526 C CA . VAL A 1 575 ? -33.500 4.728 36.370 1.00 86.88 575 VAL A CA 1
ATOM 4527 C C . VAL A 1 575 ? -33.939 4.879 37.820 1.00 86.88 575 VAL A C 1
ATOM 4529 O O . VAL A 1 575 ? -33.546 4.105 38.695 1.00 86.88 575 VAL A O 1
ATOM 4532 N N . THR A 1 576 ? -34.743 5.905 38.094 1.00 81.50 576 THR A N 1
ATOM 4533 C CA . THR A 1 576 ? -35.212 6.230 39.446 1.00 81.50 576 THR A CA 1
ATOM 4534 C C . THR A 1 576 ? -36.673 5.832 39.640 1.00 81.50 576 THR A C 1
ATOM 4536 O O . THR A 1 576 ? -37.487 5.928 38.719 1.00 81.50 576 THR A O 1
ATOM 4539 N N . PRO A 1 577 ? -37.065 5.390 40.845 1.00 72.19 577 PRO A N 1
ATOM 4540 C CA . PRO A 1 577 ? -38.471 5.175 41.153 1.00 72.19 577 PRO A CA 1
ATOM 4541 C C . PRO A 1 577 ? -39.200 6.521 41.284 1.00 72.19 577 PRO A C 1
ATOM 4543 O O . PRO A 1 577 ? -38.839 7.356 42.118 1.00 72.19 577 PRO A O 1
ATOM 4546 N N . THR A 1 578 ? -40.263 6.734 40.505 1.00 65.69 578 THR A N 1
ATOM 4547 C CA . THR A 1 578 ? -41.072 7.957 40.608 1.00 65.69 578 THR A CA 1
ATOM 4548 C C . THR A 1 578 ? -42.025 7.874 41.793 1.00 65.69 578 THR A C 1
ATOM 4550 O O . THR A 1 578 ? -42.770 6.911 41.982 1.00 65.69 578 THR A O 1
ATOM 4553 N N . ARG A 1 579 ? -42.040 8.917 42.628 1.00 57.28 579 ARG A N 1
ATOM 4554 C CA . ARG A 1 579 ? -42.951 9.011 43.776 1.00 57.28 579 ARG A CA 1
ATOM 4555 C C . ARG A 1 579 ? -44.172 9.869 43.447 1.00 57.28 579 ARG A C 1
ATOM 4557 O O . ARG A 1 579 ? -44.395 10.867 44.122 1.00 57.28 579 ARG A O 1
ATOM 4564 N N . MET A 1 580 ? -44.989 9.498 42.459 1.00 45.16 580 MET A N 1
ATOM 4565 C CA . MET A 1 580 ? -46.325 10.096 42.301 1.00 45.16 580 MET A CA 1
ATOM 4566 C C . MET A 1 580 ? -47.350 9.110 41.736 1.00 45.16 580 MET A C 1
ATOM 4568 O O . MET A 1 580 ? -47.274 8.697 40.588 1.00 45.16 580 MET A O 1
ATOM 4572 N N . GLN A 1 581 ? -48.357 8.804 42.556 1.00 43.34 581 GLN A N 1
ATOM 4573 C CA . GLN A 1 581 ? -49.591 8.150 42.144 1.00 43.34 581 GLN A CA 1
ATOM 4574 C C . GLN A 1 581 ? -50.690 9.218 42.052 1.00 43.34 581 GLN A C 1
ATOM 4576 O O . GLN A 1 581 ? -51.059 9.838 43.050 1.00 43.34 581 GLN A O 1
ATOM 4581 N N . ASN A 1 582 ? -51.224 9.428 40.857 1.00 48.03 582 ASN A N 1
ATOM 4582 C CA . ASN A 1 582 ? -52.571 9.929 40.623 1.00 48.03 582 ASN A CA 1
ATOM 4583 C C . ASN A 1 582 ? -53.327 8.827 39.863 1.00 48.03 582 ASN A C 1
ATOM 4585 O O . ASN A 1 582 ? -52.783 8.234 38.940 1.00 48.03 582 ASN A O 1
ATOM 4589 N N . ASP A 1 583 ? -54.561 8.527 40.281 1.00 51.28 583 ASP A N 1
ATOM 4590 C CA . ASP A 1 583 ? -55.363 7.334 39.922 1.00 51.28 583 ASP A CA 1
ATOM 4591 C C . ASP A 1 583 ? -55.654 7.102 38.411 1.00 51.28 583 ASP A C 1
ATOM 4593 O O . ASP A 1 583 ? -56.442 6.223 38.069 1.00 51.28 583 ASP A O 1
ATOM 4597 N N . PHE A 1 584 ? -55.057 7.863 37.485 1.00 51.34 584 PHE A N 1
ATOM 4598 C CA . PHE A 1 584 ? -55.385 7.846 36.051 1.00 51.34 584 PHE A CA 1
ATOM 4599 C C . PHE A 1 584 ? -54.166 8.008 35.110 1.00 51.34 584 PHE A C 1
ATOM 4601 O O . PHE A 1 584 ? -54.254 8.734 34.120 1.00 51.34 584 PHE A O 1
ATOM 4608 N N . GLY A 1 585 ? -53.037 7.341 35.380 1.00 49.72 585 GLY A N 1
ATOM 4609 C CA . GLY A 1 585 ? -51.856 7.316 34.494 1.00 49.72 585 GLY A CA 1
ATOM 4610 C C . GLY A 1 585 ? -51.294 5.903 34.249 1.00 49.72 585 GLY A C 1
ATOM 4611 O O . GLY A 1 585 ? -51.608 4.997 35.023 1.00 49.72 585 GLY A O 1
ATOM 4612 N N . PRO A 1 586 ? -50.510 5.688 33.169 1.00 49.53 586 PRO A N 1
ATOM 4613 C CA . PRO A 1 586 ? -49.922 4.386 32.842 1.00 49.53 586 PRO A CA 1
ATOM 4614 C C . PRO A 1 586 ? -48.972 3.874 33.942 1.00 49.53 586 PRO A C 1
ATOM 4616 O O . PRO A 1 586 ? -48.348 4.645 34.662 1.00 49.53 586 PRO A O 1
ATOM 4619 N N . THR A 1 587 ? -48.896 2.548 34.065 1.00 52.75 587 THR A N 1
ATOM 4620 C CA . THR A 1 587 ? -48.369 1.755 35.195 1.00 52.75 587 THR A CA 1
ATOM 4621 C C . THR A 1 587 ? -46.848 1.742 35.404 1.00 52.75 587 THR A C 1
ATOM 4623 O O . THR A 1 587 ? -46.368 0.946 36.213 1.00 52.75 587 THR A O 1
ATOM 4626 N N . GLU A 1 588 ? -46.068 2.556 34.697 1.00 54.16 588 GLU A N 1
ATOM 4627 C CA . GLU A 1 588 ? -44.604 2.482 34.765 1.00 54.16 588 GLU A CA 1
ATOM 4628 C C . GLU A 1 588 ? -44.051 3.353 35.905 1.00 54.16 588 GLU A C 1
ATOM 4630 O O . GLU A 1 588 ? -44.064 4.579 35.864 1.00 54.16 588 GLU A O 1
ATOM 4635 N N . TRP A 1 589 ? -43.576 2.686 36.960 1.00 56.88 589 TRP A N 1
ATOM 4636 C CA . TRP A 1 589 ? -43.068 3.268 38.214 1.00 56.88 589 TRP A CA 1
ATOM 4637 C C . TRP A 1 589 ? -41.622 3.790 38.131 1.00 56.88 589 TRP A C 1
ATOM 4639 O O . TRP A 1 589 ? -40.971 3.968 39.162 1.00 56.88 589 TRP A O 1
ATOM 4649 N N . LYS A 1 590 ? -41.084 3.979 36.923 1.00 64.19 590 LYS A N 1
ATOM 4650 C CA . LYS A 1 590 ? -39.661 4.239 36.685 1.00 64.19 590 LYS A CA 1
ATOM 4651 C C . LYS A 1 590 ? -39.495 5.459 35.776 1.00 64.19 590 LYS A C 1
ATOM 4653 O O . LYS A 1 590 ? -40.036 5.482 34.677 1.00 64.19 590 LYS A O 1
ATOM 4658 N N . GLU A 1 591 ? -38.763 6.468 36.235 1.00 71.69 591 GLU A N 1
ATOM 4659 C CA . GLU A 1 591 ? -38.275 7.565 35.396 1.00 71.69 591 GLU A CA 1
ATOM 4660 C C . GLU A 1 591 ? -36.909 7.159 34.855 1.00 71.69 591 GLU A C 1
ATOM 4662 O O . GLU A 1 591 ? -35.979 6.892 35.616 1.00 71.69 591 GLU A O 1
ATOM 4667 N N . VAL A 1 592 ? -36.821 7.060 33.532 1.00 80.44 592 VAL A N 1
ATOM 4668 C CA . VAL A 1 592 ? -35.605 6.685 32.812 1.00 80.44 592 VAL A CA 1
ATOM 4669 C C . VAL A 1 592 ? -34.987 7.966 32.269 1.00 80.44 592 VAL A C 1
ATOM 4671 O O . VAL A 1 592 ? -35.587 8.633 31.427 1.00 80.44 592 VAL A O 1
ATOM 4674 N N . GLN A 1 593 ? -33.808 8.321 32.773 1.00 82.94 593 GLN A N 1
ATOM 4675 C CA . GLN A 1 593 ? -33.034 9.447 32.253 1.00 82.94 593 GLN A CA 1
ATOM 4676 C C . GLN A 1 593 ? -32.488 9.127 30.847 1.00 82.94 593 GLN A C 1
ATOM 4678 O O . GLN A 1 593 ? -32.336 7.948 30.503 1.00 82.94 593 GLN A O 1
ATOM 4683 N N . PRO A 1 594 ? -32.198 10.149 30.017 1.00 88.44 594 PRO A N 1
ATOM 4684 C CA . PRO A 1 594 ? -31.501 9.939 28.753 1.00 88.44 594 PRO A CA 1
ATOM 4685 C C . PRO A 1 594 ? -30.104 9.348 28.986 1.00 88.44 594 PRO A C 1
ATOM 4687 O O . PRO A 1 594 ? -29.543 9.451 30.078 1.00 88.44 594 PRO A O 1
ATOM 4690 N N . TRP A 1 595 ? -29.556 8.725 27.945 1.00 90.31 595 TRP A N 1
ATOM 4691 C CA . TRP A 1 595 ? -28.181 8.238 27.955 1.00 90.31 595 TRP A CA 1
ATOM 4692 C C . TRP A 1 595 ? -27.194 9.405 28.016 1.00 90.31 595 TRP A C 1
ATOM 4694 O O . TRP A 1 595 ? -27.373 10.418 27.341 1.00 90.31 595 TRP A O 1
ATOM 4704 N N . SER A 1 596 ? -26.163 9.233 28.831 1.00 91.75 596 SER A N 1
ATOM 4705 C CA . SER A 1 596 ? -25.000 10.103 28.963 1.00 91.75 596 SER A CA 1
ATOM 4706 C C . SER A 1 596 ? -23.750 9.288 28.640 1.00 91.75 596 SER A C 1
ATOM 4708 O O . SER A 1 596 ? -23.750 8.073 28.837 1.00 91.75 596 SER A O 1
ATOM 4710 N N . MET A 1 597 ? -22.709 9.940 28.129 1.00 92.75 597 MET A N 1
ATOM 4711 C CA . MET A 1 597 ? -21.448 9.303 27.744 1.00 92.75 597 MET A CA 1
ATOM 4712 C C . MET A 1 597 ? -20.346 9.707 28.721 1.00 92.75 597 MET A C 1
ATOM 4714 O O . MET A 1 597 ? -20.326 10.834 29.218 1.00 92.75 597 MET A O 1
ATOM 4718 N N . THR A 1 598 ? -19.439 8.787 29.014 1.00 91.94 598 THR A N 1
ATOM 4719 C CA . THR A 1 598 ? -18.240 9.020 29.827 1.00 91.94 598 THR A CA 1
ATOM 4720 C C . THR A 1 598 ? -17.059 8.364 29.123 1.00 91.94 598 THR A C 1
ATOM 4722 O O . THR A 1 598 ? -17.154 7.193 28.768 1.00 91.94 598 THR A O 1
ATOM 4725 N N . GLY A 1 599 ? -15.980 9.114 28.893 1.00 89.12 599 GLY A N 1
ATOM 4726 C CA . GLY A 1 599 ? -14.766 8.592 28.259 1.00 89.12 599 GLY A CA 1
ATOM 4727 C C . GLY A 1 599 ? -13.987 7.631 29.157 1.00 89.12 599 GLY A C 1
ATOM 4728 O O . GLY A 1 599 ? -14.238 7.547 30.363 1.00 89.12 599 GLY A O 1
ATOM 4729 N N . PHE A 1 600 ? -13.037 6.926 28.552 1.00 89.12 600 PHE A N 1
ATOM 4730 C CA . PHE A 1 600 ? -12.095 6.065 29.259 1.00 89.12 600 PHE A CA 1
ATOM 4731 C C . PHE A 1 600 ? -10.806 6.814 29.607 1.00 89.12 600 PHE A C 1
ATOM 4733 O O . PHE A 1 600 ? -10.325 7.640 28.839 1.00 89.12 600 PHE A O 1
ATOM 4740 N N . GLU A 1 601 ? -10.229 6.481 30.756 1.00 85.88 601 GLU A N 1
ATOM 4741 C CA . GLU A 1 601 ? -8.867 6.838 31.137 1.00 85.88 601 GLU A CA 1
ATOM 4742 C C . GLU A 1 601 ? -8.047 5.545 31.219 1.00 85.88 601 GLU A C 1
ATOM 4744 O O . GLU A 1 601 ? -8.349 4.654 32.023 1.00 85.88 601 GLU A O 1
ATOM 4749 N N . GLN A 1 602 ? -7.020 5.412 30.374 1.00 76.31 602 GLN A N 1
ATOM 4750 C CA . GLN A 1 602 ? -6.090 4.289 30.479 1.00 76.31 602 GLN A CA 1
ATOM 4751 C C . GLN A 1 602 ? -5.271 4.396 31.765 1.00 76.31 602 GLN A C 1
ATOM 4753 O O . GLN A 1 602 ? -4.776 5.462 32.136 1.00 76.31 602 GLN A O 1
ATOM 4758 N N . THR A 1 603 ? -5.094 3.264 32.440 1.00 79.31 603 THR A N 1
ATOM 4759 C CA . THR A 1 603 ? -4.286 3.180 33.656 1.00 79.31 603 THR A CA 1
ATOM 4760 C C . THR A 1 603 ? -3.140 2.197 33.474 1.00 79.31 603 THR A C 1
ATOM 4762 O O . THR A 1 603 ? -3.223 1.251 32.702 1.00 79.31 603 THR A O 1
ATOM 4765 N N . THR A 1 604 ? -2.071 2.355 34.255 1.00 73.19 604 THR A N 1
ATOM 4766 C CA . THR A 1 604 ? -0.952 1.394 34.298 1.00 73.19 604 THR A CA 1
ATOM 4767 C C . THR A 1 604 ? -1.271 0.132 35.114 1.00 73.19 604 THR A C 1
ATOM 4769 O O . THR A 1 604 ? -0.376 -0.648 35.453 1.00 73.19 604 THR A O 1
ATOM 4772 N N . ILE A 1 605 ? -2.541 -0.067 35.479 1.00 81.31 605 ILE A N 1
ATOM 4773 C CA . ILE A 1 605 ? -2.997 -1.188 36.296 1.00 81.31 605 ILE A CA 1
ATOM 4774 C C . ILE A 1 605 ? -3.188 -2.403 35.390 1.00 81.31 605 ILE A C 1
ATOM 4776 O O . ILE A 1 605 ? -3.954 -2.369 34.427 1.00 81.31 605 ILE A O 1
ATOM 4780 N N . ARG A 1 606 ? -2.505 -3.497 35.734 1.00 85.56 606 ARG A N 1
ATOM 4781 C CA . ARG A 1 606 ? -2.639 -4.774 35.033 1.00 85.56 606 ARG A CA 1
ATOM 4782 C C . ARG A 1 606 ? -3.888 -5.519 35.491 1.00 85.56 606 ARG A C 1
ATOM 4784 O O . ARG A 1 606 ? -4.138 -5.608 36.695 1.00 85.56 606 ARG A O 1
ATOM 4791 N N . CYS A 1 607 ? -4.604 -6.088 34.535 1.00 89.25 607 CYS A N 1
ATOM 4792 C CA . CYS A 1 607 ? -5.726 -6.996 34.743 1.00 89.25 607 CYS A CA 1
ATOM 4793 C C . CYS A 1 607 ? -5.417 -8.362 34.107 1.00 89.25 607 CYS A C 1
ATOM 4795 O O . CYS A 1 607 ? -4.424 -8.509 33.399 1.00 89.25 607 CYS A O 1
ATOM 4797 N N . GLU A 1 608 ? -6.219 -9.377 34.412 1.00 91.19 608 GLU A N 1
ATOM 4798 C CA . GLU A 1 608 ? -6.095 -10.716 33.822 1.00 91.19 608 GLU A CA 1
ATOM 4799 C C . GLU A 1 608 ? -7.191 -10.870 32.762 1.00 91.19 608 GLU A C 1
ATOM 4801 O O . GLU A 1 608 ? -8.366 -10.641 33.066 1.00 91.19 608 GLU A O 1
ATOM 4806 N N . LEU A 1 609 ? -6.806 -11.194 31.528 1.00 90.69 609 LEU A N 1
ATOM 4807 C CA . LEU A 1 609 ? -7.720 -11.439 30.408 1.00 90.69 609 LEU A CA 1
ATOM 4808 C C . LEU A 1 609 ? -8.422 -12.802 30.556 1.00 90.69 609 LEU A C 1
ATOM 4810 O O . LEU A 1 609 ? -8.094 -13.587 31.450 1.00 90.69 609 LEU A O 1
ATOM 4814 N N . LEU A 1 610 ? -9.418 -13.094 29.711 1.00 88.31 610 LEU A N 1
ATOM 4815 C CA . LEU A 1 610 ? -10.204 -14.337 29.808 1.00 88.31 610 LEU A CA 1
ATOM 4816 C C . LEU A 1 610 ? -9.370 -15.612 29.587 1.00 88.31 610 LEU A C 1
ATOM 4818 O O . LEU A 1 610 ? -9.713 -16.673 30.114 1.00 88.31 610 LEU A O 1
ATOM 4822 N N . ASP A 1 611 ? -8.268 -15.502 28.852 1.00 87.00 611 ASP A N 1
ATOM 4823 C CA . ASP A 1 611 ? -7.303 -16.569 28.572 1.00 87.00 611 ASP A CA 1
ATOM 4824 C C . ASP A 1 611 ? -6.228 -16.735 29.672 1.00 87.00 611 ASP A C 1
ATOM 4826 O O . ASP A 1 611 ? -5.447 -17.691 29.649 1.00 87.00 611 ASP A O 1
ATOM 4830 N N . GLY A 1 612 ? -6.200 -15.838 30.666 1.00 85.69 612 GLY A N 1
ATOM 4831 C CA . GLY A 1 612 ? -5.207 -15.805 31.743 1.00 85.69 612 GLY A CA 1
ATOM 4832 C C . GLY A 1 612 ? -3.934 -15.009 31.425 1.00 85.69 612 GLY A C 1
ATOM 4833 O O . GLY A 1 612 ? -2.994 -15.022 32.229 1.00 85.69 612 GLY A O 1
ATOM 4834 N N . SER A 1 613 ? -3.866 -14.327 30.278 1.00 88.06 613 SER A N 1
ATOM 4835 C CA . SER A 1 613 ? -2.772 -13.410 29.944 1.00 88.06 613 SER A CA 1
ATOM 4836 C C . SER A 1 613 ? -2.929 -12.053 30.659 1.00 88.06 613 SER A C 1
ATOM 4838 O O . SER A 1 613 ? -3.930 -11.780 31.329 1.00 88.06 613 SER A O 1
ATOM 4840 N N . ASN A 1 614 ? -1.895 -11.204 30.604 1.00 90.12 614 ASN A N 1
ATOM 4841 C CA . ASN A 1 614 ? -1.937 -9.889 31.253 1.00 90.12 614 ASN A CA 1
ATOM 4842 C C . ASN A 1 614 ? -2.551 -8.856 30.304 1.00 90.12 614 ASN A C 1
ATOM 4844 O O . ASN A 1 614 ? -2.009 -8.637 29.228 1.00 90.12 614 ASN A O 1
ATOM 4848 N N . GLY A 1 615 ? -3.592 -8.162 30.754 1.00 87.88 615 GLY A N 1
ATOM 4849 C CA . GLY A 1 615 ? -4.182 -7.006 30.084 1.00 87.88 615 GLY A CA 1
ATOM 4850 C C . GLY A 1 615 ? -3.886 -5.680 30.788 1.00 87.88 615 GLY A C 1
ATOM 4851 O O . GLY A 1 615 ? -3.321 -5.636 31.891 1.00 87.88 615 GLY A O 1
ATOM 4852 N N . THR A 1 616 ? -4.327 -4.595 30.160 1.00 89.19 616 THR A N 1
ATOM 4853 C CA . THR A 1 616 ? -4.271 -3.221 30.674 1.00 89.19 616 THR A CA 1
ATOM 4854 C C . THR A 1 616 ? -5.678 -2.742 31.028 1.00 89.19 616 THR A C 1
ATOM 4856 O O . THR A 1 616 ? -6.633 -2.978 30.291 1.00 89.19 616 THR A O 1
ATOM 4859 N N . THR A 1 617 ? -5.828 -2.067 32.171 1.00 89.81 617 THR A N 1
ATOM 4860 C CA . THR A 1 617 ? -7.142 -1.607 32.647 1.00 89.81 617 THR A CA 1
ATOM 4861 C C . THR A 1 617 ? -7.450 -0.195 32.146 1.00 89.81 617 THR A C 1
ATOM 4863 O O . THR A 1 617 ? -6.709 0.748 32.441 1.00 89.81 617 THR A O 1
ATOM 4866 N N . ALA A 1 618 ? -8.584 -0.031 31.468 1.00 90.56 618 ALA A N 1
ATOM 4867 C CA . ALA A 1 618 ? -9.196 1.259 31.163 1.00 90.56 618 ALA A CA 1
ATOM 4868 C C . ALA A 1 618 ? -10.362 1.525 32.128 1.00 90.56 618 ALA A C 1
ATOM 4870 O O . ALA A 1 618 ? -11.174 0.636 32.392 1.00 90.56 618 ALA A O 1
ATOM 4871 N N . ILE A 1 619 ? -10.445 2.738 32.682 1.00 91.06 619 ILE A N 1
ATOM 4872 C CA . ILE A 1 619 ? -11.452 3.095 33.692 1.00 91.06 619 ILE A CA 1
ATOM 4873 C C . ILE A 1 619 ? -12.324 4.238 33.182 1.00 91.06 619 ILE A C 1
ATOM 4875 O O . ILE A 1 619 ? -11.813 5.272 32.766 1.00 91.06 619 ILE A O 1
ATOM 4879 N N . ALA A 1 620 ? -13.644 4.083 33.268 1.00 92.31 620 ALA A N 1
ATOM 4880 C CA . ALA A 1 620 ? -14.600 5.164 33.043 1.00 92.31 620 ALA A CA 1
ATOM 4881 C C . ALA A 1 620 ? -15.287 5.551 34.360 1.00 92.31 620 ALA A C 1
ATOM 4883 O O . ALA A 1 620 ? -15.933 4.726 35.009 1.00 92.31 620 ALA A O 1
ATOM 4884 N N . ASN A 1 621 ? -15.164 6.818 34.757 1.00 92.12 621 ASN A N 1
ATOM 4885 C CA . ASN A 1 621 ? -15.703 7.333 36.018 1.00 92.12 621 ASN A CA 1
ATOM 4886 C C . ASN A 1 621 ? -17.112 7.904 35.819 1.00 92.12 621 ASN A C 1
ATOM 4888 O O . ASN A 1 621 ? -17.270 9.059 35.431 1.00 92.12 621 ASN A O 1
ATOM 4892 N N . ILE A 1 622 ? -18.152 7.107 36.084 1.00 91.38 622 ILE A N 1
ATOM 4893 C CA . ILE A 1 622 ? -19.541 7.529 35.863 1.00 91.38 622 ILE A CA 1
ATOM 4894 C C . ILE A 1 622 ? -19.954 8.589 36.904 1.00 91.38 622 ILE A C 1
ATOM 4896 O O . ILE A 1 622 ? -20.026 8.268 38.102 1.00 91.38 622 ILE A O 1
ATOM 4900 N N . PRO A 1 623 ? -20.342 9.809 36.478 1.00 89.19 623 PRO A N 1
ATOM 4901 C CA . PRO A 1 623 ? -20.744 10.871 37.387 1.00 89.19 623 PRO A CA 1
ATOM 4902 C C . PRO A 1 623 ? -22.183 10.664 37.868 1.00 89.19 623 PRO A C 1
ATOM 4904 O O . PRO A 1 623 ? -23.154 10.913 37.147 1.00 89.19 623 PRO A O 1
ATOM 4907 N N . VAL A 1 624 ? -22.347 10.217 39.116 1.00 85.19 624 VAL A N 1
ATOM 4908 C CA . VAL A 1 624 ? -23.671 9.991 39.719 1.00 85.19 624 VAL A CA 1
ATOM 4909 C C . VAL A 1 624 ? -23.798 10.727 41.053 1.00 85.19 624 VAL A C 1
ATOM 4911 O O . VAL A 1 624 ? -22.997 10.481 41.954 1.00 85.19 624 VAL A O 1
ATOM 4914 N N . PRO A 1 625 ? -24.836 11.564 41.257 1.00 82.19 625 PRO A N 1
ATOM 4915 C CA . PRO A 1 625 ? -25.051 12.245 42.532 1.00 82.19 625 PRO A CA 1
ATOM 4916 C C . PRO A 1 625 ? -25.167 11.273 43.716 1.00 82.19 625 PRO A C 1
ATOM 4918 O O . PRO A 1 625 ? -25.805 10.228 43.625 1.00 82.19 625 PRO A O 1
ATOM 4921 N N . GLU A 1 626 ? -24.632 11.635 44.878 1.00 82.38 626 GLU A N 1
ATOM 4922 C CA . GLU A 1 626 ? -24.680 10.783 46.083 1.00 82.38 626 GLU A CA 1
ATOM 4923 C C . GLU A 1 626 ? -26.097 10.612 46.663 1.00 82.38 626 GLU A C 1
ATOM 4925 O O . GLU A 1 626 ? -26.387 9.664 47.397 1.00 82.38 626 GLU A O 1
ATOM 4930 N N . THR A 1 627 ? -26.999 11.544 46.348 1.00 78.12 627 THR A N 1
ATOM 4931 C CA . THR A 1 627 ? -28.402 11.546 46.795 1.00 78.12 627 THR A CA 1
ATOM 4932 C C . THR A 1 627 ? -29.314 10.679 45.927 1.00 78.12 627 THR A C 1
ATOM 4934 O O . THR A 1 627 ? -30.477 10.464 46.283 1.00 78.12 627 THR A O 1
ATOM 4937 N N . SER A 1 628 ? -28.801 10.188 44.800 1.00 80.00 628 SER A N 1
ATOM 4938 C CA . SER A 1 628 ? -29.530 9.365 43.842 1.00 80.00 628 SER A CA 1
ATOM 4939 C C . SER A 1 628 ? -29.716 7.930 44.339 1.00 80.00 628 SER A C 1
ATOM 4941 O O . SER A 1 628 ? -28.824 7.344 44.943 1.00 80.00 628 SER A O 1
ATOM 4943 N N . VAL A 1 629 ? -30.887 7.348 44.057 1.00 82.81 629 VAL A N 1
ATOM 4944 C CA . VAL A 1 629 ? -31.223 5.941 44.341 1.00 82.81 629 VAL A CA 1
ATOM 4945 C C . VAL A 1 629 ? -31.952 5.325 43.156 1.00 82.81 629 VAL A C 1
ATOM 4947 O O . VAL A 1 629 ? -32.745 6.008 42.505 1.00 82.81 629 VAL A O 1
ATOM 4950 N N . GLY A 1 630 ? -31.732 4.038 42.898 1.00 86.25 630 GLY A N 1
ATOM 4951 C CA . GLY A 1 630 ? -32.412 3.326 41.817 1.00 86.25 630 GLY A CA 1
ATOM 4952 C C . GLY A 1 630 ? -31.519 2.294 41.146 1.00 86.25 630 GLY A C 1
ATOM 4953 O O . GLY A 1 630 ? -30.784 1.575 41.818 1.00 86.25 630 GLY A O 1
ATOM 4954 N N . GLU A 1 631 ? -31.599 2.228 39.824 1.00 89.56 631 GLU A N 1
ATOM 4955 C CA . GLU A 1 631 ? -30.772 1.374 38.971 1.00 89.56 631 GLU A CA 1
ATOM 4956 C C . GLU A 1 631 ? -29.943 2.262 38.031 1.00 89.56 631 GLU A C 1
ATOM 4958 O O . GLU A 1 631 ? -30.395 3.333 37.615 1.00 89.56 631 GLU A O 1
ATOM 4963 N N . ILE A 1 632 ? -28.730 1.833 37.700 1.00 89.94 632 ILE A N 1
ATOM 4964 C CA . ILE A 1 632 ? -27.927 2.401 36.617 1.00 89.94 632 ILE A CA 1
ATOM 4965 C C . ILE A 1 632 ? -27.854 1.341 35.533 1.00 89.94 632 ILE A C 1
ATOM 4967 O O . ILE A 1 632 ? -27.530 0.184 35.804 1.00 89.94 632 ILE A O 1
ATOM 4971 N N . HIS A 1 633 ? -28.195 1.745 34.319 1.00 92.50 633 HIS A N 1
ATOM 4972 C CA . HIS A 1 633 ? -27.964 0.937 33.137 1.00 92.50 633 HIS A CA 1
ATOM 4973 C C . HIS A 1 633 ? -26.698 1.467 32.482 1.00 92.50 633 HIS A C 1
ATOM 4975 O O . HIS A 1 633 ? -26.600 2.682 32.287 1.00 92.50 633 HIS A O 1
ATOM 4981 N N . TYR A 1 634 ? -25.757 0.591 32.155 1.00 92.62 634 TYR A N 1
ATOM 4982 C CA . TYR A 1 634 ? -24.513 0.982 31.504 1.00 92.62 634 TYR A CA 1
ATOM 4983 C C . TYR A 1 634 ? -24.114 -0.021 30.423 1.00 92.62 634 TYR A C 1
ATOM 4985 O O . TYR A 1 634 ? -24.447 -1.199 30.507 1.00 92.62 634 TYR A O 1
ATOM 4993 N N . ARG A 1 635 ? -23.428 0.467 29.397 1.00 92.50 635 ARG A N 1
ATOM 4994 C CA . ARG A 1 635 ? -22.817 -0.316 28.318 1.00 92.50 635 ARG A CA 1
ATOM 4995 C C . ARG A 1 635 ? -21.604 0.444 27.797 1.00 92.50 635 ARG A C 1
ATOM 4997 O O . ARG A 1 635 ? -21.602 1.672 27.879 1.00 92.50 635 ARG A O 1
ATOM 5004 N N . ALA A 1 636 ? -20.604 -0.248 27.283 1.00 91.06 636 ALA A N 1
ATOM 5005 C CA . ALA A 1 636 ? -19.456 0.373 26.641 1.00 91.06 636 ALA A CA 1
ATOM 5006 C C . ALA A 1 636 ? -19.503 0.175 25.132 1.00 91.06 636 ALA A C 1
ATOM 5008 O O . ALA A 1 636 ? -20.013 -0.826 24.636 1.00 91.06 636 ALA A O 1
ATOM 5009 N N . MET A 1 637 ? -18.946 1.154 24.441 1.00 88.19 637 MET A N 1
ATOM 5010 C CA . MET A 1 637 ? -18.621 1.112 23.031 1.00 88.19 637 MET A CA 1
ATOM 5011 C C . MET A 1 637 ? -17.142 1.478 22.938 1.00 88.19 637 MET A C 1
ATOM 5013 O O . MET A 1 637 ? -16.748 2.514 23.477 1.00 88.19 637 MET A O 1
ATOM 5017 N N . LEU A 1 638 ? -16.333 0.617 22.330 1.00 84.50 638 LEU A N 1
ATOM 5018 C CA . LEU A 1 638 ? -14.954 0.922 21.968 1.00 84.50 638 LEU A CA 1
ATOM 5019 C C . LEU A 1 638 ? -14.900 1.154 20.470 1.00 84.50 638 LEU A C 1
ATOM 5021 O O . LEU A 1 638 ? -15.357 0.312 19.703 1.00 84.50 638 LEU A O 1
ATOM 5025 N N . GLY A 1 639 ? -14.334 2.283 20.078 1.00 69.25 639 GLY A N 1
ATOM 5026 C CA . GLY A 1 639 ? -13.915 2.547 18.715 1.00 69.25 639 GLY A CA 1
ATOM 5027 C C . GLY A 1 639 ? -12.395 2.603 18.642 1.00 69.25 639 GLY A C 1
ATOM 5028 O O . GLY A 1 639 ? -11.712 2.897 19.627 1.00 69.25 639 GLY A O 1
ATOM 5029 N N . THR A 1 640 ? -11.874 2.337 17.460 1.00 62.06 640 THR A N 1
ATOM 5030 C CA . THR A 1 640 ? -10.485 2.610 17.082 1.00 62.06 640 THR A CA 1
ATOM 5031 C C . THR A 1 640 ? -10.312 4.079 16.708 1.00 62.06 640 THR A C 1
ATOM 5033 O O . THR A 1 640 ? -11.276 4.850 16.651 1.00 62.06 640 THR A O 1
ATOM 5036 N N . THR A 1 641 ? -9.072 4.489 16.464 1.00 55.75 641 THR A N 1
ATOM 5037 C CA . THR A 1 641 ? -8.703 5.825 15.975 1.00 55.75 641 THR A CA 1
ATOM 5038 C C . THR A 1 641 ? -9.374 6.210 14.658 1.00 55.75 641 THR A C 1
ATOM 5040 O O . THR A 1 641 ? -9.534 7.405 14.433 1.00 55.75 641 THR A O 1
ATOM 5043 N N . ASN A 1 642 ? -9.856 5.259 13.853 1.00 52.91 642 ASN A N 1
ATOM 5044 C CA . ASN A 1 642 ? -10.554 5.546 12.593 1.00 52.91 642 ASN A CA 1
ATOM 5045 C C . ASN A 1 642 ? -12.083 5.386 12.715 1.00 52.91 642 ASN A C 1
ATOM 5047 O O . ASN A 1 642 ? -12.840 6.110 12.067 1.00 52.91 642 ASN A O 1
ATOM 5051 N N . GLY A 1 643 ? -12.568 4.579 13.668 1.00 49.28 643 GLY A N 1
ATOM 5052 C CA . GLY A 1 643 ? -13.987 4.512 14.039 1.00 49.28 643 GLY A CA 1
ATOM 5053 C C . GLY A 1 643 ? -14.867 3.691 13.091 1.00 49.28 643 GLY A C 1
ATOM 5054 O O . GLY A 1 643 ? -16.086 3.868 13.116 1.00 49.28 643 GLY A O 1
ATOM 5055 N N . ALA A 1 644 ? -14.271 2.807 12.286 1.00 51.94 644 ALA A N 1
ATOM 5056 C CA . ALA A 1 644 ? -14.978 1.990 11.302 1.00 51.94 644 ALA A CA 1
ATOM 5057 C C . ALA A 1 644 ? -15.924 0.960 11.952 1.00 51.94 644 ALA A C 1
ATOM 5059 O O . ALA A 1 644 ? -17.054 0.774 11.495 1.00 51.94 644 ALA A O 1
ATOM 5060 N N . PHE A 1 645 ? -15.518 0.350 13.071 1.00 63.41 645 PHE A N 1
ATOM 5061 C CA . PHE A 1 645 ? -16.247 -0.773 13.661 1.00 63.41 645 PHE A CA 1
ATOM 5062 C C . PHE A 1 645 ? -16.218 -0.749 15.201 1.00 63.41 645 PHE A C 1
ATOM 5064 O O . PHE A 1 645 ? -15.165 -0.900 15.819 1.00 63.41 645 PHE A O 1
ATOM 5071 N N . PRO A 1 646 ? -17.367 -0.547 15.869 1.00 75.00 646 PRO A N 1
ATOM 5072 C CA . PRO A 1 646 ? -17.395 -0.456 17.322 1.00 75.00 646 PRO A CA 1
ATOM 5073 C C . PRO A 1 646 ? -17.559 -1.812 18.023 1.00 75.00 646 PRO A C 1
ATOM 5075 O O . PRO A 1 646 ? -18.546 -2.519 17.799 1.00 75.00 646 PRO A O 1
ATOM 5078 N N . ILE A 1 647 ? -16.677 -2.115 18.978 1.00 82.69 647 ILE A N 1
ATOM 5079 C CA . ILE A 1 647 ? -16.829 -3.251 19.901 1.00 82.69 647 ILE A CA 1
ATOM 5080 C C . ILE A 1 647 ? -17.773 -2.840 21.032 1.00 82.69 647 ILE A C 1
ATOM 5082 O O . ILE A 1 647 ? -17.553 -1.836 21.712 1.00 82.69 647 ILE A O 1
ATOM 5086 N N . ASN A 1 648 ? -18.839 -3.610 21.252 1.00 87.44 648 ASN A N 1
ATOM 5087 C CA . ASN A 1 648 ? -19.855 -3.297 22.256 1.00 87.44 648 ASN A CA 1
ATOM 5088 C C . ASN A 1 648 ? -19.783 -4.257 23.446 1.00 87.44 648 ASN A C 1
ATOM 5090 O O . ASN A 1 648 ? -19.714 -5.468 23.264 1.00 87.44 648 ASN A O 1
ATOM 5094 N N . TYR A 1 649 ? -19.887 -3.706 24.659 1.00 88.81 649 TYR A N 1
ATOM 5095 C CA . TYR A 1 649 ? -19.991 -4.474 25.901 1.00 88.81 649 TYR A CA 1
ATOM 5096 C C . TYR A 1 649 ? -21.265 -4.087 26.669 1.00 88.81 649 TYR A C 1
ATOM 5098 O O . TYR A 1 649 ? -21.446 -2.905 26.988 1.00 88.81 649 TYR A O 1
ATOM 5106 N N . PRO A 1 650 ? -22.140 -5.036 27.046 1.00 87.44 650 PRO A N 1
ATOM 5107 C CA . PRO A 1 650 ? -22.095 -6.461 26.700 1.00 87.44 650 PRO A CA 1
ATOM 5108 C C . PRO A 1 650 ? -22.222 -6.687 25.188 1.00 87.44 650 PRO A C 1
ATOM 5110 O O . PRO A 1 650 ? -22.745 -5.818 24.480 1.00 87.44 650 PRO A O 1
ATOM 5113 N N . ALA A 1 651 ? -21.756 -7.841 24.711 1.00 84.25 651 ALA A N 1
ATOM 5114 C CA . ALA A 1 651 ? -21.859 -8.181 23.297 1.00 84.25 651 ALA A CA 1
ATOM 5115 C C . ALA A 1 651 ? -23.343 -8.247 22.874 1.00 84.25 651 ALA A C 1
ATOM 5117 O O . ALA A 1 651 ? -24.202 -8.609 23.693 1.00 84.25 651 ALA A O 1
ATOM 5118 N N . PRO A 1 652 ? -23.692 -7.903 21.618 1.00 83.06 652 PRO A N 1
ATOM 5119 C CA . PRO A 1 652 ? -25.080 -7.929 21.161 1.00 83.06 652 PRO A CA 1
ATOM 5120 C C . PRO A 1 652 ? -25.752 -9.287 21.421 1.00 83.06 652 PRO A C 1
ATOM 5122 O O . PRO A 1 652 ? -25.305 -10.324 20.936 1.00 83.06 652 PRO A O 1
ATOM 5125 N N . GLY A 1 653 ? -26.847 -9.290 22.185 1.00 80.81 653 GLY A N 1
ATOM 5126 C CA . GLY A 1 653 ? -27.589 -10.507 22.536 1.00 80.81 653 GLY A CA 1
ATOM 5127 C C . GLY A 1 653 ? -27.088 -11.278 23.765 1.00 80.81 653 GLY A C 1
ATOM 5128 O O . GLY A 1 653 ? -27.754 -12.238 24.162 1.00 80.81 653 GLY A O 1
ATOM 5129 N N . GLU A 1 654 ? -25.990 -10.861 24.402 1.00 84.06 654 GLU A N 1
ATOM 5130 C CA . GLU A 1 654 ? -25.497 -11.450 25.657 1.00 84.06 654 GLU A CA 1
ATOM 5131 C C . GLU A 1 654 ? -26.451 -11.156 26.829 1.00 84.06 654 GLU A C 1
ATOM 5133 O O . GLU A 1 654 ? -26.826 -12.055 27.586 1.00 84.06 654 GLU A O 1
ATOM 5138 N N . GLU A 1 655 ? -26.922 -9.910 26.936 1.00 86.00 655 GLU A N 1
ATOM 5139 C CA . GLU A 1 655 ? -27.858 -9.462 27.971 1.00 86.00 655 GLU A CA 1
ATOM 5140 C C . GLU A 1 655 ? -29.167 -8.925 27.364 1.00 86.00 655 GLU A C 1
ATOM 5142 O O . GLU A 1 655 ? -29.157 -8.285 26.308 1.00 86.00 655 GLU A O 1
ATOM 5147 N N . PRO A 1 656 ? -30.330 -9.106 28.024 1.00 78.25 656 PRO A N 1
ATOM 5148 C CA . PRO A 1 656 ? -31.598 -8.563 27.547 1.00 78.25 656 PRO A CA 1
ATOM 5149 C C . PRO A 1 656 ? -31.584 -7.026 27.447 1.00 78.25 656 PRO A C 1
ATOM 5151 O O . PRO A 1 656 ? -31.811 -6.317 28.430 1.00 78.25 656 PRO A O 1
ATOM 5154 N N . GLY A 1 657 ? -31.398 -6.517 26.228 1.00 78.00 657 GLY A N 1
ATOM 5155 C CA . GLY A 1 657 ? -31.372 -5.086 25.919 1.00 78.00 657 GLY A CA 1
ATOM 5156 C C . GLY A 1 657 ? -29.978 -4.485 25.725 1.00 78.00 657 GLY A C 1
ATOM 5157 O O . GLY A 1 657 ? -29.903 -3.262 25.619 1.00 78.00 657 GLY A O 1
ATOM 5158 N N . ASP A 1 658 ? -28.921 -5.304 25.667 1.00 87.81 658 ASP A N 1
ATOM 5159 C CA . ASP A 1 658 ? -27.537 -4.900 25.360 1.00 87.81 658 ASP A CA 1
ATOM 5160 C C . ASP A 1 658 ? -26.982 -3.832 26.328 1.00 87.81 658 ASP A C 1
ATOM 5162 O O . ASP A 1 658 ? -26.339 -2.852 25.939 1.00 87.81 658 ASP A O 1
ATOM 5166 N N . TYR A 1 659 ? -27.301 -3.975 27.619 1.00 91.25 659 TYR A N 1
ATOM 5167 C CA . TYR A 1 659 ? -26.734 -3.175 28.705 1.00 91.25 659 TYR A CA 1
ATOM 5168 C C . TYR A 1 659 ? -26.708 -3.962 30.016 1.00 91.25 659 TYR A C 1
ATOM 5170 O O . TYR A 1 659 ? -27.601 -4.754 30.317 1.00 91.25 659 TYR A O 1
ATOM 5178 N N . TYR A 1 660 ? -25.730 -3.651 30.855 1.00 91.81 660 TYR A N 1
ATOM 5179 C CA . TYR A 1 660 ? -25.650 -4.125 32.225 1.00 91.81 660 TYR A CA 1
ATOM 5180 C C . TYR A 1 660 ? -26.542 -3.302 33.159 1.00 91.81 660 TYR A C 1
ATOM 5182 O O . TYR A 1 660 ? -26.744 -2.100 32.965 1.00 91.81 660 TYR A O 1
ATOM 5190 N N . VAL A 1 661 ? -27.072 -3.942 34.206 1.00 91.31 661 VAL A N 1
ATOM 5191 C CA . VAL A 1 661 ? -27.914 -3.296 35.224 1.00 91.31 661 VAL A CA 1
ATOM 5192 C C . VAL A 1 661 ? -27.271 -3.440 36.595 1.00 91.31 661 VAL A C 1
ATOM 5194 O O . VAL A 1 661 ? -27.118 -4.547 37.106 1.00 91.31 661 VAL A O 1
ATOM 5197 N N . MET A 1 662 ? -26.960 -2.311 37.229 1.00 89.69 662 MET A N 1
ATOM 5198 C CA . MET A 1 662 ? -26.464 -2.265 38.606 1.00 89.69 662 MET A CA 1
ATOM 5199 C C . MET A 1 662 ? -27.428 -1.503 39.520 1.00 89.69 662 MET A C 1
ATOM 5201 O O . MET A 1 662 ? -28.027 -0.497 39.136 1.00 89.69 662 MET A O 1
ATOM 5205 N N . THR A 1 663 ? -27.581 -1.959 40.762 1.00 88.25 663 THR A N 1
ATOM 5206 C CA . THR A 1 663 ? -28.409 -1.270 41.763 1.00 88.25 663 THR A CA 1
ATOM 5207 C C . THR A 1 663 ? -27.603 -0.195 42.481 1.00 88.25 663 THR A C 1
ATOM 5209 O O . THR A 1 663 ? -26.566 -0.501 43.067 1.00 88.25 663 THR A O 1
ATOM 5212 N N . LEU A 1 664 ? -28.108 1.038 42.502 1.00 86.38 664 LEU A N 1
ATOM 5213 C CA . LEU A 1 664 ? -27.474 2.173 43.165 1.00 86.38 664 LEU A CA 1
ATOM 5214 C C . LEU A 1 664 ? -28.082 2.400 44.565 1.00 86.38 664 LEU A C 1
ATOM 5216 O O . LEU A 1 664 ? -29.233 2.854 44.666 1.00 86.38 664 LEU A O 1
ATOM 5220 N N . PRO A 1 665 ? -27.341 2.108 45.653 1.00 84.56 665 PRO A N 1
ATOM 5221 C CA . PRO A 1 665 ? -27.777 2.427 47.007 1.00 84.56 665 PRO A CA 1
ATOM 5222 C C . PRO A 1 665 ? -27.663 3.932 47.288 1.00 84.56 665 PRO A C 1
ATOM 5224 O O . PRO A 1 665 ? -26.932 4.655 46.621 1.00 84.56 665 PRO A O 1
ATOM 5227 N N . TYR A 1 666 ? -28.369 4.407 48.315 1.00 82.19 666 TYR A N 1
ATOM 5228 C CA . TYR A 1 666 ? -28.238 5.786 48.795 1.00 82.19 666 TYR A CA 1
ATOM 5229 C C . TYR A 1 666 ? -26.855 5.996 49.428 1.00 82.19 666 TYR A C 1
ATOM 5231 O O . TYR A 1 666 ? -26.513 5.259 50.356 1.00 82.19 666 TYR A O 1
ATOM 5239 N N . ARG A 1 667 ? -26.089 6.990 48.955 1.00 81.38 667 ARG A N 1
ATOM 5240 C CA . ARG A 1 667 ? -24.687 7.213 49.365 1.00 81.38 667 ARG A CA 1
ATOM 5241 C C . ARG A 1 667 ? -24.472 8.451 50.229 1.00 81.38 667 ARG A C 1
ATOM 5243 O O . ARG A 1 667 ? -23.569 8.463 51.054 1.00 81.38 667 ARG A O 1
ATOM 5250 N N . ALA A 1 668 ? -25.329 9.463 50.104 1.00 76.62 668 ALA A N 1
ATOM 5251 C CA . ALA A 1 668 ? -25.156 10.709 50.843 1.00 76.62 668 ALA A CA 1
ATOM 5252 C C . ALA A 1 668 ? -25.139 10.476 52.366 1.00 76.62 668 ALA A C 1
ATOM 5254 O O . ALA A 1 668 ? -26.041 9.854 52.936 1.00 76.62 668 ALA A O 1
ATOM 5255 N N . GLY A 1 669 ? -24.130 11.028 53.045 1.00 69.25 669 GLY A N 1
ATOM 5256 C CA . GLY A 1 669 ? -23.968 10.875 54.487 1.00 69.25 669 GLY A CA 1
ATOM 5257 C C . GLY A 1 669 ? -25.217 11.302 55.267 1.00 69.25 669 GLY A C 1
ATOM 5258 O O . GLY A 1 669 ? -25.772 12.388 55.070 1.00 69.25 669 GLY A O 1
ATOM 5259 N N . PHE A 1 670 ? -25.667 10.465 56.206 1.00 62.91 670 PHE A N 1
ATOM 5260 C CA . PHE A 1 670 ? -26.668 10.884 57.186 1.00 62.91 670 PHE A CA 1
ATOM 5261 C C . PHE A 1 670 ? -26.043 12.010 58.019 1.00 62.91 670 PHE A C 1
ATOM 5263 O O . PHE A 1 670 ? -25.071 11.778 58.735 1.00 62.91 670 PHE A O 1
ATOM 5270 N N . GLY A 1 671 ? -26.554 13.238 57.873 1.00 63.12 671 GLY A N 1
ATOM 5271 C CA . GLY A 1 671 ? -25.960 14.446 58.459 1.00 63.12 671 GLY A CA 1
ATOM 5272 C C . GLY A 1 671 ? -25.566 14.312 59.938 1.00 63.12 671 GLY A C 1
ATOM 5273 O O . GLY A 1 671 ? -26.101 13.481 60.668 1.00 63.12 671 GLY A O 1
ATOM 5274 N N . SER A 1 672 ? -24.626 15.155 60.389 1.00 76.81 672 SER A N 1
ATOM 5275 C CA . SER A 1 672 ? -23.983 15.064 61.713 1.00 76.81 672 SER A CA 1
ATOM 5276 C C . SER A 1 672 ? -24.951 14.673 62.835 1.00 76.81 672 SER A C 1
ATOM 5278 O O . SER A 1 672 ? -25.894 15.403 63.155 1.00 76.81 672 SER A O 1
ATOM 5280 N N . SER A 1 673 ? -24.664 13.544 63.487 1.00 72.75 673 SER A N 1
ATOM 5281 C CA . SER A 1 673 ? -25.432 13.030 64.626 1.00 72.75 673 SER A CA 1
ATOM 5282 C C . SER A 1 673 ? -25.601 14.075 65.729 1.00 72.75 673 SER A C 1
ATOM 5284 O O . SER A 1 673 ? -26.645 14.128 66.372 1.00 72.75 673 SER A O 1
ATOM 5286 N N . LEU A 1 674 ? -24.618 14.962 65.899 1.00 75.75 674 LEU A N 1
ATOM 5287 C CA . LEU A 1 674 ? -24.634 16.039 66.882 1.00 75.75 674 LEU A CA 1
ATOM 5288 C C . LEU A 1 674 ? -25.612 17.160 66.502 1.00 75.75 674 LEU A C 1
ATOM 5290 O O . LEU A 1 674 ? -26.346 17.645 67.362 1.00 75.75 674 LEU A O 1
ATOM 5294 N N . LEU A 1 675 ? -25.682 17.524 65.217 1.00 75.81 675 LEU A N 1
ATOM 5295 C CA . LEU A 1 675 ? -26.682 18.463 64.697 1.00 75.81 675 LEU A CA 1
ATOM 5296 C C . LEU A 1 675 ? -28.089 17.860 64.730 1.00 75.81 675 LEU A C 1
ATOM 5298 O O . LEU A 1 675 ? -29.031 18.558 65.097 1.00 75.81 675 LEU A O 1
ATOM 5302 N N . ALA A 1 676 ? -28.238 16.568 64.431 1.00 77.31 676 ALA A N 1
ATOM 5303 C CA . ALA A 1 676 ? -29.514 15.865 64.556 1.00 77.31 676 ALA A CA 1
ATOM 5304 C C . ALA A 1 676 ? -30.004 15.829 66.017 1.00 77.31 676 ALA A C 1
ATOM 5306 O O . ALA A 1 676 ? -31.171 16.117 66.285 1.00 77.31 676 ALA A O 1
ATOM 5307 N N . LEU A 1 677 ? -29.109 15.563 66.978 1.00 80.56 677 LEU A N 1
ATOM 5308 C CA . LEU A 1 677 ? -29.415 15.596 68.414 1.00 80.56 677 LEU A CA 1
ATOM 5309 C C . LEU A 1 677 ? -29.736 17.018 68.889 1.00 80.56 677 LEU A C 1
ATOM 5311 O O . LEU A 1 677 ? -30.653 17.216 69.683 1.00 80.56 677 LEU A O 1
ATOM 5315 N N . PHE A 1 678 ? -29.032 18.022 68.370 1.00 81.69 678 PHE A N 1
ATOM 5316 C CA . PHE A 1 678 ? -29.316 19.428 68.643 1.00 81.69 678 PHE A CA 1
ATOM 5317 C C . PHE A 1 678 ? -30.695 19.850 68.112 1.00 81.69 678 PHE A C 1
ATOM 5319 O O . PHE A 1 678 ? -31.470 20.460 68.846 1.00 81.69 678 PHE A O 1
ATOM 5326 N N . MET A 1 679 ? -31.047 19.459 66.882 1.00 80.50 679 MET A N 1
ATOM 5327 C CA . MET A 1 679 ? -32.373 19.692 66.299 1.00 80.50 679 MET A CA 1
ATOM 5328 C C . MET A 1 679 ? -33.458 18.966 67.106 1.00 80.50 679 MET A C 1
ATOM 5330 O O . MET A 1 679 ? -34.475 19.563 67.452 1.00 80.50 679 MET A O 1
ATOM 5334 N N . PHE A 1 680 ? -33.211 17.717 67.514 1.00 82.88 680 PHE A N 1
ATOM 5335 C CA . PHE A 1 680 ? -34.103 16.980 68.409 1.00 82.88 680 PHE A CA 1
ATOM 5336 C C . PHE A 1 680 ? -34.306 17.709 69.743 1.00 82.88 680 PHE A C 1
ATOM 5338 O O . PHE A 1 680 ? -35.438 17.833 70.196 1.00 82.88 680 PHE A O 1
ATOM 5345 N N . MET A 1 681 ? -33.246 18.249 70.352 1.00 82.12 681 MET A N 1
ATOM 5346 C CA . MET A 1 681 ? -33.340 19.017 71.599 1.00 82.12 681 MET A CA 1
ATOM 5347 C C . MET A 1 681 ? -34.094 20.339 71.416 1.00 82.12 681 MET A C 1
ATOM 5349 O O . MET A 1 681 ? -34.843 20.732 72.310 1.00 82.12 681 MET A O 1
ATOM 5353 N N . ILE A 1 682 ? -33.961 21.002 70.263 1.00 83.50 682 ILE A N 1
ATOM 5354 C CA . ILE A 1 682 ? -34.760 22.187 69.921 1.00 83.50 682 ILE A CA 1
ATOM 5355 C C . ILE A 1 682 ? -36.230 21.808 69.753 1.00 83.50 682 ILE A C 1
ATOM 5357 O O . ILE A 1 682 ? -37.088 22.457 70.341 1.00 83.50 682 ILE A O 1
ATOM 5361 N N . VAL A 1 683 ? -36.545 20.755 68.997 1.00 80.94 683 VAL A N 1
ATOM 5362 C CA . VAL A 1 683 ? -37.929 20.307 68.782 1.00 80.94 683 VAL A CA 1
ATOM 5363 C C . VAL A 1 683 ? -38.548 19.829 70.090 1.00 80.94 683 VAL A C 1
ATOM 5365 O O . VAL A 1 683 ? -39.659 20.233 70.411 1.00 80.94 683 VAL A O 1
ATOM 5368 N N . ALA A 1 684 ? -37.836 19.042 70.895 1.00 80.00 684 ALA A N 1
ATOM 5369 C CA . ALA A 1 684 ? -38.285 18.656 72.228 1.00 80.00 684 ALA A CA 1
ATOM 5370 C C . ALA A 1 684 ? -38.488 19.897 73.115 1.00 80.00 684 ALA A C 1
ATOM 5372 O O . ALA A 1 684 ? -39.533 20.046 73.742 1.00 80.00 684 ALA A O 1
ATOM 5373 N N . GLY A 1 685 ? -37.552 20.847 73.111 1.00 79.19 685 GLY A N 1
ATOM 5374 C CA . GLY A 1 685 ? -37.664 22.089 73.876 1.00 79.19 685 GLY A CA 1
ATOM 5375 C C . GLY A 1 685 ? -38.841 22.972 73.450 1.00 79.19 685 GLY A C 1
ATOM 5376 O O . GLY A 1 685 ? -39.560 23.483 74.301 1.00 79.19 685 GLY A O 1
ATOM 5377 N N . VAL A 1 686 ? -39.079 23.131 72.150 1.00 81.06 686 VAL A N 1
ATOM 5378 C CA . VAL A 1 686 ? -40.110 24.027 71.606 1.00 81.06 686 VAL A CA 1
ATOM 5379 C C . VAL A 1 686 ? -41.478 23.354 71.564 1.00 81.06 686 VAL A C 1
ATOM 5381 O O . VAL A 1 686 ? -42.462 23.959 71.972 1.00 81.06 686 VAL A O 1
ATOM 5384 N N . VAL A 1 687 ? -41.568 22.103 71.113 1.00 78.25 687 VAL A N 1
ATOM 5385 C CA . VAL A 1 687 ? -42.843 21.379 71.004 1.00 78.25 687 VAL A CA 1
ATOM 5386 C C . VAL A 1 687 ? -43.282 20.869 72.368 1.00 78.25 687 VAL A C 1
ATOM 5388 O O . VAL A 1 687 ? -44.425 21.096 72.750 1.00 78.25 687 VAL A O 1
ATOM 5391 N N . TRP A 1 688 ? -42.402 20.223 73.140 1.00 76.31 688 TRP A N 1
ATOM 5392 C CA . TRP A 1 688 ? -42.797 19.694 74.450 1.00 76.31 688 TRP A CA 1
ATOM 5393 C C . TRP A 1 688 ? -42.781 20.799 75.503 1.00 76.31 688 TRP A C 1
ATOM 5395 O O . TRP A 1 688 ? -43.684 20.855 76.332 1.00 76.31 688 TRP A O 1
ATOM 5405 N N . GLY A 1 689 ? -41.832 21.738 75.438 1.00 71.81 689 GLY A N 1
ATOM 5406 C CA . GLY A 1 689 ? -41.874 22.938 76.277 1.00 71.81 689 GLY A CA 1
ATOM 5407 C C . GLY A 1 689 ? -43.029 23.876 75.916 1.00 71.81 689 GLY A C 1
ATOM 5408 O O . GLY A 1 689 ? -43.653 24.427 76.817 1.00 71.81 689 GLY A O 1
ATOM 5409 N N . GLY A 1 690 ? -43.393 23.995 74.635 1.00 72.56 690 GLY A N 1
ATOM 5410 C CA . GLY A 1 690 ? -44.588 24.716 74.184 1.00 72.56 690 GLY A CA 1
ATOM 5411 C C . GLY A 1 690 ? -45.888 24.028 74.602 1.00 72.56 690 GLY A C 1
ATOM 5412 O O . GLY A 1 690 ? -46.821 24.703 75.030 1.00 72.56 690 GLY A O 1
ATOM 5413 N N . LEU A 1 691 ? -45.943 22.692 74.582 1.00 74.75 691 LEU A N 1
ATOM 5414 C CA . LEU A 1 691 ? -47.057 21.919 75.140 1.00 74.75 691 LEU A CA 1
ATOM 5415 C C . LEU A 1 691 ? -47.178 22.137 76.657 1.00 74.75 691 LEU A C 1
ATOM 5417 O O . LEU A 1 691 ? -48.271 22.341 77.168 1.00 74.75 691 LEU A O 1
ATOM 5421 N N . VAL A 1 692 ? -46.060 22.158 77.385 1.00 71.94 692 VAL A N 1
ATOM 5422 C CA . VAL A 1 692 ? -46.043 22.450 78.828 1.00 71.94 692 VAL A CA 1
ATOM 5423 C C . VAL A 1 692 ? -46.433 23.903 79.113 1.00 71.94 692 VAL A C 1
ATOM 5425 O O . VAL A 1 692 ? -47.146 24.155 80.078 1.00 71.94 692 VAL A O 1
ATOM 5428 N N . PHE A 1 693 ? -46.012 24.859 78.284 1.00 70.81 693 PHE A N 1
ATOM 5429 C CA . PHE A 1 693 ? -46.375 26.270 78.426 1.00 70.81 693 PHE A CA 1
ATOM 5430 C C . PHE A 1 693 ? -47.854 26.517 78.109 1.00 70.81 693 PHE A C 1
ATOM 5432 O O . PHE A 1 693 ? -48.522 27.220 78.853 1.00 70.81 693 PHE A O 1
ATOM 5439 N N . THR A 1 694 ? -48.391 25.892 77.061 1.00 68.44 694 THR A N 1
ATOM 5440 C CA . THR A 1 694 ? -49.824 25.962 76.724 1.00 68.44 694 THR A CA 1
ATOM 5441 C C . THR A 1 694 ? -50.692 25.240 77.750 1.00 68.44 694 THR A C 1
ATOM 5443 O O . THR A 1 694 ? -51.736 25.767 78.120 1.00 68.44 694 THR A O 1
ATOM 5446 N N . LEU A 1 695 ? -50.244 24.097 78.285 1.00 69.31 695 LEU A N 1
ATOM 5447 C CA . LEU A 1 695 ? -50.880 23.450 79.437 1.00 69.31 695 LEU A CA 1
ATOM 5448 C C . LEU A 1 695 ? -50.840 24.356 80.669 1.00 69.31 695 LEU A C 1
ATOM 5450 O O . LEU A 1 695 ? -51.850 24.501 81.346 1.00 69.31 695 LEU A O 1
ATOM 5454 N N . ARG A 1 696 ? -49.703 24.999 80.952 1.00 70.38 696 ARG A N 1
ATOM 5455 C CA . ARG A 1 696 ? -49.575 25.944 82.064 1.00 70.38 696 ARG A CA 1
ATOM 5456 C C . ARG A 1 696 ? -50.503 27.143 81.892 1.00 70.38 696 ARG A C 1
ATOM 5458 O O . ARG A 1 696 ? -51.162 27.480 82.861 1.00 70.38 696 ARG A O 1
ATOM 5465 N N . GLU A 1 697 ? -50.601 27.718 80.697 1.00 68.19 697 GLU A N 1
ATOM 5466 C CA . GLU A 1 697 ? -51.480 28.859 80.416 1.00 68.19 697 GLU A CA 1
ATOM 5467 C C . GLU A 1 697 ? -52.966 28.481 80.492 1.00 68.19 697 GLU A C 1
ATOM 5469 O O . GLU A 1 697 ? -53.767 29.222 81.056 1.00 68.19 697 GLU A O 1
ATOM 5474 N N . MET A 1 698 ? -53.326 27.272 80.040 1.00 63.78 698 MET A N 1
ATOM 5475 C CA . MET A 1 698 ? -54.653 26.690 80.286 1.00 63.78 698 MET A CA 1
ATOM 5476 C C . MET A 1 698 ? -54.977 26.544 81.779 1.00 63.78 698 MET A C 1
ATOM 5478 O O . MET A 1 698 ? -56.153 26.541 82.127 1.00 63.78 698 MET A O 1
ATOM 5482 N N . PHE A 1 699 ? -53.970 26.414 82.647 1.00 62.81 699 PHE A N 1
ATOM 5483 C CA . PHE A 1 699 ? -54.142 26.298 84.099 1.00 62.81 699 PHE A CA 1
ATOM 5484 C C . PHE A 1 699 ? -53.848 27.596 84.876 1.00 62.81 699 PHE A C 1
ATOM 5486 O O . PHE A 1 699 ? -54.119 27.639 86.072 1.00 62.81 699 PHE A O 1
ATOM 5493 N N . SER A 1 700 ? -53.310 28.649 84.245 1.00 56.81 700 SER A N 1
ATOM 5494 C CA . SER A 1 700 ? -53.043 29.954 84.879 1.00 56.81 700 SER A CA 1
ATOM 5495 C C . SER A 1 700 ? -54.051 31.047 84.517 1.00 56.81 700 SER A C 1
ATOM 5497 O O . SER A 1 700 ? -53.974 32.138 85.072 1.00 56.81 700 SER A O 1
ATOM 5499 N N . GLY A 1 701 ? -55.032 30.750 83.660 1.00 52.50 701 GLY A N 1
ATOM 5500 C CA . GLY A 1 701 ? -56.182 31.622 83.390 1.00 52.50 701 GLY A CA 1
ATOM 5501 C C . GLY A 1 701 ? -57.246 31.677 84.499 1.00 52.50 701 GLY A C 1
ATOM 5502 O O . GLY A 1 701 ? -58.192 32.447 84.372 1.00 52.50 701 GLY A O 1
ATOM 5503 N N . ASP A 1 702 ? -57.101 30.913 85.587 1.00 51.53 702 ASP A N 1
ATOM 5504 C CA . ASP A 1 702 ? -58.104 30.817 86.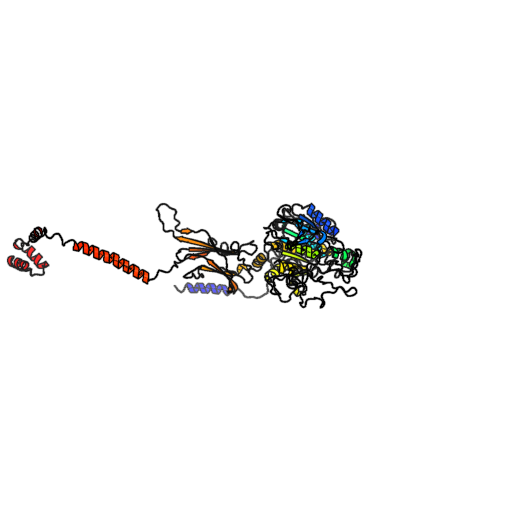663 1.00 51.53 702 ASP A CA 1
ATOM 5505 C C . ASP A 1 702 ? -57.856 31.774 87.857 1.00 51.53 702 ASP A C 1
ATOM 5507 O O . ASP A 1 702 ? -58.541 31.680 88.876 1.00 51.53 702 ASP A O 1
ATOM 5511 N N . GLU A 1 703 ? -56.913 32.723 87.767 1.00 50.16 703 GLU A N 1
ATOM 5512 C CA . GLU A 1 703 ? -56.628 33.670 88.868 1.00 50.16 703 GLU A CA 1
ATOM 5513 C C . GLU A 1 703 ? -57.401 35.009 88.815 1.00 50.16 703 GLU A C 1
ATOM 5515 O O . GLU A 1 703 ? -57.258 35.819 89.732 1.00 50.16 703 GLU A O 1
ATOM 5520 N N . GLU A 1 704 ? -58.289 35.239 87.837 1.00 47.62 704 GLU A N 1
ATOM 5521 C CA . GLU A 1 704 ? -59.033 36.514 87.715 1.00 47.62 704 GLU A CA 1
ATOM 5522 C C . GLU A 1 704 ? -60.573 36.430 87.668 1.00 47.62 704 GLU A C 1
ATOM 5524 O O . GLU A 1 704 ? -61.221 37.411 87.323 1.00 47.62 704 GLU A O 1
ATOM 5529 N N . ASP A 1 705 ? -61.186 35.338 88.141 1.00 41.91 705 ASP A N 1
ATOM 5530 C CA . ASP A 1 705 ? -62.645 35.271 88.390 1.00 41.91 705 ASP A CA 1
ATOM 5531 C C . ASP A 1 705 ? -62.986 34.966 89.861 1.00 41.91 705 ASP A C 1
ATOM 5533 O O . ASP A 1 705 ? -63.883 34.202 90.228 1.00 41.91 705 ASP A O 1
ATOM 5537 N N . ASN A 1 706 ? -62.283 35.656 90.758 1.00 48.41 706 ASN A N 1
ATOM 5538 C CA . ASN A 1 706 ? -62.632 35.760 92.169 1.00 48.41 706 ASN A CA 1
ATOM 5539 C C . ASN A 1 706 ? -63.771 36.778 92.372 1.00 48.41 706 ASN A C 1
ATOM 5541 O O . ASN A 1 706 ? -63.519 37.847 92.908 1.00 48.41 706 ASN A O 1
ATOM 5545 N N . TYR A 1 707 ? -64.998 36.493 91.909 1.00 46.97 707 TYR A N 1
ATOM 5546 C CA . TYR A 1 707 ? -66.232 37.151 92.410 1.00 46.97 707 TYR A CA 1
ATOM 5547 C C . TYR A 1 707 ? -67.569 36.465 92.028 1.00 46.97 707 TYR A C 1
ATOM 5549 O O . TYR A 1 707 ? -68.638 36.981 92.367 1.00 46.97 707 TYR A O 1
ATOM 5557 N N . GLN A 1 708 ? -67.567 35.300 91.364 1.00 45.03 708 GLN A N 1
ATOM 5558 C CA . GLN A 1 708 ? -68.809 34.568 91.027 1.00 45.03 708 GLN A CA 1
ATOM 5559 C C . GLN A 1 708 ? -68.835 33.093 91.470 1.00 45.03 708 GLN A C 1
ATOM 5561 O O . GLN A 1 708 ? -69.899 32.472 91.463 1.00 45.03 708 GLN A O 1
ATOM 5566 N N . THR A 1 709 ? -67.726 32.535 91.955 1.00 44.78 709 THR A N 1
ATOM 5567 C CA . THR A 1 709 ? -67.632 31.098 92.285 1.00 44.78 709 THR A CA 1
ATOM 5568 C C . THR A 1 709 ? -68.043 30.762 93.726 1.00 44.78 709 THR A C 1
ATOM 5570 O O . THR A 1 709 ? -68.322 29.607 94.037 1.00 44.78 709 THR A O 1
ATOM 5573 N N . GLU A 1 710 ? -68.245 31.767 94.587 1.00 41.75 710 GLU A N 1
ATOM 5574 C CA . GLU A 1 710 ? -68.782 31.580 95.949 1.00 41.75 710 GLU A CA 1
ATOM 5575 C C . GLU A 1 710 ? -70.307 31.302 95.970 1.00 41.75 710 GLU A C 1
ATOM 5577 O O . GLU A 1 710 ? -70.881 30.943 97.002 1.00 41.75 710 GLU A O 1
ATOM 5582 N N . MET A 1 711 ? -70.989 31.411 94.819 1.00 46.84 711 MET A N 1
ATOM 5583 C CA . MET A 1 711 ? -72.417 31.084 94.676 1.00 46.84 711 MET A CA 1
ATOM 5584 C C . MET A 1 711 ? -72.706 29.699 94.079 1.00 46.84 711 MET A C 1
ATOM 5586 O O . MET A 1 711 ? -73.847 29.241 94.173 1.00 46.84 711 MET A O 1
ATOM 5590 N N . VAL A 1 712 ? -71.710 28.994 93.529 1.00 49.44 712 VAL A N 1
ATOM 5591 C CA . VAL A 1 712 ? -71.919 27.676 92.894 1.00 49.44 712 VAL A CA 1
ATOM 5592 C C . VAL A 1 712 ? -71.387 26.530 93.757 1.00 49.44 712 VAL A C 1
ATOM 5594 O O . VAL A 1 712 ? -72.022 25.473 93.819 1.00 49.44 712 VAL A O 1
ATOM 5597 N N . GLU A 1 713 ? -70.341 26.756 94.555 1.00 45.88 713 GLU A N 1
ATOM 5598 C CA . GLU A 1 713 ? -69.782 25.732 95.453 1.00 45.88 713 GLU A CA 1
ATOM 5599 C C . GLU A 1 713 ? -70.702 25.387 96.641 1.00 45.88 713 GLU A C 1
ATOM 5601 O O . GLU A 1 713 ? -70.643 24.297 97.205 1.00 45.88 713 GLU A O 1
ATOM 5606 N N . LYS A 1 714 ? -71.684 26.247 96.946 1.00 43.56 714 LYS A N 1
ATOM 5607 C CA . LYS A 1 714 ? -72.740 25.960 97.933 1.00 43.56 714 LYS A CA 1
ATOM 5608 C C . LYS A 1 714 ? -73.922 25.150 97.374 1.00 43.56 714 LYS A C 1
ATOM 5610 O O . LYS A 1 714 ? -74.870 24.872 98.112 1.00 43.56 714 LYS A O 1
ATOM 5615 N N . SER A 1 715 ? -73.889 24.773 96.091 1.00 44.59 715 SER A N 1
ATOM 5616 C CA . SER A 1 715 ? -74.993 24.078 95.406 1.00 44.59 715 SER A CA 1
ATOM 5617 C C . SER A 1 715 ? -74.698 22.632 94.980 1.00 44.59 715 SER A C 1
ATOM 5619 O O . SER A 1 715 ? -75.629 21.924 94.599 1.00 44.59 715 SER A O 1
ATOM 5621 N N . MET A 1 716 ? -73.461 22.139 95.129 1.00 45.59 716 MET A N 1
ATOM 5622 C CA . MET A 1 716 ? -73.096 20.758 94.756 1.00 45.59 716 MET A CA 1
ATOM 5623 C C . MET A 1 716 ? -72.618 19.865 95.909 1.00 45.59 716 MET A C 1
ATOM 5625 O O . MET A 1 716 ? -72.248 18.717 95.679 1.00 45.59 716 MET A O 1
ATOM 5629 N N . GLU A 1 717 ? -72.763 20.304 97.161 1.00 42.75 717 GLU A N 1
ATOM 5630 C CA . GLU A 1 717 ? -72.581 19.450 98.349 1.00 42.75 717 GLU A CA 1
ATOM 5631 C C . GLU A 1 717 ? -73.922 19.020 98.977 1.00 42.75 717 GLU A C 1
ATOM 5633 O O . GLU A 1 717 ? -74.068 18.831 100.185 1.00 42.75 717 GLU A O 1
ATOM 5638 N N . LYS A 1 718 ? -74.961 18.877 98.142 1.00 47.66 718 LYS A N 1
ATOM 5639 C CA . LYS A 1 718 ? -76.285 18.429 98.593 1.00 47.66 718 LYS A CA 1
ATOM 5640 C C . LYS A 1 718 ? -77.044 17.609 97.549 1.00 47.66 718 LYS A C 1
ATOM 5642 O O . LYS A 1 718 ? -78.197 17.904 97.261 1.00 47.66 718 LYS A O 1
ATOM 5647 N N . SER A 1 719 ? -76.433 16.552 97.006 1.00 48.81 719 SER A N 1
ATOM 5648 C CA . SER A 1 719 ? -77.180 15.530 96.244 1.00 48.81 719 SER A CA 1
ATOM 5649 C C . SER A 1 719 ? -76.461 14.184 96.035 1.00 48.81 719 SER A C 1
ATOM 5651 O O . SER A 1 719 ? -76.666 13.529 95.015 1.00 48.81 719 SER A O 1
ATOM 5653 N N . ARG A 1 720 ? -75.692 13.678 97.014 1.00 38.34 720 ARG A N 1
ATOM 5654 C CA . ARG A 1 720 ? -75.403 12.228 97.059 1.00 38.34 720 ARG A CA 1
ATOM 5655 C C . ARG A 1 720 ? -76.552 11.509 97.782 1.00 38.34 720 ARG A C 1
ATOM 5657 O O . ARG A 1 720 ? -76.785 11.797 98.957 1.00 38.34 720 ARG A O 1
ATOM 5664 N N . PRO A 1 721 ? -77.307 10.615 97.118 1.00 47.69 721 PRO A N 1
ATOM 5665 C CA . PRO A 1 721 ? -78.441 9.948 97.742 1.00 47.69 721 PRO A CA 1
ATOM 5666 C C . PRO A 1 721 ? -77.958 8.941 98.794 1.00 47.69 721 PRO A C 1
ATOM 5668 O O . PRO A 1 721 ? -77.245 7.989 98.488 1.00 47.69 721 PRO A O 1
ATOM 5671 N N . SER A 1 722 ? -78.378 9.147 100.042 1.00 53.62 722 SER A N 1
ATOM 5672 C CA . SER A 1 722 ? -78.304 8.153 101.117 1.00 53.62 722 SER A CA 1
ATOM 5673 C C . SER A 1 722 ? -79.199 6.957 100.758 1.00 53.62 722 SER A C 1
ATOM 5675 O O . SER A 1 722 ? -80.411 7.121 100.599 1.00 53.62 722 SER A O 1
ATOM 5677 N N . ARG A 1 723 ? -78.619 5.760 100.578 1.00 61.53 723 ARG A N 1
ATOM 5678 C CA . ARG A 1 723 ? -79.375 4.515 100.355 1.00 61.53 723 ARG A CA 1
ATOM 5679 C C . ARG A 1 723 ? -80.141 4.153 101.634 1.00 61.53 723 ARG A C 1
ATOM 5681 O O . ARG A 1 723 ? -79.545 3.822 102.656 1.00 61.53 723 ARG A O 1
ATOM 5688 N N . ASP A 1 724 ? -81.472 4.188 101.578 1.00 70.44 724 ASP A N 1
ATOM 5689 C CA . ASP A 1 724 ? -82.326 3.770 102.693 1.00 70.44 724 ASP A CA 1
ATOM 5690 C C . ASP A 1 724 ? -82.422 2.236 102.778 1.00 70.44 724 ASP A C 1
ATOM 5692 O O . ASP A 1 724 ? -83.312 1.596 102.211 1.00 70.44 724 ASP A O 1
ATOM 5696 N N . TYR A 1 725 ? -81.506 1.632 103.534 1.00 69.31 725 TYR A N 1
ATOM 5697 C CA . TYR A 1 725 ? -81.502 0.194 103.819 1.00 69.31 725 TYR A CA 1
ATOM 5698 C C . TYR A 1 725 ? -82.768 -0.293 104.568 1.00 69.31 725 TYR A C 1
ATOM 5700 O O . TYR A 1 725 ? -83.023 -1.497 104.633 1.00 69.31 725 TYR A O 1
ATOM 5708 N N . GLY A 1 726 ? -83.607 0.604 105.108 1.00 68.50 726 GLY A N 1
ATOM 5709 C CA . GLY A 1 726 ? -84.877 0.266 105.765 1.00 68.50 726 GLY A CA 1
ATOM 5710 C C . GLY A 1 726 ? -85.954 -0.262 104.811 1.00 68.50 726 GLY A C 1
ATOM 5711 O O . GLY A 1 726 ? -86.729 -1.160 105.179 1.00 68.50 726 GLY A O 1
ATOM 5712 N N . ALA A 1 727 ? -85.960 0.228 103.570 1.00 70.19 727 ALA A N 1
ATOM 5713 C CA . ALA A 1 727 ? -86.935 -0.127 102.540 1.00 70.19 727 ALA A CA 1
ATOM 5714 C C . ALA A 1 727 ? -86.638 -1.468 101.838 1.00 70.19 727 ALA A C 1
ATOM 5716 O O . ALA A 1 727 ? -87.516 -2.039 101.195 1.00 70.19 727 ALA A O 1
ATOM 5717 N N . MET A 1 728 ? -85.430 -2.018 102.000 1.00 75.81 728 MET A N 1
ATOM 5718 C CA . MET A 1 728 ? -85.020 -3.266 101.351 1.00 75.81 728 MET A CA 1
ATOM 5719 C C . MET A 1 728 ? -85.632 -4.510 102.009 1.00 75.81 728 MET A C 1
ATOM 5721 O O . MET A 1 728 ? -85.858 -4.580 103.222 1.00 75.81 728 MET A O 1
ATOM 5725 N N . THR A 1 729 ? -85.902 -5.541 101.212 1.00 80.25 729 THR A N 1
ATOM 5726 C CA . THR A 1 729 ? -86.316 -6.855 101.725 1.00 80.25 729 THR A CA 1
ATOM 5727 C C . THR A 1 729 ? -85.132 -7.591 102.361 1.00 80.25 729 THR A C 1
ATOM 5729 O O . THR A 1 729 ? -83.970 -7.304 102.078 1.00 80.25 729 THR A O 1
ATOM 5732 N N . VAL A 1 730 ? -85.403 -8.583 103.217 1.00 78.56 730 VAL A N 1
ATOM 5733 C CA . VAL A 1 730 ? -84.341 -9.381 103.867 1.00 78.56 730 VAL A CA 1
ATOM 5734 C C . VAL A 1 730 ? -83.445 -10.085 102.838 1.00 78.56 730 VAL A C 1
ATOM 5736 O O . VAL A 1 730 ? -82.253 -10.235 103.078 1.00 78.56 730 VAL A O 1
ATOM 5739 N N . ALA A 1 731 ? -83.988 -10.473 101.681 1.00 78.50 731 ALA A N 1
ATOM 5740 C CA . ALA A 1 731 ? -83.220 -11.096 100.603 1.00 78.50 731 ALA A CA 1
ATOM 5741 C C . ALA A 1 731 ? -82.243 -10.112 99.930 1.00 78.50 731 ALA A C 1
ATOM 5743 O O . ALA A 1 731 ? -81.085 -10.458 99.704 1.00 78.50 731 ALA A O 1
ATOM 5744 N N . GLN A 1 732 ? -82.675 -8.870 99.688 1.00 80.62 732 GLN A N 1
ATOM 5745 C CA . GLN A 1 732 ? -81.825 -7.818 99.115 1.00 80.62 732 GLN A CA 1
ATOM 5746 C C . GLN A 1 732 ? -80.693 -7.429 100.071 1.00 80.62 732 GLN A C 1
ATOM 5748 O O . GLN A 1 732 ? -79.540 -7.375 99.664 1.00 80.62 732 GLN A O 1
ATOM 5753 N N . LEU A 1 733 ? -80.997 -7.284 101.365 1.00 81.94 733 LEU A N 1
ATOM 5754 C CA . LEU A 1 733 ? -79.984 -6.985 102.384 1.00 81.94 733 LEU A CA 1
ATOM 5755 C C . LEU A 1 733 ? -78.924 -8.089 102.498 1.00 81.94 733 LEU A C 1
ATOM 5757 O O . LEU A 1 733 ? -77.752 -7.798 102.702 1.00 81.94 733 LEU A O 1
ATOM 5761 N N . ARG A 1 734 ? -79.312 -9.364 102.356 1.00 81.25 734 ARG A N 1
ATOM 5762 C CA . ARG A 1 734 ? -78.358 -10.487 102.356 1.00 81.25 734 ARG A CA 1
ATOM 5763 C C . ARG A 1 734 ? -77.485 -10.527 101.108 1.00 81.25 734 ARG A C 1
ATOM 5765 O O . ARG A 1 734 ? -76.347 -10.966 101.210 1.00 81.25 734 ARG A O 1
ATOM 5772 N N . THR A 1 735 ? -78.015 -10.086 99.971 1.00 81.75 735 THR A N 1
ATOM 5773 C CA . THR A 1 735 ? -77.267 -10.022 98.709 1.00 81.75 735 THR A CA 1
ATOM 5774 C C . THR A 1 735 ? -76.192 -8.941 98.803 1.00 81.75 735 THR A C 1
ATOM 5776 O O . THR A 1 735 ? -75.019 -9.250 98.637 1.00 81.75 735 THR A O 1
ATOM 5779 N N . GLU A 1 736 ? -76.562 -7.734 99.242 1.00 80.44 736 GLU A N 1
ATOM 5780 C CA . GLU A 1 736 ? -75.614 -6.627 99.440 1.00 80.44 736 GLU A CA 1
ATOM 5781 C C . GLU A 1 736 ? -74.555 -6.960 100.510 1.00 80.44 736 GLU A C 1
ATOM 5783 O O . GLU A 1 736 ? -73.375 -6.658 100.354 1.00 80.44 736 GLU A O 1
ATOM 5788 N N . LEU A 1 737 ? -74.945 -7.636 101.600 1.00 82.44 737 LEU A N 1
ATOM 5789 C CA . LEU A 1 737 ? -73.990 -8.107 102.610 1.00 82.44 737 LEU A CA 1
ATOM 5790 C C . LEU A 1 737 ? -73.037 -9.170 102.052 1.00 82.44 737 LEU A C 1
ATOM 5792 O O . LEU A 1 737 ? -71.864 -9.155 102.402 1.00 82.44 737 LEU A O 1
ATOM 5796 N N . SER A 1 738 ? -73.515 -10.071 101.188 1.00 78.81 738 SER A N 1
ATOM 5797 C CA . SER A 1 738 ? -72.673 -11.085 100.545 1.00 78.81 738 SER A CA 1
ATOM 5798 C C . SER A 1 738 ? -71.650 -10.462 99.595 1.00 78.81 738 SER A C 1
ATOM 5800 O O . SER A 1 738 ? -70.510 -10.915 99.569 1.00 78.81 738 SER A O 1
ATOM 5802 N N . GLU A 1 739 ? -72.037 -9.433 98.838 1.00 79.38 739 GLU A N 1
ATOM 5803 C CA . GLU A 1 739 ? -71.137 -8.704 97.931 1.00 79.38 739 GLU A CA 1
ATOM 5804 C C . GLU A 1 739 ? -70.059 -7.925 98.696 1.00 79.38 739 GLU A C 1
ATOM 5806 O O . GLU A 1 739 ? -68.913 -7.869 98.261 1.00 79.38 739 GLU A O 1
ATOM 5811 N N . ASN A 1 740 ? -70.392 -7.416 99.886 1.00 75.44 740 ASN A N 1
ATOM 5812 C CA . ASN A 1 740 ? -69.443 -6.757 100.788 1.00 75.44 740 ASN A CA 1
ATOM 5813 C C . ASN A 1 740 ? -68.705 -7.730 101.737 1.00 75.44 740 ASN A C 1
ATOM 5815 O O . ASN A 1 740 ? -68.003 -7.293 102.647 1.00 75.44 740 ASN A O 1
ATOM 5819 N N . GLY A 1 741 ? -68.863 -9.051 101.566 1.00 77.06 741 GLY A N 1
ATOM 5820 C CA . GLY A 1 741 ? -68.155 -10.070 102.355 1.00 77.06 741 GLY A CA 1
ATOM 5821 C C . GLY A 1 741 ? -68.580 -10.181 103.828 1.00 77.06 741 GLY A C 1
ATOM 5822 O O . GLY A 1 741 ? -67.834 -10.717 104.649 1.00 77.06 741 GLY A O 1
ATOM 5823 N N . LEU A 1 742 ? -69.767 -9.686 104.186 1.00 81.62 742 LEU A N 1
ATOM 5824 C CA . LEU A 1 742 ? -70.282 -9.636 105.555 1.00 81.62 742 LEU A CA 1
ATOM 5825 C C . LEU A 1 742 ? -71.284 -10.769 105.877 1.00 81.62 742 LEU A C 1
ATOM 5827 O O . LEU A 1 742 ? -71.971 -11.285 104.993 1.00 81.62 742 LEU A O 1
ATOM 5831 N N . PRO A 1 743 ? -71.446 -11.156 107.162 1.00 78.00 743 PRO A N 1
ATOM 5832 C CA . PRO A 1 743 ? -72.310 -12.275 107.542 1.00 78.00 743 PRO A CA 1
ATOM 5833 C C . PRO A 1 743 ? -73.801 -12.023 107.257 1.00 78.00 743 PRO A C 1
ATOM 5835 O O . PRO A 1 743 ? -74.397 -11.065 107.761 1.00 78.00 743 PRO A O 1
ATOM 5838 N N . THR A 1 744 ? -74.438 -12.949 106.533 1.00 81.00 744 THR A N 1
ATOM 5839 C CA . THR A 1 744 ? -75.812 -12.809 106.004 1.00 81.00 744 THR A CA 1
ATOM 5840 C C . THR A 1 744 ? -76.918 -13.366 106.922 1.00 81.00 744 THR A C 1
ATOM 5842 O O . THR A 1 744 ? -78.111 -13.245 106.627 1.00 81.00 744 THR A O 1
ATOM 5845 N N . SER A 1 745 ? -76.573 -13.950 108.074 1.00 76.88 745 SER A N 1
ATOM 5846 C CA . SER A 1 745 ? -77.543 -14.487 109.042 1.00 76.88 745 SER A CA 1
ATOM 5847 C C . SER A 1 745 ? -77.984 -13.442 110.078 1.00 76.88 745 SER A C 1
ATOM 5849 O O . SER A 1 745 ? -77.141 -12.773 110.685 1.00 76.88 745 SER A O 1
ATOM 5851 N N . GLY A 1 746 ? -79.293 -13.344 110.334 1.00 78.50 746 GLY A N 1
ATOM 5852 C CA . GLY A 1 746 ? -79.876 -12.453 111.346 1.00 78.50 746 GLY A CA 1
ATOM 5853 C C . GLY A 1 746 ? -81.293 -11.979 111.006 1.00 78.50 746 GLY A C 1
ATOM 5854 O O . GLY A 1 746 ? -81.826 -12.285 109.935 1.00 78.50 746 GLY A O 1
ATOM 5855 N N . THR A 1 747 ? -81.903 -11.232 111.930 1.00 78.38 747 THR A N 1
ATOM 5856 C CA . THR A 1 747 ? -83.163 -10.501 111.713 1.00 78.38 747 THR A CA 1
ATOM 5857 C C . THR A 1 747 ? -82.915 -9.236 110.881 1.00 78.38 747 THR A C 1
ATOM 5859 O O . THR A 1 747 ? -81.796 -8.727 110.838 1.00 78.38 747 THR A O 1
ATOM 5862 N N . LYS A 1 748 ? -83.951 -8.700 110.217 1.00 79.38 748 LYS A N 1
ATOM 5863 C CA . LYS A 1 748 ? -83.830 -7.551 109.291 1.00 79.38 748 LYS A CA 1
ATOM 5864 C C . LYS A 1 748 ? -83.090 -6.350 109.906 1.00 79.38 748 LYS A C 1
ATOM 5866 O O . LYS A 1 748 ? -82.262 -5.747 109.236 1.00 79.38 748 LYS A O 1
ATOM 5871 N N . ALA A 1 749 ? -83.341 -6.049 111.181 1.00 78.56 749 ALA A N 1
ATOM 5872 C CA . ALA A 1 749 ? -82.682 -4.954 111.894 1.00 78.56 749 ALA A CA 1
ATOM 5873 C C . ALA A 1 749 ? -81.156 -5.142 112.004 1.00 78.56 749 ALA A C 1
ATOM 5875 O O . ALA A 1 749 ? -80.412 -4.193 111.794 1.00 78.56 749 ALA A O 1
ATOM 5876 N N . VAL A 1 750 ? -80.690 -6.373 112.248 1.00 79.94 750 VAL A N 1
ATOM 5877 C CA . VAL A 1 750 ? -79.258 -6.699 112.377 1.00 79.94 750 VAL A CA 1
ATOM 5878 C C . VAL A 1 750 ? -78.534 -6.610 111.030 1.00 79.94 750 VAL A C 1
ATOM 5880 O O . VAL A 1 750 ? -77.376 -6.213 110.978 1.00 79.94 750 VAL A O 1
ATOM 5883 N N . LEU A 1 751 ? -79.207 -6.960 109.930 1.00 82.25 751 LEU A N 1
ATOM 5884 C CA . LEU A 1 751 ? -78.628 -6.867 108.583 1.00 82.25 751 LEU A CA 1
ATOM 5885 C C . LEU A 1 751 ? -78.468 -5.408 108.130 1.00 82.25 751 LEU A C 1
ATOM 5887 O O . LEU A 1 751 ? -77.461 -5.060 107.525 1.00 82.25 751 LEU A O 1
ATOM 5891 N N . ILE A 1 752 ? -79.441 -4.554 108.463 1.00 81.75 752 ILE A N 1
ATOM 5892 C CA . ILE A 1 752 ? -79.389 -3.115 108.174 1.00 81.75 752 ILE A CA 1
ATOM 5893 C C . ILE A 1 752 ? -78.264 -2.440 108.961 1.00 81.75 752 ILE A C 1
ATOM 5895 O O . ILE A 1 752 ? -77.547 -1.616 108.404 1.00 81.75 752 ILE A O 1
ATOM 5899 N N . ASP A 1 753 ? -78.104 -2.787 110.238 1.00 81.44 753 ASP A N 1
ATOM 5900 C CA . ASP A 1 753 ? -77.074 -2.196 111.098 1.00 81.44 753 ASP A CA 1
ATOM 5901 C C . ASP A 1 753 ? -75.658 -2.490 110.577 1.00 81.44 753 ASP A C 1
ATOM 5903 O O . ASP A 1 753 ? -74.808 -1.606 110.523 1.00 81.44 753 ASP A O 1
ATOM 5907 N N . ARG A 1 754 ? -75.438 -3.706 110.060 1.00 78.56 754 ARG A N 1
ATOM 5908 C CA . ARG A 1 754 ? -74.164 -4.107 109.444 1.00 78.56 754 ARG A CA 1
ATOM 5909 C C . ARG A 1 754 ? -73.829 -3.345 108.159 1.00 78.56 754 ARG A C 1
ATOM 5911 O O . ARG A 1 754 ? -72.656 -3.109 107.920 1.00 78.56 754 ARG A O 1
ATOM 5918 N N . LEU A 1 755 ? -74.821 -2.950 107.357 1.00 74.62 755 LEU A N 1
ATOM 5919 C CA . LEU A 1 755 ? -74.612 -2.170 106.123 1.00 74.62 755 LEU A CA 1
ATOM 5920 C C . LEU A 1 755 ? -74.485 -0.661 106.367 1.00 74.62 755 LEU A C 1
ATOM 5922 O O . LEU A 1 755 ? -73.998 0.057 105.505 1.00 74.62 755 LEU A O 1
ATOM 5926 N N . LYS A 1 756 ? -74.924 -0.166 107.529 1.00 74.94 756 LYS A N 1
ATOM 5927 C CA . LYS A 1 756 ? -74.762 1.245 107.915 1.00 74.94 756 LYS A CA 1
ATOM 5928 C C . LYS A 1 756 ? -73.367 1.571 108.457 1.00 74.94 756 LYS A C 1
ATOM 5930 O O . LYS A 1 756 ? -73.053 2.748 108.598 1.00 74.94 756 LYS A O 1
ATOM 5935 N N . GLY A 1 757 ? -72.579 0.550 108.799 1.00 63.47 757 GLY A N 1
ATOM 5936 C CA . GLY A 1 757 ? -71.218 0.683 109.324 1.00 63.47 757 GLY A CA 1
ATOM 5937 C C . GLY A 1 757 ? -70.099 0.458 108.300 1.00 63.47 757 GLY A C 1
ATOM 5938 O O . GLY A 1 757 ? -68.948 0.382 108.724 1.00 63.47 757 GLY A O 1
ATOM 5939 N N . VAL A 1 758 ? -70.430 0.312 107.009 1.00 57.84 758 VAL A N 1
ATOM 5940 C CA . VAL A 1 758 ? -69.496 0.114 105.879 1.00 57.84 758 VAL A CA 1
ATOM 5941 C C . VAL A 1 758 ? -69.399 1.376 105.040 1.00 57.84 758 VAL A C 1
ATOM 5943 O O . VAL A 1 758 ? -70.463 1.997 104.810 1.00 57.84 758 VAL A O 1
#

Foldseek 3Di:
DPVVVVVVVVVVVVVVVPDDDDDDDDDPPPVPPPLQADDLVNQFDPCLLLQNAPVDDPCCLSLLAFDAPVNLLVVLVVLCVLPVQFKDKDFFWQFQQFPLRDGDHSQLLQFDQPRGTFIKMKGAGRFVAADADNGRGGGPQDPQFFEEAEAFALWQLQRLRLSLLSLLSSCLSPLAPDFFDPGRHNPDGQQFAFFCPVPPLAQLRNCVQVSHRPVQQPVVVPPDRLAFLRPRRHDRHGSVLSNVLRHRHIYMGRSHLQNQSNCCFDVPWCHSVNCVPPFAHTGTFHFADLDCPQVDPDGPSPDDGDQAAGGASQQQFAQAQRLPPDPFPCPPPQDDRDRPDHHDSHRRDQWDADQSPPPPDAQQEGLQQDRRPPPPDHHPRHGGHPPGSSSVSVVRVQQSCPSPVPRAGSNQAYEYEGADDLEKEADDQADDPDADLLRLLLQLLRVRLCSSQVGYYDYNCVVNHGHNGDRSNCCRNRVHGYIYGHFDDTSDDNSVCSSSSSSSNVSSVVSRSVCSLPSSVVSCVSVVQLVFWAWDAQVRFDQDLDFFGKTKIWGAASRQFDQPQVAWWKKKKFWAFDPDDDPDDDDDRIDIGDIDTFTWDWDPDWDATNVRDITTMIITGHGDDLQDFFKMKIKIWTAHPSRPDIDIPPHVPPDDPRTHIHGDDRRDDPPDPVVVVVVVVVCCCCVVVVVVVVVVVVVVVPPPPPPPVVVPVVPPVPDDDDDDLVPDDLVVLLVVCVVVVHDSDDDSVVSSVVVVVD

pLDDT: mean 81.69, std 17.12, range [25.94, 98.69]